Protein AF-A0A812HDX3-F1 (afdb_monomer_lite)

Sequence (603 aa):
MAKAMAGDAAFAAGILKDCFGRGGDFTVMVEQPQAGDSCGSAVKRVEFRVWSLLLTRWSAVFDTMINSERFVEGQASQVVITDFSSEAVEIFLRFLYSGIVEAPVDTLVEVCSMADKYQVTRLHELCTEAFEKGLNPENACQLFSCADRFQLADLRRMALEKIWINAKVALKECPSIHPELLEEILAPGLICISDPDLRVILQRWCGGRKRKAGEEATFSGPSLQPIIDRHLERMTDAAARMSAAFAVEEDAELTQVLSYYSVDVFQDMLNSDPLPVLGYCLNVFLDRKCADWFCERNPGPLEEYAGNQKPLSLNQGSISWMLPHDSVYLMGLSFALDMPGNVRYKVCCSEDGASWHLAAESRRSKIQANTALCLNRPPHLVKWFKLEVLEGDFHNSLRVRGSLSTLVQQPAPNFKLMACMPDDSFKEVELAGYRGKKYVVLYTYPADFTFVCASELVAFSKLQKEFDDRGVEVLGLSIDTEHVHKAWKNTPQDKGGIGPISHPLLADVKKEVSDAYGCLLDNGLALRAVYIIDKDGVVRSEMKNDLPLGRNVEEVLRILDALQFHEKSVKDGNPMVCPAMWKKGAKAMKPTTEGVAEYFKGK

Foldseek 3Di:
DVPPPPDDPPVLVVVLVVQWPDDAQAKEKEWEDDPDDPDDDDTDIDITGHYLVLLVVQFVQSVCQQVPPPHVRVVVSYDYHYLADPLLVSQLRSCSVRVDHDDDLLSLLRVLLVCVVRVRVSSVVVSVVCLVVVQALQCLQSQLQSCVSSVVVVSNVVSLLRCQLPVLNNLQDPDPHALVVVCVSVVALSRQDDLVSVLVSLVVNVPDDPDDPDDDDPDPGDDNVVVSVVSNVVSVVLVVLLVVLVVPPPDDFKDFQDKAWEDAPPPPDDPDDDDDDQTKIKTFIAGPVFNVVQCVQDPDDCRCLSNQVFWGKGFFFKIKMFGSHLAWWFFWKFWQAKDALQWWKWKWFDNSNRDTDTFDTGHSDIDGGPDTDGTDTDPHGGRMMMMGTDHDMHTTHMDTDTDPDDLAQHQQDWDWFWWLFLVRDIDIDTLVVQALQAKEKEWEAFDPLDDLVLVQQLVCQVCVVLCVVLRYAYEYEWQADNVSVSVLLPDDVVRSGNHRGNHIYGHNVVCSNLVSNVQADPVGTGFGKIFTADNNNGTNDMDTDGNVDHDDVVVVSQVSLQVVVQVVCVVVVQGWHADPPRGPPDDTFRPDPVRVVVVVVVD

Structure (mmCIF, N/CA/C/O backbone):
data_AF-A0A812HDX3-F1
#
_entry.id   AF-A0A812HDX3-F1
#
loop_
_atom_site.group_PDB
_atom_site.id
_atom_site.type_symbol
_atom_site.label_atom_id
_atom_site.label_alt_id
_atom_site.label_comp_id
_atom_site.label_asym_id
_atom_site.label_entity_id
_atom_site.label_seq_id
_atom_site.pdbx_PDB_ins_code
_atom_site.Cartn_x
_atom_site.Cartn_y
_atom_site.Cartn_z
_atom_site.occupancy
_atom_site.B_iso_or_equiv
_atom_site.auth_seq_id
_atom_site.auth_comp_id
_atom_site.auth_asym_id
_atom_site.auth_atom_id
_atom_site.pdbx_PDB_model_num
ATOM 1 N N . MET A 1 1 ? 37.275 -34.102 -6.701 1.00 27.83 1 MET A N 1
ATOM 2 C CA . MET A 1 1 ? 38.333 -33.092 -6.932 1.00 27.83 1 MET A CA 1
ATOM 3 C C . MET A 1 1 ? 38.132 -31.772 -6.169 1.00 27.83 1 MET A C 1
ATOM 5 O O . MET A 1 1 ? 38.979 -30.909 -6.292 1.00 27.83 1 MET A O 1
ATOM 9 N N . ALA A 1 2 ? 37.116 -31.624 -5.302 1.00 26.28 2 ALA A N 1
ATOM 10 C CA . ALA A 1 2 ? 36.850 -30.385 -4.546 1.00 26.28 2 ALA A CA 1
ATOM 11 C C . ALA A 1 2 ? 37.433 -30.347 -3.110 1.00 26.28 2 ALA A C 1
ATOM 13 O O . ALA A 1 2 ? 37.055 -29.503 -2.309 1.00 26.28 2 ALA A O 1
ATOM 14 N N . LYS A 1 3 ? 38.338 -31.270 -2.752 1.00 28.64 3 LYS A N 1
ATOM 15 C CA . LYS A 1 3 ? 38.953 -31.343 -1.406 1.00 28.64 3 LYS A CA 1
ATOM 16 C C . LYS A 1 3 ? 40.470 -31.101 -1.392 1.00 28.64 3 LYS A C 1
ATOM 18 O O . LYS A 1 3 ? 41.104 -31.348 -0.377 1.00 28.64 3 LYS A O 1
ATOM 23 N N . ALA A 1 4 ? 41.044 -30.632 -2.502 1.00 30.00 4 ALA A N 1
ATOM 24 C CA . ALA A 1 4 ? 42.495 -30.494 -2.669 1.00 30.00 4 ALA A CA 1
ATOM 25 C C . ALA A 1 4 ? 43.000 -29.045 -2.839 1.00 30.00 4 ALA A C 1
ATOM 27 O O . ALA A 1 4 ? 44.179 -28.868 -3.106 1.00 30.00 4 ALA A O 1
ATOM 28 N N . MET A 1 5 ? 42.160 -28.013 -2.685 1.00 37.25 5 MET A N 1
ATOM 29 C CA . MET A 1 5 ? 42.548 -26.619 -2.987 1.00 37.25 5 MET A CA 1
ATOM 30 C C . MET A 1 5 ? 42.322 -25.639 -1.828 1.00 37.25 5 MET A C 1
ATOM 32 O O . MET A 1 5 ? 41.895 -24.512 -2.031 1.00 37.25 5 MET A O 1
ATOM 36 N N . ALA A 1 6 ? 42.611 -26.070 -0.597 1.00 34.25 6 ALA A N 1
ATOM 37 C CA . ALA A 1 6 ? 42.708 -25.172 0.564 1.00 34.25 6 ALA A CA 1
ATOM 38 C C . ALA A 1 6 ? 44.160 -24.740 0.863 1.00 34.25 6 ALA A C 1
ATOM 40 O O . ALA A 1 6 ? 44.419 -24.086 1.868 1.00 34.25 6 ALA A O 1
ATOM 41 N N . GLY A 1 7 ? 45.111 -25.126 0.010 1.00 38.69 7 GLY A N 1
ATOM 42 C CA . GLY A 1 7 ? 46.500 -24.692 0.077 1.00 38.69 7 GLY A CA 1
ATOM 43 C C . GLY A 1 7 ? 46.825 -23.819 -1.126 1.00 38.69 7 GLY A C 1
ATOM 44 O O . GLY A 1 7 ? 46.575 -24.233 -2.253 1.00 38.69 7 GLY A O 1
ATOM 45 N N . ASP A 1 8 ? 47.407 -22.657 -0.840 1.00 44.47 8 ASP A N 1
ATOM 46 C CA . ASP A 1 8 ? 48.111 -21.753 -1.749 1.00 44.47 8 ASP A CA 1
ATOM 47 C C . ASP A 1 8 ? 47.317 -20.689 -2.538 1.00 44.47 8 ASP A C 1
ATOM 49 O O . ASP A 1 8 ? 47.172 -20.737 -3.762 1.00 44.47 8 ASP A O 1
ATOM 53 N N . ALA A 1 9 ? 47.044 -19.568 -1.861 1.00 44.38 9 ALA A N 1
ATOM 54 C CA . ALA A 1 9 ? 46.939 -18.256 -2.515 1.00 44.38 9 ALA A CA 1
ATOM 55 C C . ALA A 1 9 ? 48.208 -17.909 -3.343 1.00 44.38 9 ALA A C 1
ATOM 57 O O . ALA A 1 9 ? 48.137 -17.201 -4.347 1.00 44.38 9 ALA A O 1
ATOM 58 N N . ALA A 1 10 ? 49.370 -18.473 -2.981 1.00 40.59 10 ALA A N 1
ATOM 59 C CA . ALA A 1 10 ? 50.627 -18.342 -3.723 1.00 40.59 10 ALA A CA 1
ATOM 60 C C . ALA A 1 10 ? 50.665 -19.150 -5.044 1.00 40.59 10 ALA A C 1
ATOM 62 O O . ALA A 1 10 ? 51.341 -18.756 -5.993 1.00 40.59 10 ALA A O 1
ATOM 63 N N . PHE A 1 11 ? 49.914 -20.250 -5.135 1.00 44.59 11 PHE A N 1
ATOM 64 C CA . PHE A 1 11 ? 49.849 -21.158 -6.289 1.00 44.59 11 PHE A CA 1
ATOM 65 C C . PHE A 1 11 ? 48.889 -20.611 -7.345 1.00 44.59 11 PHE A C 1
ATOM 67 O O . PHE A 1 11 ? 49.202 -20.637 -8.534 1.00 44.59 11 PHE A O 1
ATOM 74 N N . ALA A 1 12 ? 47.779 -19.999 -6.914 1.00 44.66 12 ALA A N 1
ATOM 75 C CA . ALA A 1 12 ? 46.891 -19.247 -7.797 1.00 44.66 12 ALA A CA 1
ATOM 76 C C . ALA A 1 12 ? 47.617 -18.057 -8.460 1.00 44.66 12 ALA A C 1
ATOM 78 O O . ALA A 1 12 ? 47.539 -17.892 -9.677 1.00 44.66 12 ALA A O 1
ATOM 79 N N . ALA A 1 13 ? 48.401 -17.279 -7.700 1.00 44.59 13 ALA A N 1
ATOM 80 C CA . ALA A 1 13 ? 49.165 -16.138 -8.222 1.00 44.59 13 ALA A CA 1
ATOM 81 C C . ALA A 1 13 ? 50.247 -16.529 -9.254 1.00 44.59 13 ALA A C 1
ATOM 83 O O . ALA A 1 13 ? 50.505 -15.768 -10.189 1.00 44.59 13 ALA A O 1
ATOM 84 N N . GLY A 1 14 ? 50.853 -17.716 -9.112 1.00 47.88 14 GLY A N 1
ATOM 85 C CA . GLY A 1 14 ? 51.845 -18.254 -10.051 1.00 47.88 14 GLY A CA 1
ATOM 86 C C . GLY A 1 14 ? 51.244 -18.692 -11.391 1.00 47.88 14 GLY A C 1
ATOM 87 O O . GLY A 1 14 ? 51.752 -18.311 -12.442 1.00 47.88 14 GLY A O 1
ATOM 88 N N . ILE A 1 15 ? 50.109 -19.402 -11.367 1.00 49.44 15 ILE A N 1
ATOM 89 C CA . ILE A 1 15 ? 49.393 -19.830 -12.585 1.00 49.44 15 ILE A CA 1
ATOM 90 C C . ILE A 1 15 ? 48.853 -18.622 -13.374 1.00 49.44 15 ILE A C 1
ATOM 92 O O . ILE A 1 15 ? 48.867 -18.616 -14.604 1.00 49.44 15 ILE A O 1
ATOM 96 N N . LEU A 1 16 ? 48.446 -17.556 -12.681 1.00 49.09 16 LEU A N 1
ATOM 97 C CA . LEU A 1 16 ? 47.857 -16.354 -13.283 1.00 49.09 16 LEU A CA 1
ATOM 98 C C . LEU A 1 16 ? 48.816 -15.569 -14.193 1.00 49.09 16 LEU A C 1
ATOM 100 O O . LEU A 1 16 ? 48.374 -14.995 -15.186 1.00 49.09 16 LEU A O 1
ATOM 104 N N . LYS A 1 17 ? 50.122 -15.572 -13.902 1.00 50.94 17 LYS A N 1
ATOM 105 C CA . LYS A 1 17 ? 51.140 -14.907 -14.737 1.00 50.94 17 LYS A CA 1
ATOM 106 C C . LYS A 1 17 ? 51.631 -15.784 -15.898 1.00 50.94 17 LYS A C 1
ATOM 108 O O . LYS A 1 17 ? 52.175 -15.260 -16.869 1.00 50.94 17 LYS A O 1
ATOM 113 N N . ASP A 1 18 ? 51.429 -17.097 -15.796 1.00 51.62 18 ASP A N 1
ATOM 114 C CA . ASP A 1 18 ? 51.855 -18.079 -16.797 1.00 51.62 18 ASP A CA 1
ATOM 115 C C . ASP A 1 18 ? 50.746 -18.435 -17.805 1.00 51.62 18 ASP A C 1
ATOM 117 O O . ASP A 1 18 ? 51.056 -18.757 -18.954 1.00 51.62 18 ASP A O 1
ATOM 121 N N . CYS A 1 19 ? 49.463 -18.328 -17.430 1.00 52.75 19 CYS A N 1
ATOM 122 C CA . CYS A 1 19 ? 48.331 -18.599 -18.326 1.00 52.75 19 CYS A CA 1
ATOM 123 C C . CYS A 1 19 ? 47.936 -17.406 -19.212 1.00 52.75 19 CYS A C 1
ATOM 125 O O . CYS A 1 19 ? 47.619 -17.612 -20.382 1.00 52.75 19 CYS A O 1
ATOM 127 N N . PHE A 1 20 ? 47.984 -16.170 -18.705 1.00 56.16 20 PHE A N 1
ATOM 128 C CA . PHE A 1 20 ? 47.673 -14.981 -19.505 1.00 56.16 20 PHE A CA 1
ATOM 129 C C . PHE A 1 20 ? 48.922 -14.503 -20.262 1.00 56.16 20 PHE A C 1
ATOM 131 O O . PHE A 1 20 ? 49.885 -14.022 -19.669 1.00 56.16 20 PHE A O 1
ATOM 138 N N . GLY A 1 21 ? 48.910 -14.646 -21.593 1.00 54.66 21 GLY A N 1
ATOM 139 C CA . GLY A 1 21 ? 49.913 -14.052 -22.492 1.00 54.66 21 GLY A CA 1
ATOM 140 C C . GLY A 1 21 ? 50.946 -15.003 -23.113 1.00 54.66 21 GLY A C 1
ATOM 141 O O . GLY A 1 21 ? 51.772 -14.542 -23.898 1.00 54.66 21 GLY A O 1
ATOM 142 N N . ARG A 1 22 ? 50.911 -16.316 -22.830 1.00 55.78 22 ARG A N 1
ATOM 143 C CA . ARG A 1 22 ? 51.845 -17.300 -23.435 1.00 55.78 22 ARG A CA 1
ATOM 144 C C . ARG A 1 22 ? 51.203 -18.334 -24.373 1.00 55.78 22 ARG A C 1
ATOM 146 O O . ARG A 1 22 ? 51.924 -19.130 -24.966 1.00 55.78 22 ARG A O 1
ATOM 153 N N . GLY A 1 23 ? 49.881 -18.305 -24.553 1.00 68.12 23 GLY A N 1
ATOM 154 C CA . GLY A 1 23 ? 49.134 -19.213 -25.434 1.00 68.12 23 GLY A CA 1
ATOM 155 C C . GLY A 1 23 ? 47.617 -19.079 -25.253 1.00 68.12 23 GLY A C 1
ATOM 156 O O . GLY A 1 23 ? 47.172 -18.462 -24.292 1.00 68.12 23 GLY A O 1
ATOM 157 N N . GLY A 1 24 ? 46.843 -19.614 -26.199 1.00 70.00 24 GLY A N 1
ATOM 158 C CA . GLY A 1 24 ? 45.377 -19.547 -26.247 1.00 70.00 24 GLY A CA 1
ATOM 159 C C . GLY A 1 24 ? 44.886 -19.597 -27.695 1.00 70.00 24 GLY A C 1
ATOM 160 O O . GLY A 1 24 ? 45.528 -19.020 -28.575 1.00 70.00 24 GLY A O 1
ATOM 161 N N . ASP A 1 25 ? 43.799 -20.319 -27.947 1.00 82.50 25 ASP A N 1
ATOM 162 C CA . ASP A 1 25 ? 43.168 -20.480 -29.264 1.00 82.50 25 ASP A CA 1
ATOM 163 C C . ASP A 1 25 ? 42.007 -19.497 -29.496 1.00 82.50 25 ASP A C 1
ATOM 165 O O . ASP A 1 25 ? 41.441 -19.469 -30.586 1.00 82.50 25 ASP A O 1
ATOM 169 N N . PHE A 1 26 ? 41.675 -18.667 -28.500 1.00 86.31 26 PHE A N 1
ATOM 170 C CA . PHE A 1 26 ? 40.599 -17.682 -28.569 1.00 86.31 26 PHE A CA 1
ATOM 171 C C . PHE A 1 26 ? 41.006 -16.345 -27.929 1.00 86.31 26 PHE A C 1
ATOM 173 O O . PHE A 1 26 ? 41.750 -16.314 -26.943 1.00 86.31 26 PHE A O 1
ATOM 180 N N . THR A 1 27 ? 40.524 -15.226 -28.480 1.00 88.44 27 THR A N 1
ATOM 181 C CA . THR A 1 27 ? 40.880 -13.870 -28.016 1.00 88.44 27 THR A CA 1
ATOM 182 C C . THR A 1 27 ? 39.665 -13.124 -27.467 1.00 88.44 27 THR A C 1
ATOM 184 O O . THR A 1 27 ? 38.687 -12.919 -28.175 1.00 88.44 27 THR A O 1
ATOM 187 N N . VAL A 1 28 ? 39.731 -12.665 -26.216 1.00 88.62 28 VAL A N 1
ATOM 188 C CA . VAL A 1 28 ? 38.734 -11.761 -25.620 1.00 88.62 28 VAL A CA 1
ATOM 189 C C . VAL A 1 28 ? 39.283 -10.341 -25.678 1.00 88.62 28 VAL A C 1
ATOM 191 O O . VAL A 1 28 ? 40.275 -10.027 -25.021 1.00 88.62 28 VAL A O 1
ATOM 194 N N . MET A 1 29 ? 38.657 -9.489 -26.482 1.00 88.44 29 MET A N 1
ATOM 195 C CA . MET A 1 29 ? 39.024 -8.085 -26.642 1.00 88.44 29 MET A CA 1
ATOM 196 C C . MET A 1 29 ? 38.053 -7.211 -25.862 1.00 88.44 29 MET A C 1
ATOM 198 O O . MET A 1 29 ? 36.845 -7.352 -26.015 1.00 88.44 29 MET A O 1
ATOM 202 N N . VAL A 1 30 ? 38.568 -6.295 -25.049 1.00 89.00 30 VAL A N 1
ATOM 203 C CA . VAL A 1 30 ? 37.757 -5.316 -24.320 1.00 89.00 30 VAL A CA 1
ATOM 204 C C . VAL A 1 30 ? 37.977 -3.943 -24.928 1.00 89.00 30 VAL A C 1
ATOM 206 O O . VAL A 1 30 ? 39.115 -3.475 -25.002 1.00 89.00 30 VAL A O 1
ATOM 209 N N . GLU A 1 31 ? 36.894 -3.307 -25.360 1.00 89.06 31 GLU A N 1
ATOM 210 C CA . GLU A 1 31 ? 36.903 -1.960 -25.925 1.00 89.06 31 GLU A CA 1
ATOM 211 C C . GLU A 1 31 ? 36.308 -0.971 -24.925 1.00 89.06 31 GLU A C 1
ATOM 213 O O . GLU A 1 31 ? 35.121 -1.026 -24.615 1.00 89.06 31 GLU A O 1
ATOM 218 N N . GLN A 1 32 ? 37.136 -0.048 -24.427 1.00 80.38 32 GLN A N 1
ATOM 219 C CA . GLN A 1 32 ? 36.699 1.014 -23.523 1.00 80.38 32 GLN A CA 1
ATOM 220 C C . GLN A 1 32 ? 36.894 2.396 -24.165 1.00 80.38 32 GLN A C 1
ATOM 222 O O . GLN A 1 32 ? 37.949 2.653 -24.757 1.00 80.38 32 GLN A O 1
ATOM 227 N N . PRO A 1 33 ? 35.936 3.327 -24.022 1.00 66.94 33 PRO A N 1
ATOM 228 C CA . PRO A 1 33 ? 36.140 4.710 -24.434 1.00 66.94 33 PRO A CA 1
ATOM 229 C C . PRO A 1 33 ? 37.216 5.377 -23.561 1.00 66.94 33 PRO A C 1
ATOM 231 O O . PRO A 1 33 ? 37.143 5.334 -22.333 1.00 66.94 33 PRO A O 1
ATOM 234 N N . GLN A 1 34 ? 38.236 5.982 -24.180 1.00 58.38 34 GLN A N 1
ATOM 235 C CA . GLN A 1 34 ? 39.292 6.696 -23.459 1.00 58.38 34 GLN A CA 1
ATOM 236 C C . GLN A 1 34 ? 38.781 8.083 -23.033 1.00 58.38 34 GLN A C 1
ATOM 238 O O . GLN A 1 34 ? 38.383 8.891 -23.871 1.00 58.38 34 GLN A O 1
ATOM 243 N N . ALA A 1 35 ? 38.770 8.368 -21.729 1.00 45.25 35 ALA A N 1
ATOM 244 C CA . ALA A 1 35 ? 38.389 9.681 -21.212 1.00 45.25 35 ALA A CA 1
ATOM 245 C C . ALA A 1 35 ? 39.499 10.703 -21.523 1.00 45.25 35 ALA A C 1
ATOM 247 O O . ALA A 1 35 ? 40.604 10.564 -21.000 1.00 45.25 35 ALA A O 1
ATOM 248 N N . GLY A 1 36 ? 39.233 11.707 -22.373 1.00 48.78 36 GLY A N 1
ATOM 249 C CA . GLY A 1 36 ? 40.200 12.794 -22.583 1.00 48.78 36 GLY A CA 1
ATOM 250 C C . GLY A 1 36 ? 39.984 13.763 -23.747 1.00 48.78 36 GLY A C 1
ATOM 251 O O . GLY A 1 36 ? 40.246 14.940 -23.548 1.00 48.78 36 GLY A O 1
ATOM 252 N N . ASP A 1 37 ? 39.480 13.350 -24.915 1.00 40.06 37 ASP A N 1
ATOM 253 C CA . ASP A 1 37 ? 39.479 14.240 -26.092 1.00 40.06 37 ASP A CA 1
ATOM 254 C C . ASP A 1 37 ? 38.088 14.456 -26.696 1.00 40.06 37 ASP A C 1
ATOM 256 O O . ASP A 1 37 ? 37.406 13.535 -27.144 1.00 40.06 37 ASP A O 1
ATOM 260 N N . SER A 1 38 ? 37.685 15.727 -26.762 1.00 47.47 38 SER A N 1
ATOM 261 C CA . SER A 1 38 ? 36.432 16.224 -27.343 1.00 47.47 38 SER A CA 1
ATOM 262 C C . SER A 1 38 ? 36.391 16.177 -28.880 1.00 47.47 38 SER A C 1
ATOM 264 O O . SER A 1 38 ? 35.591 16.871 -29.506 1.00 47.47 38 SER A O 1
ATOM 266 N N . CYS A 1 39 ? 37.218 15.343 -29.513 1.00 44.06 39 CYS A N 1
ATOM 267 C CA . CYS A 1 39 ? 37.213 15.148 -30.958 1.00 44.06 39 CYS A CA 1
ATOM 268 C C . CYS A 1 39 ? 37.729 13.745 -31.334 1.00 44.06 39 CYS A C 1
ATOM 270 O O . CYS A 1 39 ? 38.919 13.551 -31.538 1.00 44.06 39 CYS A O 1
ATOM 272 N N . GLY A 1 40 ? 36.819 12.770 -31.448 1.00 48.00 40 GLY A N 1
ATOM 273 C CA . GLY A 1 40 ? 37.008 11.560 -32.266 1.00 48.00 40 GLY A CA 1
ATOM 274 C C . GLY A 1 40 ? 37.953 10.455 -31.756 1.00 48.00 40 GLY A C 1
ATOM 275 O O . GLY A 1 40 ? 39.132 10.427 -32.082 1.00 48.00 40 GLY A O 1
ATOM 276 N N . SER A 1 41 ? 37.359 9.445 -31.107 1.00 50.53 41 SER A N 1
ATOM 277 C CA . SER A 1 41 ? 37.705 8.007 -31.193 1.00 50.53 41 SER A CA 1
ATOM 278 C C . SER A 1 41 ? 39.141 7.543 -30.877 1.00 50.53 41 SER A C 1
ATOM 280 O O . SER A 1 41 ? 39.796 6.943 -31.731 1.00 50.53 41 SER A O 1
ATOM 282 N N . ALA A 1 42 ? 39.588 7.670 -29.626 1.00 57.19 42 ALA A N 1
ATOM 283 C CA . ALA A 1 42 ? 40.606 6.767 -29.082 1.00 57.19 42 ALA A CA 1
ATOM 284 C C . ALA A 1 42 ? 39.921 5.719 -28.182 1.00 57.19 42 ALA A C 1
ATOM 286 O O . ALA A 1 42 ? 39.338 6.048 -27.150 1.00 57.19 42 ALA A O 1
ATOM 287 N N . VAL A 1 43 ? 39.919 4.454 -28.613 1.00 69.62 43 VAL A N 1
ATOM 288 C CA . VAL A 1 43 ? 39.377 3.319 -27.847 1.00 69.62 43 VAL A CA 1
ATOM 289 C C . VAL A 1 43 ? 40.551 2.593 -27.206 1.00 69.62 43 VAL A C 1
ATOM 291 O O . VAL A 1 43 ? 41.448 2.119 -27.907 1.00 69.62 43 VAL A O 1
ATOM 294 N N . LYS A 1 44 ? 40.555 2.489 -25.875 1.00 80.12 44 LYS A N 1
ATOM 295 C CA . LYS A 1 44 ? 41.521 1.656 -25.162 1.00 80.12 44 LYS A CA 1
ATOM 296 C C . LYS A 1 44 ? 41.126 0.199 -25.387 1.00 80.12 44 LYS A C 1
ATOM 298 O O . LYS A 1 44 ? 40.071 -0.234 -24.928 1.00 80.12 44 LYS A O 1
ATOM 303 N N . ARG A 1 45 ? 41.974 -0.536 -26.109 1.00 84.25 45 ARG A N 1
ATOM 304 C CA . ARG A 1 45 ? 41.810 -1.969 -26.368 1.00 84.25 45 ARG A CA 1
ATOM 305 C C . ARG A 1 45 ? 42.701 -2.773 -25.438 1.00 84.25 45 ARG A C 1
ATOM 307 O O . ARG A 1 45 ? 43.908 -2.541 -25.392 1.00 84.25 45 ARG A O 1
ATOM 314 N N . VAL A 1 46 ? 42.102 -3.703 -24.703 1.00 87.25 46 VAL A N 1
ATOM 315 C CA . VAL A 1 46 ? 42.824 -4.670 -23.867 1.00 87.25 46 VAL A CA 1
ATOM 316 C C . VAL A 1 46 ? 42.525 -6.068 -24.391 1.00 87.25 46 VAL A C 1
ATOM 318 O O . VAL A 1 46 ? 41.363 -6.429 -24.560 1.00 87.25 46 VAL A O 1
ATOM 321 N N . GLU A 1 47 ? 43.571 -6.839 -24.673 1.00 88.69 47 GLU A N 1
ATOM 322 C CA . GLU A 1 47 ? 43.460 -8.172 -25.267 1.00 88.69 47 GLU A CA 1
ATOM 323 C C . GLU A 1 47 ? 43.838 -9.255 -24.255 1.00 88.69 47 GLU A C 1
ATOM 325 O O . GLU A 1 47 ? 44.912 -9.217 -23.651 1.00 88.69 47 GLU A O 1
ATOM 330 N N . PHE A 1 48 ? 42.978 -10.263 -24.124 1.00 87.00 48 PHE A N 1
ATOM 331 C CA . PHE A 1 48 ? 43.215 -11.445 -23.305 1.00 87.00 48 PHE A CA 1
ATOM 332 C C . PHE A 1 48 ? 43.200 -12.694 -24.190 1.00 87.00 48 PHE A C 1
ATOM 334 O O . PHE A 1 48 ? 42.184 -13.027 -24.802 1.00 87.00 48 PHE A O 1
ATOM 341 N N . ARG A 1 49 ? 44.325 -13.415 -24.247 1.00 85.69 49 ARG A N 1
ATOM 342 C CA . ARG A 1 49 ? 44.390 -14.735 -24.893 1.00 85.69 49 ARG A CA 1
ATOM 343 C C . ARG A 1 49 ? 43.979 -15.824 -23.914 1.00 85.69 49 ARG A C 1
ATOM 345 O O . ARG A 1 49 ? 44.551 -15.911 -22.829 1.00 85.69 49 ARG A O 1
ATOM 352 N N . VAL A 1 50 ? 43.005 -16.639 -24.313 1.00 86.38 50 VAL A N 1
ATOM 353 C CA . VAL A 1 50 ? 42.371 -17.660 -23.471 1.00 86.38 50 VAL A CA 1
ATOM 354 C C . VAL A 1 50 ? 42.138 -18.959 -24.245 1.00 86.38 50 VAL A C 1
ATOM 356 O O . VAL A 1 50 ? 42.280 -19.007 -25.466 1.00 86.38 50 VAL A O 1
ATOM 359 N N . TRP A 1 51 ? 41.811 -20.030 -23.521 1.00 86.31 51 TRP A N 1
ATOM 360 C CA . TRP A 1 51 ? 41.490 -21.335 -24.097 1.00 86.31 51 TRP A CA 1
ATOM 361 C C . TRP A 1 51 ? 39.979 -21.486 -24.252 1.00 86.31 51 TRP A C 1
ATOM 363 O O . TRP A 1 51 ? 39.249 -21.478 -23.257 1.00 86.31 51 TRP A O 1
ATOM 373 N N . SER A 1 52 ? 39.525 -21.676 -25.488 1.00 85.44 52 SER A N 1
ATOM 374 C CA . SER A 1 52 ? 38.119 -21.848 -25.858 1.00 85.44 52 SER A CA 1
ATOM 375 C C . SER A 1 52 ? 37.434 -22.926 -25.012 1.00 85.44 52 SER A C 1
ATOM 377 O O . SER A 1 52 ? 36.371 -22.683 -24.450 1.00 85.44 52 SER A O 1
ATOM 379 N N . LEU A 1 53 ? 38.101 -24.068 -24.807 1.00 84.44 53 LEU A N 1
ATOM 380 C CA . LEU A 1 53 ? 37.604 -25.201 -24.021 1.00 84.44 53 LEU A CA 1
ATOM 381 C C . LEU A 1 53 ? 37.232 -24.831 -22.575 1.00 84.44 53 LEU A C 1
ATOM 383 O O . LEU A 1 53 ? 36.309 -25.411 -22.006 1.00 84.44 53 LEU A O 1
ATOM 387 N N . LEU A 1 54 ? 37.952 -23.889 -21.958 1.00 82.69 54 LEU A N 1
ATOM 388 C CA . LEU A 1 54 ? 37.621 -23.422 -20.611 1.00 82.69 54 LEU A CA 1
ATOM 389 C C . LEU A 1 54 ? 36.386 -22.523 -20.649 1.00 82.69 54 LEU A C 1
ATOM 391 O O . LEU A 1 54 ? 35.481 -22.712 -19.842 1.00 82.69 54 LEU A O 1
ATOM 395 N N . LEU A 1 55 ? 36.298 -21.608 -21.617 1.00 86.12 55 LEU A N 1
ATOM 396 C CA . LEU A 1 55 ? 35.117 -20.758 -21.783 1.00 86.12 55 LEU A CA 1
ATOM 397 C C . LEU A 1 55 ? 33.846 -21.591 -22.001 1.00 86.12 55 LEU A C 1
ATOM 399 O O . LEU A 1 55 ? 32.854 -21.386 -21.301 1.00 86.12 55 LEU A O 1
ATOM 403 N N . THR A 1 56 ? 33.890 -22.572 -22.908 1.00 88.19 56 THR A N 1
ATOM 404 C CA . THR A 1 56 ? 32.729 -23.419 -23.227 1.00 88.19 56 THR A CA 1
ATOM 405 C C . THR A 1 56 ? 32.324 -24.329 -22.070 1.00 88.19 56 THR A C 1
ATOM 407 O O . THR A 1 56 ? 31.145 -24.624 -21.885 1.00 88.19 56 THR A O 1
ATOM 410 N N . ARG A 1 57 ? 33.281 -24.754 -21.232 1.00 88.12 57 ARG A N 1
ATOM 411 C CA . ARG A 1 57 ? 32.988 -25.616 -20.081 1.00 88.12 57 ARG A CA 1
ATOM 412 C C . ARG A 1 57 ? 32.186 -24.908 -18.993 1.00 88.12 57 ARG A C 1
ATOM 414 O O . ARG A 1 57 ? 31.371 -25.556 -18.334 1.00 88.12 57 ARG A O 1
ATOM 421 N N . TRP A 1 58 ? 32.458 -23.626 -18.774 1.00 85.50 58 TRP A N 1
ATOM 422 C CA . TRP A 1 58 ? 31.850 -22.833 -17.705 1.00 85.50 58 TRP A CA 1
ATOM 423 C C . TRP A 1 58 ? 30.625 -22.032 -18.156 1.00 85.50 58 TRP A C 1
ATOM 425 O O . TRP A 1 58 ? 29.853 -21.600 -17.304 1.00 85.50 58 TRP A O 1
ATOM 435 N N . SER A 1 59 ? 30.437 -21.842 -19.464 1.00 91.56 59 SER A N 1
ATOM 436 C CA . SER A 1 59 ? 29.365 -21.027 -20.031 1.00 91.56 59 SER A CA 1
ATOM 437 C C . SER A 1 59 ? 28.772 -21.674 -21.279 1.00 91.56 59 SER A C 1
ATOM 439 O O . SER A 1 59 ? 29.442 -21.824 -22.303 1.00 91.56 59 SER A O 1
ATOM 441 N N . ALA A 1 60 ? 27.471 -21.965 -21.227 1.00 88.62 60 ALA A N 1
ATOM 442 C CA . ALA A 1 60 ? 26.713 -22.413 -22.395 1.00 88.62 60 ALA A CA 1
ATOM 443 C C . ALA A 1 60 ? 26.645 -21.337 -23.498 1.00 88.62 60 ALA A C 1
ATOM 445 O O . ALA A 1 60 ? 26.537 -21.656 -24.685 1.00 88.62 60 ALA A O 1
ATOM 446 N N . VAL A 1 61 ? 26.742 -20.058 -23.115 1.00 90.44 61 VAL A N 1
ATOM 447 C CA . VAL A 1 61 ? 26.767 -18.925 -24.049 1.00 90.44 61 VAL A CA 1
ATOM 448 C C . VAL A 1 61 ? 28.058 -18.943 -24.863 1.00 90.44 61 VAL A C 1
ATOM 450 O O . VAL A 1 61 ? 27.994 -18.889 -26.090 1.00 90.44 61 VAL A O 1
ATOM 453 N N . PHE A 1 62 ? 29.217 -19.093 -24.212 1.00 90.31 62 PHE A N 1
ATOM 454 C CA . PHE A 1 62 ? 30.488 -19.231 -24.927 1.00 90.31 62 PHE A CA 1
ATOM 455 C C . PHE A 1 62 ? 30.560 -20.529 -25.738 1.00 90.31 62 PHE A C 1
ATOM 457 O O . PHE A 1 62 ? 31.073 -20.498 -26.852 1.00 90.31 62 PHE A O 1
ATOM 464 N N . ASP A 1 63 ? 30.005 -21.641 -25.244 1.00 89.31 63 ASP A N 1
ATOM 465 C CA . ASP A 1 63 ? 29.911 -22.889 -26.020 1.00 89.31 63 ASP A CA 1
ATOM 466 C C . ASP A 1 63 ? 29.156 -22.686 -27.336 1.00 89.31 63 ASP A C 1
ATOM 468 O O . ASP A 1 63 ? 29.660 -23.004 -28.413 1.00 89.31 63 ASP A O 1
ATOM 472 N N . THR A 1 64 ? 27.991 -22.044 -27.262 1.00 89.44 64 THR A N 1
ATOM 473 C CA . THR A 1 64 ? 27.180 -21.741 -28.443 1.00 89.44 64 THR A CA 1
ATOM 474 C C . THR A 1 64 ? 27.900 -20.770 -29.382 1.00 89.44 64 THR A C 1
ATOM 476 O O . THR A 1 64 ? 27.913 -20.994 -30.590 1.00 89.44 64 THR A O 1
ATOM 479 N N . MET A 1 65 ? 28.512 -19.715 -28.840 1.00 87.81 65 MET A N 1
ATOM 480 C CA . MET A 1 65 ? 29.204 -18.670 -29.603 1.00 87.81 65 MET A CA 1
ATOM 481 C C . MET A 1 65 ? 30.438 -19.194 -30.350 1.00 87.81 65 MET A C 1
ATOM 483 O O . MET A 1 65 ? 30.701 -18.772 -31.473 1.00 87.81 65 MET A O 1
ATOM 487 N N . ILE A 1 66 ? 31.189 -20.111 -29.737 1.00 88.75 66 ILE A N 1
ATOM 488 C CA . ILE A 1 66 ? 32.447 -20.624 -30.288 1.00 88.75 66 ILE A CA 1
ATOM 489 C C . ILE A 1 66 ? 32.197 -21.802 -31.236 1.00 88.75 66 ILE A C 1
ATOM 491 O O . ILE A 1 66 ? 32.797 -21.858 -32.307 1.00 88.75 66 ILE A O 1
ATOM 495 N N . ASN A 1 67 ? 31.311 -22.734 -30.867 1.00 85.75 67 ASN A N 1
ATOM 496 C CA . ASN A 1 67 ? 31.141 -23.996 -31.596 1.00 85.75 67 ASN A CA 1
ATOM 497 C C . ASN A 1 67 ? 30.036 -23.966 -32.664 1.00 85.75 67 ASN A C 1
ATOM 499 O O . ASN A 1 67 ? 29.902 -24.924 -33.425 1.00 85.75 67 ASN A O 1
ATOM 503 N N . SER A 1 68 ? 29.240 -22.895 -32.755 1.00 85.75 68 SER A N 1
ATOM 504 C CA . SER A 1 68 ? 28.206 -22.774 -33.792 1.00 85.75 68 SER A CA 1
ATOM 505 C C . SER A 1 68 ? 28.706 -21.999 -35.011 1.00 85.75 68 SER A C 1
ATOM 507 O O . SER A 1 68 ? 29.190 -20.879 -34.895 1.00 85.75 68 SER A O 1
ATOM 509 N N . GLU A 1 69 ? 28.442 -22.515 -36.214 1.00 76.12 69 GLU A N 1
ATOM 510 C CA . GLU A 1 69 ? 28.834 -21.879 -37.490 1.00 76.12 69 GLU A CA 1
ATOM 511 C C . GLU A 1 69 ? 28.151 -20.523 -37.770 1.00 76.12 69 GLU A C 1
ATOM 513 O O . GLU A 1 69 ? 28.515 -19.819 -38.711 1.00 76.12 69 GLU A O 1
ATOM 518 N N . ARG A 1 70 ? 27.139 -20.160 -36.971 1.00 81.25 70 ARG A N 1
ATOM 519 C CA . ARG A 1 70 ? 26.297 -18.968 -37.159 1.00 81.25 70 ARG A CA 1
ATOM 520 C C . ARG A 1 70 ? 26.880 -17.684 -36.569 1.00 81.25 70 ARG A C 1
ATOM 522 O O . ARG A 1 70 ? 26.355 -16.618 -36.877 1.00 81.25 70 ARG A O 1
ATOM 529 N N . PHE A 1 71 ? 27.907 -17.776 -35.726 1.00 85.81 71 PHE A N 1
ATOM 530 C CA . PHE A 1 71 ? 28.469 -16.630 -35.011 1.00 85.81 71 PHE A CA 1
ATOM 531 C C . PHE A 1 71 ? 29.829 -16.232 -35.587 1.00 85.81 71 PHE A C 1
ATOM 533 O O . PHE A 1 71 ? 30.659 -17.079 -35.923 1.00 85.81 71 PHE A O 1
ATOM 540 N N . VAL A 1 72 ? 30.042 -14.922 -35.717 1.00 83.69 72 VAL A N 1
ATOM 541 C CA . VAL A 1 72 ? 31.271 -14.343 -36.284 1.00 83.69 72 VAL A CA 1
ATOM 542 C C . VAL A 1 72 ? 32.448 -14.582 -35.339 1.00 83.69 72 VAL A C 1
ATOM 544 O O . VAL A 1 72 ? 33.582 -14.751 -35.776 1.00 83.69 72 VAL A O 1
ATOM 547 N N . GLU A 1 73 ? 32.163 -14.659 -34.045 1.00 85.31 73 GLU A N 1
ATOM 548 C CA . GLU A 1 73 ? 33.120 -14.839 -32.967 1.00 85.31 73 GLU A CA 1
ATOM 549 C C . GLU A 1 73 ? 33.841 -16.190 -33.050 1.00 85.31 73 GLU A C 1
ATOM 551 O O . GLU A 1 73 ? 35.064 -16.245 -32.911 1.00 85.31 73 GLU A O 1
ATOM 556 N N . GLY A 1 74 ? 33.111 -17.271 -33.354 1.00 80.44 74 GLY A N 1
ATOM 557 C CA . GLY A 1 74 ? 33.687 -18.598 -33.589 1.00 80.44 74 GLY A CA 1
ATOM 558 C C . GLY A 1 74 ? 34.550 -18.655 -34.855 1.00 80.44 74 GLY A C 1
ATOM 559 O O . GLY A 1 74 ? 35.633 -19.237 -34.838 1.00 80.44 74 GLY A O 1
ATOM 560 N N . GLN A 1 75 ? 34.125 -17.983 -35.933 1.00 82.00 75 GLN A N 1
ATOM 561 C CA . GLN A 1 75 ? 34.872 -17.928 -37.201 1.00 82.00 75 GLN A CA 1
ATOM 562 C C . GLN A 1 75 ? 36.153 -17.089 -37.103 1.00 82.00 75 GLN A C 1
ATOM 564 O O . GLN A 1 75 ? 37.165 -17.424 -37.716 1.00 82.00 75 GLN A O 1
ATOM 569 N N . ALA A 1 76 ? 36.110 -15.996 -36.342 1.00 84.75 76 ALA A N 1
ATOM 570 C CA . ALA A 1 76 ? 37.233 -15.086 -36.144 1.00 84.75 76 ALA A CA 1
ATOM 571 C C . ALA A 1 76 ? 38.116 -15.464 -34.939 1.00 84.75 76 ALA A C 1
ATOM 573 O O . ALA A 1 76 ? 39.120 -14.796 -34.692 1.00 84.75 76 ALA A O 1
ATOM 574 N N . SER A 1 77 ? 37.744 -16.505 -34.184 1.00 87.00 77 SER A N 1
ATOM 575 C CA . SER A 1 77 ? 38.387 -16.914 -32.926 1.00 87.00 77 SER A CA 1
ATOM 576 C C . SER A 1 77 ? 38.576 -15.750 -31.939 1.00 87.00 77 SER A C 1
ATOM 578 O O . SER A 1 77 ? 39.580 -15.672 -31.221 1.00 87.00 77 SER A O 1
ATOM 580 N N . GLN A 1 78 ? 37.616 -14.821 -31.917 1.00 89.19 78 GLN A N 1
ATOM 581 C CA . GLN A 1 78 ? 37.665 -13.631 -31.073 1.00 89.19 78 GLN A CA 1
ATOM 582 C C . GLN A 1 78 ? 36.271 -13.165 -30.643 1.00 89.19 78 GLN A C 1
ATOM 584 O O . GLN A 1 78 ? 35.318 -13.262 -31.409 1.00 89.19 78 GLN A O 1
ATOM 589 N N . VAL A 1 79 ? 36.165 -12.569 -29.458 1.00 90.94 79 VAL A N 1
ATOM 590 C CA . VAL A 1 79 ? 34.960 -11.877 -28.976 1.00 90.94 79 VAL A CA 1
ATOM 591 C C . VAL A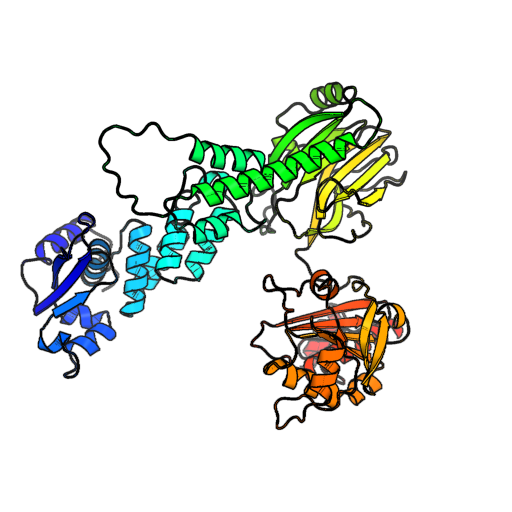 1 79 ? 35.317 -10.460 -28.540 1.00 90.94 79 VAL A C 1
ATOM 593 O O . VAL A 1 79 ? 36.366 -10.247 -27.931 1.00 90.94 79 VAL A O 1
ATOM 596 N N . VAL A 1 80 ? 34.449 -9.495 -28.847 1.00 89.88 80 VAL A N 1
ATOM 597 C CA . VAL A 1 80 ? 34.608 -8.092 -28.441 1.00 89.88 80 VAL A CA 1
ATOM 598 C C . VAL A 1 80 ? 33.600 -7.762 -27.349 1.00 89.88 80 VAL A C 1
ATOM 600 O O . VAL A 1 80 ? 32.398 -7.935 -27.531 1.00 89.88 80 VAL A O 1
ATOM 603 N N . ILE A 1 81 ? 34.093 -7.289 -26.209 1.00 90.12 81 ILE A N 1
ATOM 604 C CA . ILE A 1 81 ? 33.307 -6.899 -25.044 1.00 90.12 81 ILE A CA 1
ATOM 605 C C . ILE A 1 81 ? 33.398 -5.384 -24.875 1.00 90.12 81 ILE A C 1
ATOM 607 O O . ILE A 1 81 ? 34.473 -4.839 -24.636 1.00 90.12 81 ILE A O 1
ATOM 611 N N . THR A 1 82 ? 32.252 -4.717 -24.973 1.00 89.00 82 THR A N 1
ATOM 612 C CA . THR A 1 82 ? 32.118 -3.254 -24.853 1.00 89.00 82 THR A CA 1
ATOM 613 C C . THR A 1 82 ? 31.454 -2.811 -23.551 1.00 89.00 82 THR A C 1
ATOM 615 O O . THR A 1 82 ? 31.568 -1.653 -23.161 1.00 89.00 82 THR A O 1
ATOM 618 N N . ASP A 1 83 ? 30.751 -3.723 -22.875 1.00 86.12 83 ASP A N 1
ATOM 619 C CA . ASP A 1 83 ? 29.804 -3.369 -21.806 1.00 86.12 83 ASP A CA 1
ATOM 620 C C . ASP A 1 83 ? 30.425 -3.413 -20.398 1.00 86.12 83 ASP A C 1
ATOM 622 O O . ASP A 1 83 ? 29.798 -2.980 -19.432 1.00 86.12 83 ASP A O 1
ATOM 626 N N . PHE A 1 84 ? 31.653 -3.928 -20.273 1.00 89.25 84 PHE A N 1
ATOM 627 C CA . PHE A 1 84 ? 32.325 -4.183 -18.995 1.00 89.25 84 PHE A CA 1
ATOM 628 C C . PHE A 1 84 ? 33.732 -3.600 -18.970 1.00 89.25 84 PHE A C 1
ATOM 630 O O . PHE A 1 84 ? 34.380 -3.441 -20.010 1.00 89.25 84 PHE A O 1
ATOM 637 N N . SER A 1 85 ? 34.231 -3.301 -17.771 1.00 88.38 85 SER A N 1
ATOM 638 C CA . SER A 1 85 ? 35.607 -2.853 -17.622 1.00 88.38 85 SER A CA 1
ATOM 639 C C . SER A 1 85 ? 36.620 -3.956 -17.934 1.00 88.38 85 SER A C 1
ATOM 641 O O . SER A 1 85 ? 36.362 -5.144 -17.736 1.00 88.38 85 SER A O 1
ATOM 643 N N . SER A 1 86 ? 37.816 -3.571 -18.396 1.00 88.56 86 SER A N 1
ATOM 644 C CA . SER A 1 86 ? 38.900 -4.538 -18.615 1.00 88.56 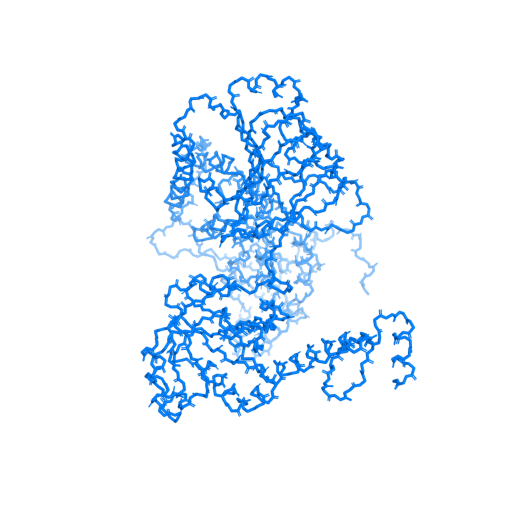86 SER A CA 1
ATOM 645 C C . SER A 1 86 ? 39.279 -5.282 -17.333 1.00 88.56 86 SER A C 1
ATOM 647 O O . SER A 1 86 ? 39.667 -6.441 -17.400 1.00 88.56 86 SER A O 1
ATOM 649 N N . GLU A 1 87 ? 39.139 -4.625 -16.179 1.00 88.31 87 GLU A N 1
ATOM 650 C CA . GLU A 1 87 ? 39.382 -5.209 -14.859 1.00 88.31 87 GLU A CA 1
ATOM 651 C C . GLU A 1 87 ? 38.328 -6.268 -14.506 1.00 88.31 87 GLU A C 1
ATOM 653 O O . GLU A 1 87 ? 38.682 -7.387 -14.136 1.00 88.31 87 GLU A O 1
ATOM 658 N N . ALA A 1 88 ? 37.039 -5.974 -14.713 1.00 89.69 88 ALA A N 1
ATOM 659 C CA . ALA A 1 88 ? 35.965 -6.942 -14.502 1.00 89.69 88 ALA A CA 1
ATOM 660 C C . ALA A 1 88 ? 36.096 -8.165 -15.422 1.00 89.69 88 ALA A C 1
ATOM 662 O O . ALA A 1 88 ? 35.960 -9.301 -14.965 1.00 89.69 88 ALA A O 1
ATOM 663 N N . VAL A 1 89 ? 36.421 -7.950 -16.703 1.00 90.88 89 VAL A N 1
ATOM 664 C CA . VAL A 1 89 ? 36.666 -9.042 -17.659 1.00 90.88 89 VAL A CA 1
ATOM 665 C C . VAL A 1 89 ? 37.871 -9.872 -17.234 1.00 90.88 89 VAL A C 1
ATOM 667 O O . VAL A 1 89 ? 37.811 -11.099 -17.278 1.00 90.88 89 VAL A O 1
ATOM 670 N N . GLU A 1 90 ? 38.949 -9.236 -16.776 1.00 88.75 90 GLU A N 1
ATOM 671 C CA . GLU A 1 90 ? 40.103 -9.954 -16.250 1.00 88.75 90 GLU A CA 1
ATOM 672 C C . GLU A 1 90 ? 39.701 -10.838 -15.065 1.00 88.75 90 GLU A C 1
ATOM 674 O O . GLU A 1 90 ? 39.965 -12.035 -15.096 1.00 88.75 90 GLU A O 1
ATOM 679 N N . ILE A 1 91 ? 39.015 -10.300 -14.053 1.00 88.75 91 ILE A N 1
ATOM 680 C CA . ILE A 1 91 ? 38.584 -11.061 -12.867 1.00 88.75 91 ILE A CA 1
ATOM 681 C C . ILE A 1 91 ? 37.634 -12.202 -13.239 1.00 88.75 91 ILE A C 1
ATOM 683 O O . ILE A 1 91 ? 37.800 -13.321 -12.746 1.00 88.75 91 ILE A O 1
ATOM 687 N N . PHE A 1 92 ? 36.683 -11.956 -14.142 1.00 91.38 92 PHE A N 1
ATOM 688 C CA . PHE A 1 92 ? 35.797 -12.987 -14.676 1.00 91.38 92 PHE A CA 1
ATOM 689 C C . PHE A 1 92 ? 36.606 -14.128 -15.302 1.00 91.38 92 PHE A C 1
ATOM 691 O O . PHE A 1 92 ? 36.414 -15.292 -14.952 1.00 91.38 92 PHE A O 1
ATOM 698 N N . LEU A 1 93 ? 37.566 -13.808 -16.175 1.00 88.69 93 LEU A N 1
ATOM 699 C CA . LEU A 1 93 ? 38.421 -14.810 -16.805 1.00 88.69 93 LEU A CA 1
ATOM 700 C C . LEU A 1 93 ? 39.311 -15.513 -15.774 1.00 88.69 93 LEU A C 1
ATOM 702 O O . LEU A 1 93 ? 39.463 -16.729 -15.836 1.00 88.69 93 LEU A O 1
ATOM 706 N N . ARG A 1 94 ? 39.855 -14.795 -14.786 1.00 85.75 94 ARG A N 1
ATOM 707 C CA . ARG A 1 94 ? 40.645 -15.383 -13.694 1.00 85.75 94 ARG A CA 1
ATOM 708 C C . ARG A 1 94 ? 39.838 -16.425 -12.930 1.00 85.75 94 ARG A C 1
ATOM 710 O O . ARG A 1 94 ? 40.362 -17.511 -12.683 1.00 85.75 94 ARG A O 1
ATOM 717 N N . PHE A 1 95 ? 38.571 -16.143 -12.631 1.00 89.31 95 PHE A N 1
ATOM 718 C CA . PHE A 1 95 ? 37.682 -17.097 -11.976 1.00 89.31 95 PHE A CA 1
ATOM 719 C C . PHE A 1 95 ? 37.498 -18.382 -12.797 1.00 89.31 95 PHE A C 1
ATOM 721 O O . PHE A 1 95 ? 37.534 -19.469 -12.229 1.00 89.31 95 PHE A O 1
ATOM 728 N N . LEU A 1 96 ? 37.379 -18.306 -14.127 1.00 86.25 96 LEU A N 1
ATOM 729 C CA . LEU A 1 96 ? 37.234 -19.509 -14.965 1.00 86.25 96 LEU A CA 1
ATOM 730 C C . LEU A 1 96 ? 38.446 -20.454 -14.889 1.00 86.25 96 LEU A C 1
ATOM 732 O O . LEU A 1 96 ? 38.316 -21.659 -15.120 1.00 86.25 96 LEU A O 1
ATOM 736 N N . TYR A 1 97 ? 39.621 -19.915 -14.560 1.00 81.62 97 TYR A N 1
ATOM 737 C CA . TYR A 1 97 ? 40.868 -20.670 -14.447 1.00 81.62 97 TYR A CA 1
ATOM 738 C C . TYR A 1 97 ? 41.174 -21.107 -13.010 1.00 81.62 97 TYR A C 1
ATOM 740 O O . TYR A 1 97 ? 41.732 -22.186 -12.814 1.00 81.62 97 TYR A O 1
ATOM 748 N N . SER A 1 98 ? 40.837 -20.290 -12.009 1.00 81.88 98 SER A N 1
ATOM 749 C CA . SER A 1 98 ? 41.196 -20.531 -10.604 1.00 81.88 98 SER A CA 1
ATOM 750 C C . SER A 1 98 ? 40.035 -21.030 -9.739 1.00 81.88 98 SER A C 1
ATOM 752 O O . SER A 1 98 ? 40.266 -21.660 -8.710 1.00 81.88 98 SER A O 1
ATOM 754 N N . GLY A 1 99 ? 38.792 -20.737 -10.126 1.00 81.62 99 GLY A N 1
ATOM 755 C CA . GLY A 1 99 ? 37.593 -20.914 -9.306 1.00 81.62 99 GLY A CA 1
ATOM 756 C C . GLY A 1 99 ? 37.480 -19.941 -8.125 1.00 81.62 99 GLY A C 1
ATOM 757 O O . GLY A 1 99 ? 36.603 -20.122 -7.282 1.00 81.62 99 GLY A O 1
ATOM 758 N N . ILE A 1 100 ? 38.357 -18.935 -8.039 1.00 81.25 100 ILE A N 1
ATOM 759 C CA . ILE A 1 100 ? 38.427 -17.965 -6.938 1.00 81.25 100 ILE A CA 1
ATOM 760 C C . ILE A 1 100 ? 38.081 -16.577 -7.477 1.00 81.25 100 ILE A C 1
ATOM 762 O O . ILE A 1 100 ? 38.577 -16.178 -8.531 1.00 81.25 100 ILE A O 1
ATOM 766 N N . VAL A 1 101 ? 37.246 -15.843 -6.739 1.00 84.75 101 VAL A N 1
ATOM 767 C CA . VAL A 1 101 ? 36.888 -14.455 -7.035 1.00 84.75 101 VAL A CA 1
ATOM 768 C C . VAL A 1 101 ? 37.238 -13.580 -5.833 1.00 84.75 101 VAL A C 1
ATOM 770 O O . VAL A 1 101 ? 36.716 -13.767 -4.738 1.00 84.75 101 VAL A O 1
ATOM 773 N N . GLU A 1 102 ? 38.155 -12.640 -6.040 1.00 81.31 102 GLU A N 1
ATOM 774 C CA . GLU A 1 102 ? 38.546 -11.629 -5.058 1.00 81.31 102 GLU A CA 1
ATOM 775 C C . GLU A 1 102 ? 38.669 -10.300 -5.794 1.00 81.31 102 GLU A C 1
ATOM 777 O O . GLU A 1 102 ? 39.522 -10.149 -6.670 1.00 81.31 102 GLU A O 1
ATOM 782 N N . ALA A 1 103 ? 37.788 -9.356 -5.477 1.00 82.31 103 ALA A N 1
ATOM 783 C CA . ALA A 1 103 ? 37.800 -8.035 -6.080 1.00 82.31 103 ALA A CA 1
ATOM 784 C C . ALA A 1 103 ? 37.101 -7.008 -5.177 1.00 82.31 103 ALA A C 1
ATOM 786 O O . ALA A 1 103 ? 36.292 -7.389 -4.323 1.00 82.31 103 ALA A O 1
ATOM 787 N N . PRO A 1 104 ? 37.397 -5.711 -5.363 1.00 82.75 104 PRO A N 1
ATOM 788 C CA . PRO A 1 104 ? 36.604 -4.625 -4.805 1.00 82.75 104 PRO A CA 1
ATOM 789 C C . PRO A 1 104 ? 35.117 -4.755 -5.167 1.00 82.75 104 PRO A C 1
ATOM 791 O O . PRO A 1 104 ? 34.755 -5.284 -6.219 1.00 82.75 104 PRO A O 1
ATOM 794 N N . VAL A 1 105 ? 34.244 -4.295 -4.270 1.00 78.56 105 VAL A N 1
ATOM 795 C CA . VAL A 1 105 ? 32.797 -4.546 -4.358 1.00 78.56 105 VAL A CA 1
ATOM 796 C C . VAL A 1 105 ? 32.172 -3.923 -5.613 1.00 78.56 105 VAL A C 1
ATOM 798 O O . VAL A 1 105 ? 31.313 -4.538 -6.232 1.00 78.56 105 VAL A O 1
ATOM 801 N N . ASP A 1 106 ? 32.633 -2.745 -6.025 1.00 76.75 106 ASP A N 1
ATOM 802 C CA . ASP A 1 106 ? 32.239 -2.067 -7.267 1.00 76.75 106 ASP A CA 1
ATOM 803 C C . ASP A 1 106 ? 32.553 -2.906 -8.514 1.00 76.75 106 ASP A C 1
ATOM 805 O O . ASP A 1 106 ? 31.693 -3.093 -9.375 1.00 76.75 106 ASP A O 1
ATOM 809 N N . THR A 1 107 ? 33.749 -3.491 -8.568 1.00 86.69 107 THR A N 1
ATOM 810 C CA . THR A 1 107 ? 34.168 -4.373 -9.662 1.00 86.69 107 THR A CA 1
ATOM 811 C C . THR A 1 107 ? 33.399 -5.691 -9.634 1.00 86.69 107 THR A C 1
ATOM 813 O O . THR A 1 107 ? 33.021 -6.217 -10.681 1.00 86.69 107 THR A O 1
ATOM 816 N N . LEU A 1 108 ? 33.093 -6.211 -8.439 1.00 88.75 108 LEU A N 1
ATOM 817 C CA . LEU A 1 108 ? 32.265 -7.406 -8.285 1.00 88.75 108 LEU A CA 1
ATOM 818 C C . LEU A 1 108 ? 30.863 -7.220 -8.873 1.00 88.75 108 LEU A C 1
ATOM 820 O O . LEU A 1 108 ? 30.329 -8.193 -9.397 1.00 88.75 108 LEU A O 1
ATOM 824 N N . VAL A 1 109 ? 30.273 -6.016 -8.833 1.00 87.38 109 VAL A N 1
ATOM 825 C CA . VAL A 1 109 ? 28.969 -5.747 -9.476 1.00 87.38 109 VAL A CA 1
ATOM 826 C C . VAL A 1 109 ? 29.048 -5.984 -10.983 1.00 87.38 109 VAL A C 1
ATOM 828 O O . VAL A 1 109 ? 28.194 -6.679 -11.538 1.00 87.38 109 VAL A O 1
ATOM 831 N N . GLU A 1 110 ? 30.101 -5.478 -11.632 1.00 90.25 110 GLU A N 1
ATOM 832 C CA . GLU A 1 110 ? 30.327 -5.708 -13.062 1.00 90.25 110 GLU A CA 1
ATOM 833 C C . GLU A 1 110 ? 30.542 -7.202 -13.352 1.00 90.25 110 GLU A C 1
ATOM 835 O O . GLU A 1 110 ? 29.944 -7.749 -14.277 1.00 90.25 110 GLU A O 1
ATOM 840 N N . VAL A 1 111 ? 31.352 -7.881 -12.528 1.00 91.88 111 VAL A N 1
ATOM 841 C CA . VAL A 1 111 ? 31.625 -9.325 -12.646 1.00 91.88 111 VAL A CA 1
ATOM 842 C C . VAL A 1 111 ? 30.350 -10.150 -12.459 1.00 91.88 111 VAL A C 1
ATOM 844 O O . VAL A 1 111 ? 30.150 -11.123 -13.182 1.00 91.88 111 VAL A O 1
ATOM 847 N N . CYS A 1 112 ? 29.468 -9.758 -11.539 1.00 89.75 112 CYS A N 1
ATOM 848 C CA . CYS A 1 112 ? 28.182 -10.411 -11.304 1.00 89.75 112 CYS A CA 1
ATOM 849 C C . CYS A 1 112 ? 27.260 -10.281 -12.520 1.00 89.75 112 CYS A C 1
ATOM 851 O O . CYS A 1 112 ? 26.723 -11.276 -13.003 1.00 89.75 112 CYS A O 1
ATOM 853 N N . SER A 1 113 ? 27.142 -9.070 -13.071 1.00 89.50 113 SER A N 1
ATOM 854 C CA . SER A 1 113 ? 26.373 -8.825 -14.296 1.00 89.50 113 SER A CA 1
ATOM 855 C C . SER A 1 113 ? 26.956 -9.586 -15.495 1.00 89.50 113 SER A C 1
ATOM 857 O O . SER A 1 113 ? 26.223 -10.156 -16.303 1.00 89.50 113 SER A O 1
ATOM 859 N N . MET A 1 114 ? 28.284 -9.688 -15.578 1.00 91.50 114 MET A N 1
ATOM 860 C CA . MET A 1 114 ? 28.966 -10.493 -16.588 1.00 91.50 114 MET A CA 1
ATOM 861 C C . MET A 1 114 ? 28.706 -11.998 -16.397 1.00 91.50 114 MET A C 1
ATOM 863 O O . MET A 1 114 ? 28.478 -12.715 -17.373 1.00 91.50 114 MET A O 1
ATOM 867 N N . ALA A 1 115 ? 28.696 -12.480 -15.152 1.00 91.88 115 ALA A N 1
ATOM 868 C CA . ALA A 1 115 ? 28.355 -13.856 -14.811 1.00 91.88 115 ALA A CA 1
ATOM 869 C C . ALA A 1 115 ? 26.918 -14.204 -15.205 1.00 91.88 115 ALA A C 1
ATOM 871 O O . ALA A 1 115 ? 26.700 -15.292 -15.730 1.00 91.88 115 ALA A O 1
ATOM 872 N N . ASP A 1 116 ? 25.971 -13.284 -15.030 1.00 89.62 116 ASP A N 1
ATOM 873 C CA . ASP A 1 116 ? 24.598 -13.455 -15.505 1.00 89.62 116 ASP A CA 1
ATOM 874 C C . ASP A 1 116 ? 24.529 -13.474 -17.044 1.00 89.62 116 ASP A C 1
ATOM 876 O O . ASP A 1 116 ? 24.068 -14.454 -17.636 1.00 89.62 116 ASP A O 1
ATOM 880 N N . LYS A 1 117 ? 25.122 -12.470 -17.714 1.00 90.56 117 LYS A N 1
ATOM 881 C CA . LYS A 1 117 ? 25.151 -12.357 -19.187 1.00 90.56 117 LYS A CA 1
ATOM 882 C C . LYS A 1 117 ? 25.702 -13.614 -19.865 1.00 90.56 117 LYS A C 1
ATOM 884 O O . LYS A 1 117 ? 25.165 -14.059 -20.880 1.00 90.56 117 LYS A O 1
ATOM 889 N N . TYR A 1 118 ? 26.777 -14.181 -19.319 1.00 92.44 118 TYR A N 1
ATOM 890 C CA . TYR A 1 118 ? 27.415 -15.389 -19.847 1.00 92.44 118 TYR A CA 1
ATOM 891 C C . TYR A 1 118 ? 26.998 -16.670 -19.107 1.00 92.44 118 TYR A C 1
ATOM 893 O O . TYR A 1 118 ? 27.587 -17.721 -19.345 1.00 92.44 118 TYR A O 1
ATOM 901 N N . GLN A 1 119 ? 25.974 -16.625 -18.253 1.00 91.38 119 GLN A N 1
ATOM 902 C CA . GLN A 1 119 ? 25.392 -17.784 -17.561 1.00 91.38 119 GLN A CA 1
ATOM 903 C C . GLN A 1 119 ? 26.396 -18.623 -16.743 1.00 91.38 119 GLN A C 1
ATOM 905 O O . GLN A 1 119 ? 26.316 -19.851 -16.693 1.00 91.38 119 GLN A O 1
ATOM 910 N N . VAL A 1 120 ? 27.345 -17.971 -16.071 1.00 92.69 120 VAL A N 1
ATOM 911 C CA . VAL A 1 120 ? 28.287 -18.606 -15.136 1.00 92.69 120 VAL A CA 1
ATOM 912 C C . VAL A 1 120 ? 27.683 -18.604 -13.727 1.00 92.69 120 VAL A C 1
ATOM 914 O O . VAL A 1 120 ? 28.034 -17.792 -12.871 1.00 92.69 120 VAL A O 1
ATOM 917 N N . THR A 1 121 ? 26.768 -19.542 -13.468 1.00 88.38 121 THR A N 1
ATOM 918 C CA . THR A 1 121 ? 25.934 -19.586 -12.246 1.00 88.38 121 THR A CA 1
ATOM 919 C C . THR A 1 121 ? 26.744 -19.551 -10.953 1.00 88.38 121 THR A C 1
ATOM 921 O O . THR A 1 121 ? 26.420 -18.812 -10.028 1.00 88.38 121 THR A O 1
ATOM 924 N N . ARG A 1 122 ? 27.845 -20.310 -10.893 1.00 89.38 122 ARG A N 1
ATOM 925 C CA . ARG A 1 122 ? 28.665 -20.389 -9.681 1.00 89.38 122 ARG A CA 1
ATOM 926 C C . ARG A 1 122 ? 29.338 -19.060 -9.332 1.00 89.38 122 ARG A C 1
ATOM 928 O O . ARG A 1 122 ? 29.503 -18.761 -8.154 1.00 89.38 122 ARG A O 1
ATOM 935 N N . LEU A 1 123 ? 29.744 -18.289 -10.341 1.00 91.00 123 LEU A N 1
ATOM 936 C CA . LEU A 1 123 ? 30.337 -16.970 -10.133 1.00 91.00 123 LEU A CA 1
ATOM 937 C C . LEU A 1 123 ? 29.279 -15.980 -9.650 1.00 91.00 123 LEU A C 1
ATOM 939 O O . LEU A 1 123 ? 29.532 -15.248 -8.701 1.00 91.00 123 LEU A O 1
ATOM 943 N N . HIS A 1 124 ? 28.086 -16.025 -10.249 1.00 89.00 124 HIS A N 1
ATOM 944 C CA . HIS A 1 124 ? 26.957 -15.202 -9.830 1.00 89.00 124 HIS A CA 1
ATOM 945 C C . HIS A 1 124 ? 26.617 -15.422 -8.345 1.00 89.00 124 HIS A C 1
ATOM 947 O O . HIS A 1 124 ? 26.582 -14.461 -7.587 1.00 89.00 124 HIS A O 1
ATOM 953 N N . GLU A 1 125 ? 26.467 -16.679 -7.900 1.00 86.81 125 GLU A N 1
ATOM 954 C CA . GLU A 1 125 ? 26.229 -17.018 -6.483 1.00 86.81 125 GLU A CA 1
ATOM 955 C C . GLU A 1 125 ? 27.295 -16.428 -5.546 1.00 86.81 125 GLU A C 1
ATOM 957 O O . GLU A 1 125 ? 26.968 -15.822 -4.526 1.00 86.81 125 GLU A O 1
ATOM 962 N N . LEU A 1 126 ? 28.577 -16.577 -5.900 1.00 88.19 126 LEU A N 1
ATOM 963 C CA . LEU A 1 126 ? 29.687 -16.067 -5.091 1.00 88.19 126 LEU A CA 1
ATOM 964 C C . LEU A 1 126 ? 29.699 -14.537 -5.022 1.00 88.19 126 LEU A C 1
ATOM 966 O O . LEU A 1 126 ? 29.981 -13.980 -3.962 1.00 88.19 126 LEU A O 1
ATOM 970 N N . CYS A 1 127 ? 29.377 -13.857 -6.125 1.00 88.88 127 CYS A N 1
ATOM 971 C CA . CYS A 1 127 ? 29.225 -12.407 -6.144 1.00 88.88 127 CYS A CA 1
ATOM 972 C C . CYS A 1 127 ? 28.064 -11.959 -5.246 1.00 88.88 127 CYS A C 1
ATOM 974 O O . CYS A 1 127 ? 28.250 -11.052 -4.438 1.00 88.88 127 CYS A O 1
ATOM 976 N N . THR A 1 128 ? 26.902 -12.620 -5.321 1.00 83.69 128 THR A N 1
ATOM 977 C CA . THR A 1 128 ? 25.745 -12.308 -4.466 1.00 83.69 128 THR A CA 1
ATOM 978 C C . THR A 1 128 ? 26.083 -12.460 -2.982 1.00 83.69 128 THR A C 1
ATOM 980 O O . THR A 1 128 ? 25.875 -11.523 -2.212 1.00 83.69 128 THR A O 1
ATOM 983 N N . GLU A 1 129 ? 26.695 -13.579 -2.581 1.00 84.75 129 GLU A N 1
ATOM 984 C CA . GLU A 1 129 ? 27.137 -13.786 -1.194 1.00 84.75 129 GLU A CA 1
ATOM 985 C C . GLU A 1 129 ? 28.163 -12.734 -0.736 1.00 84.75 129 GLU A C 1
ATOM 987 O O . GLU A 1 129 ? 28.176 -12.328 0.432 1.00 84.75 129 GLU A O 1
ATOM 992 N N . ALA A 1 130 ? 29.050 -12.301 -1.637 1.00 85.62 130 ALA A N 1
ATOM 993 C CA . ALA A 1 130 ? 30.033 -11.266 -1.345 1.00 85.62 130 ALA A CA 1
ATOM 994 C C . ALA A 1 130 ? 29.374 -9.893 -1.141 1.00 85.62 130 ALA A C 1
ATOM 996 O O . ALA A 1 130 ? 29.801 -9.151 -0.255 1.00 85.62 130 ALA A O 1
ATOM 997 N N . PHE A 1 131 ? 28.313 -9.564 -1.888 1.00 85.88 131 PHE A N 1
ATOM 998 C CA . PHE A 1 131 ? 27.562 -8.322 -1.686 1.00 85.88 131 PHE A CA 1
ATOM 999 C C . PHE A 1 131 ? 26.841 -8.296 -0.345 1.00 85.88 131 PHE A C 1
ATOM 1001 O O . PHE A 1 131 ? 26.934 -7.300 0.367 1.00 85.88 131 PHE A O 1
ATOM 1008 N N . GLU A 1 132 ? 26.178 -9.389 0.038 1.00 78.19 132 GLU A N 1
ATOM 1009 C CA . GLU A 1 132 ? 25.467 -9.469 1.320 1.00 78.19 132 GLU A CA 1
ATOM 1010 C C . GLU A 1 132 ? 26.411 -9.264 2.513 1.00 78.19 132 GLU A C 1
ATOM 1012 O O . GLU A 1 132 ? 26.070 -8.571 3.472 1.00 78.19 132 GLU A O 1
ATOM 1017 N N . LYS A 1 133 ? 27.626 -9.821 2.439 1.00 82.00 133 LYS A N 1
ATOM 1018 C CA . LYS A 1 133 ? 28.653 -9.682 3.485 1.00 82.00 133 LYS A CA 1
ATOM 1019 C C . LYS A 1 133 ? 29.394 -8.343 3.421 1.00 82.00 133 LYS A C 1
ATOM 1021 O O . LYS A 1 133 ? 29.865 -7.859 4.447 1.00 82.00 133 LYS A O 1
ATOM 1026 N N . GLY A 1 134 ? 29.539 -7.774 2.225 1.00 82.38 134 GLY A N 1
ATOM 1027 C CA . GLY A 1 134 ? 30.329 -6.571 1.962 1.00 82.38 134 GLY A CA 1
ATOM 1028 C C . GLY A 1 134 ? 29.549 -5.257 2.039 1.00 82.38 134 GLY A C 1
ATOM 1029 O O . GLY A 1 134 ? 30.174 -4.200 2.154 1.00 82.38 134 GLY A O 1
ATOM 1030 N N . LEU A 1 135 ? 28.212 -5.293 1.985 1.00 85.50 135 LEU A N 1
ATOM 1031 C CA . LEU A 1 135 ? 27.359 -4.104 2.002 1.00 85.50 135 LEU A CA 1
ATOM 1032 C C . LEU A 1 135 ? 27.401 -3.407 3.368 1.00 85.50 135 LEU A C 1
ATOM 1034 O O . LEU A 1 135 ? 26.889 -3.891 4.382 1.00 85.50 135 LEU A O 1
ATOM 1038 N N . ASN A 1 136 ? 27.962 -2.204 3.382 1.00 87.38 136 ASN A N 1
ATOM 1039 C CA . ASN A 1 136 ? 28.059 -1.353 4.557 1.00 87.38 136 ASN A CA 1
ATOM 1040 C C . ASN A 1 136 ? 27.643 0.087 4.207 1.00 87.38 136 ASN A C 1
ATOM 1042 O O . ASN A 1 136 ? 27.519 0.430 3.036 1.00 87.38 136 ASN A O 1
ATOM 1046 N N . PRO A 1 137 ? 27.380 0.952 5.199 1.00 83.12 137 PRO A N 1
ATOM 1047 C CA . PRO A 1 137 ? 26.922 2.310 4.914 1.00 83.12 137 PRO A CA 1
ATOM 1048 C C . PRO A 1 137 ? 2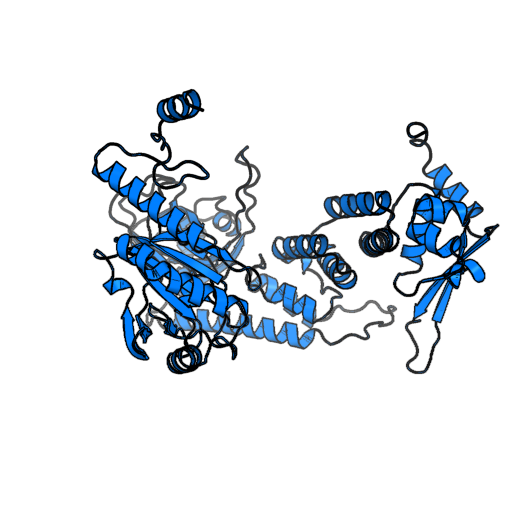7.898 3.134 4.061 1.00 83.12 137 PRO A C 1
ATOM 1050 O O . PRO A 1 137 ? 27.450 3.962 3.280 1.00 83.12 137 PRO A O 1
ATOM 1053 N N . GLU A 1 138 ? 29.210 2.909 4.177 1.00 87.19 138 GLU A N 1
ATOM 1054 C CA . GLU A 1 138 ? 30.233 3.706 3.485 1.00 87.19 138 GLU A CA 1
ATOM 1055 C C . GLU A 1 138 ? 30.302 3.403 1.981 1.00 87.19 138 GLU A C 1
ATOM 1057 O O . GLU A 1 138 ? 30.557 4.307 1.187 1.00 87.19 138 GLU A O 1
ATOM 1062 N N . ASN A 1 139 ? 30.034 2.156 1.576 1.00 86.81 139 ASN A N 1
ATOM 1063 C CA . ASN A 1 139 ? 30.027 1.744 0.167 1.00 86.81 139 ASN A CA 1
ATOM 1064 C C . ASN A 1 139 ? 28.627 1.698 -0.468 1.00 86.81 139 ASN A C 1
ATOM 1066 O O . ASN A 1 139 ? 28.516 1.522 -1.683 1.00 86.81 139 ASN A O 1
ATOM 1070 N N . ALA A 1 140 ? 27.560 1.896 0.313 1.00 89.19 140 ALA A N 1
ATOM 1071 C CA . ALA A 1 140 ? 26.187 1.725 -0.156 1.00 89.19 140 ALA A CA 1
ATOM 1072 C C . ALA A 1 140 ? 25.817 2.663 -1.323 1.00 89.19 140 ALA A C 1
ATOM 1074 O O . ALA A 1 140 ? 25.192 2.217 -2.280 1.00 89.19 140 ALA A O 1
ATOM 1075 N N . CYS A 1 141 ? 26.252 3.929 -1.309 1.00 88.62 141 CYS A N 1
ATOM 1076 C CA . CYS A 1 141 ? 25.975 4.889 -2.394 1.00 88.62 141 CYS A CA 1
ATOM 1077 C C . CYS A 1 141 ? 26.627 4.493 -3.730 1.00 88.62 141 CYS A C 1
ATOM 1079 O O . CYS A 1 141 ? 26.034 4.650 -4.801 1.00 88.62 141 CYS A O 1
ATOM 1081 N N . GLN A 1 142 ? 27.853 3.967 -3.672 1.00 85.81 142 GLN A N 1
ATOM 1082 C CA . GLN A 1 142 ? 28.558 3.467 -4.854 1.00 85.81 142 GLN A CA 1
ATOM 1083 C C . GLN A 1 142 ? 27.885 2.197 -5.373 1.00 85.81 142 GLN A C 1
ATOM 1085 O O . GLN A 1 142 ? 27.572 2.111 -6.557 1.00 85.81 142 GLN A O 1
ATOM 1090 N N . LEU A 1 143 ? 27.572 1.259 -4.474 1.00 87.56 143 LEU A N 1
ATOM 1091 C CA . LEU A 1 143 ? 26.849 0.032 -4.798 1.00 87.56 143 LEU A CA 1
ATOM 1092 C C . LEU A 1 143 ? 25.485 0.293 -5.422 1.00 87.56 143 LEU A C 1
ATOM 1094 O O . LEU A 1 143 ? 25.132 -0.375 -6.384 1.00 87.56 143 LEU A O 1
ATOM 1098 N N . PHE A 1 144 ? 24.741 1.269 -4.910 1.00 90.19 144 PHE A N 1
ATOM 1099 C CA . PHE A 1 144 ? 23.456 1.673 -5.468 1.00 90.19 144 PHE A CA 1
ATOM 1100 C C . PHE A 1 144 ? 23.609 2.170 -6.912 1.00 90.19 144 PHE A C 1
ATOM 1102 O O . PHE A 1 144 ? 22.897 1.704 -7.797 1.00 90.19 144 PHE A O 1
ATOM 1109 N N . SER A 1 145 ? 24.606 3.023 -7.171 1.00 87.38 145 SER A N 1
ATOM 1110 C CA . SER A 1 145 ? 24.916 3.524 -8.520 1.00 87.38 145 SER A CA 1
ATOM 1111 C C . SER A 1 145 ? 25.322 2.400 -9.481 1.00 87.38 145 SER A C 1
ATOM 1113 O O . SER A 1 145 ? 24.878 2.359 -10.627 1.00 87.38 145 SER A O 1
ATOM 1115 N N . CYS A 1 146 ? 26.163 1.471 -9.019 1.00 84.19 146 CYS A N 1
ATOM 1116 C CA . CYS A 1 146 ? 26.586 0.317 -9.807 1.00 84.19 146 CYS A CA 1
ATOM 1117 C C . CYS A 1 146 ? 25.412 -0.638 -10.069 1.00 84.19 146 CYS A C 1
ATOM 1119 O O . CYS A 1 146 ? 25.210 -1.062 -11.202 1.00 84.19 146 CYS A O 1
ATOM 1121 N N . ALA A 1 147 ? 24.616 -0.957 -9.049 1.00 87.50 147 ALA A N 1
ATOM 1122 C CA . ALA A 1 147 ? 23.470 -1.851 -9.174 1.00 87.50 147 ALA A CA 1
ATOM 1123 C C . ALA A 1 147 ? 22.413 -1.292 -10.133 1.00 87.50 147 ALA A C 1
ATOM 1125 O O . ALA A 1 147 ? 21.847 -2.055 -10.910 1.00 87.50 147 ALA A O 1
ATOM 1126 N N . ASP A 1 148 ? 22.190 0.023 -10.126 1.00 88.38 148 ASP A N 1
ATOM 1127 C CA . ASP A 1 148 ? 21.313 0.693 -11.084 1.00 88.38 148 ASP A CA 1
ATOM 1128 C C . ASP A 1 148 ? 21.861 0.598 -12.519 1.00 88.38 148 ASP A C 1
ATOM 1130 O O . ASP A 1 148 ? 21.172 0.108 -13.416 1.00 88.38 148 ASP A O 1
ATOM 1134 N N . ARG A 1 149 ? 23.149 0.924 -12.717 1.00 84.94 149 ARG A N 1
ATOM 1135 C CA . ARG A 1 149 ? 23.832 0.820 -14.020 1.00 84.94 149 ARG A CA 1
ATOM 1136 C C . ARG A 1 149 ? 23.744 -0.582 -14.633 1.00 84.94 149 ARG A C 1
ATOM 1138 O O . ARG A 1 149 ? 23.597 -0.699 -15.847 1.00 84.94 149 ARG A O 1
ATOM 1145 N N . PHE A 1 150 ? 23.848 -1.627 -13.813 1.00 83.50 150 PHE A N 1
ATOM 1146 C CA . PHE A 1 150 ? 23.795 -3.029 -14.244 1.00 83.50 150 PHE A CA 1
ATOM 1147 C C . PHE A 1 150 ? 22.417 -3.688 -14.063 1.00 83.50 150 PHE A C 1
ATOM 1149 O O . PHE A 1 150 ? 22.296 -4.894 -14.260 1.00 83.50 150 PHE A O 1
ATOM 1156 N N . GLN A 1 151 ? 21.379 -2.915 -13.717 1.00 84.25 151 GLN A N 1
ATOM 1157 C CA . GLN A 1 151 ? 19.987 -3.371 -13.579 1.00 84.25 151 GLN A CA 1
ATOM 1158 C C . GLN A 1 151 ? 19.778 -4.518 -12.566 1.00 84.25 151 GLN A C 1
ATOM 1160 O O . GLN A 1 151 ? 18.905 -5.370 -12.731 1.00 84.25 151 GLN A O 1
ATOM 1165 N N . LEU A 1 152 ? 20.546 -4.530 -11.473 1.00 82.25 152 LEU A N 1
ATOM 1166 C CA . LEU A 1 152 ? 20.439 -5.520 -10.396 1.00 82.25 152 LEU A CA 1
ATOM 1167 C C . LEU A 1 152 ? 19.436 -5.061 -9.324 1.00 82.25 152 LEU A C 1
ATOM 1169 O O . LEU A 1 152 ? 19.815 -4.441 -8.329 1.00 82.25 152 LEU A O 1
ATOM 1173 N N . ALA A 1 153 ? 18.152 -5.377 -9.520 1.00 82.12 153 ALA A N 1
ATOM 1174 C CA . ALA A 1 153 ? 17.048 -4.877 -8.690 1.00 82.12 153 ALA A CA 1
ATOM 1175 C C . ALA A 1 153 ? 17.188 -5.193 -7.186 1.00 82.12 153 ALA A C 1
ATOM 1177 O O . ALA A 1 153 ? 16.979 -4.309 -6.353 1.00 82.12 153 ALA A O 1
ATOM 1178 N N . ASP A 1 154 ? 17.581 -6.420 -6.830 1.00 81.31 154 ASP A N 1
ATOM 1179 C CA . ASP A 1 154 ? 17.719 -6.824 -5.425 1.00 81.31 154 ASP A CA 1
ATOM 1180 C C . ASP A 1 154 ? 18.857 -6.082 -4.721 1.00 81.31 154 ASP A C 1
ATOM 1182 O O . ASP A 1 154 ? 18.655 -5.507 -3.650 1.00 81.31 154 ASP A O 1
ATOM 1186 N N . LEU A 1 155 ? 20.035 -6.013 -5.352 1.00 84.75 155 LEU A N 1
ATOM 1187 C CA . LEU A 1 155 ? 21.186 -5.297 -4.802 1.00 84.75 155 LEU A CA 1
ATOM 1188 C C . LEU A 1 155 ? 20.917 -3.790 -4.710 1.00 84.75 155 LEU A C 1
ATOM 1190 O O . LEU A 1 155 ? 21.275 -3.162 -3.715 1.00 84.75 155 LEU A O 1
ATOM 1194 N N . ARG A 1 156 ? 20.245 -3.220 -5.717 1.00 89.62 156 ARG A N 1
ATOM 1195 C CA . ARG A 1 156 ? 19.818 -1.817 -5.736 1.00 89.62 156 ARG A CA 1
ATOM 1196 C C . ARG A 1 156 ? 18.918 -1.507 -4.543 1.00 89.62 156 ARG A C 1
ATOM 1198 O O . ARG A 1 156 ? 19.171 -0.539 -3.830 1.00 89.62 156 ARG A O 1
ATOM 1205 N N . ARG A 1 157 ? 17.913 -2.353 -4.288 1.00 83.38 157 ARG A N 1
ATOM 1206 C CA . ARG A 1 157 ? 17.010 -2.223 -3.137 1.00 83.38 157 ARG A CA 1
ATOM 1207 C C . ARG A 1 157 ? 17.765 -2.327 -1.812 1.00 83.38 157 ARG A C 1
ATOM 1209 O O . ARG A 1 157 ? 17.618 -1.449 -0.970 1.00 83.38 157 ARG A O 1
ATOM 1216 N N . MET A 1 158 ? 18.606 -3.347 -1.643 1.00 80.50 158 MET A N 1
ATOM 1217 C CA . MET A 1 158 ? 19.389 -3.540 -0.415 1.00 80.50 158 MET A CA 1
ATOM 1218 C C . MET A 1 158 ? 20.340 -2.369 -0.138 1.00 80.50 158 MET A C 1
ATOM 1220 O O . MET A 1 158 ? 20.460 -1.921 1.003 1.00 80.50 158 MET A O 1
ATOM 1224 N N . ALA A 1 159 ? 21.006 -1.853 -1.175 1.00 87.56 159 ALA A N 1
ATOM 1225 C CA . ALA A 1 159 ? 21.879 -0.692 -1.059 1.00 87.56 159 ALA A CA 1
ATOM 1226 C C . ALA A 1 159 ? 21.087 0.559 -0.652 1.00 87.56 159 ALA A C 1
ATOM 1228 O O . ALA A 1 159 ? 21.495 1.254 0.276 1.00 87.56 159 ALA A O 1
ATOM 1229 N N . LEU A 1 160 ? 19.929 0.801 -1.274 1.00 86.94 160 LEU A N 1
ATOM 1230 C CA . LEU A 1 160 ? 19.060 1.935 -0.956 1.00 86.94 160 LEU A CA 1
ATOM 1231 C C . LEU A 1 160 ? 18.516 1.871 0.481 1.00 86.94 160 LEU A C 1
ATOM 1233 O O . LEU A 1 160 ? 18.623 2.848 1.220 1.00 86.94 160 LEU A O 1
ATOM 1237 N N . GLU A 1 161 ? 18.042 0.702 0.924 1.00 76.50 161 GLU A N 1
ATOM 1238 C CA . GLU A 1 161 ? 17.635 0.463 2.317 1.00 76.50 161 GLU A CA 1
ATOM 1239 C C . GLU A 1 161 ? 18.792 0.759 3.289 1.00 76.50 161 GLU A C 1
ATOM 1241 O O . GLU A 1 161 ? 18.611 1.439 4.302 1.00 76.50 161 GLU A O 1
ATOM 1246 N N . LYS A 1 162 ? 20.015 0.312 2.968 1.00 81.06 162 LYS A N 1
ATOM 1247 C CA . LYS A 1 162 ? 21.200 0.565 3.800 1.00 81.06 162 LYS A CA 1
ATOM 1248 C C . LYS A 1 162 ? 21.550 2.053 3.883 1.00 81.06 162 LYS A C 1
ATOM 1250 O O . LYS A 1 162 ? 21.912 2.507 4.975 1.00 81.06 162 LYS A O 1
ATOM 1255 N N . ILE A 1 163 ? 21.434 2.784 2.766 1.00 83.44 163 ILE A N 1
ATOM 1256 C CA . ILE A 1 163 ? 21.619 4.242 2.699 1.00 83.44 163 ILE A CA 1
ATOM 1257 C C . ILE A 1 163 ? 20.596 4.924 3.597 1.00 83.44 163 ILE A C 1
ATOM 1259 O O . ILE A 1 163 ? 20.993 5.716 4.444 1.00 83.44 163 ILE A O 1
ATOM 1263 N N . TRP A 1 164 ? 19.309 4.596 3.475 1.00 78.44 164 TRP A N 1
ATOM 1264 C CA . TRP A 1 164 ? 18.268 5.240 4.275 1.00 78.44 164 TRP A CA 1
ATOM 1265 C C . TRP A 1 164 ? 18.422 4.967 5.765 1.00 78.44 164 TRP A C 1
ATOM 1267 O O . TRP A 1 164 ? 18.386 5.915 6.543 1.00 78.44 164 TRP A O 1
ATOM 1277 N N . ILE A 1 165 ? 18.689 3.721 6.168 1.00 67.31 165 ILE A N 1
ATOM 1278 C CA . ILE A 1 165 ? 18.864 3.360 7.584 1.00 67.31 165 ILE A CA 1
ATOM 1279 C C . ILE A 1 165 ? 20.079 4.074 8.202 1.00 67.31 165 ILE A C 1
ATOM 1281 O O . ILE A 1 165 ? 20.037 4.465 9.366 1.00 67.31 165 ILE A O 1
ATOM 1285 N N . ASN A 1 166 ? 21.167 4.256 7.442 1.00 73.81 166 ASN A N 1
ATOM 1286 C CA . ASN A 1 166 ? 22.440 4.793 7.941 1.00 73.81 166 ASN A CA 1
ATOM 1287 C C . ASN A 1 166 ? 22.868 6.073 7.210 1.00 73.81 166 ASN A C 1
ATOM 1289 O O . ASN A 1 166 ? 24.059 6.285 6.959 1.00 73.81 166 ASN A O 1
ATOM 1293 N N . ALA A 1 167 ? 21.912 6.941 6.883 1.00 80.62 167 ALA A N 1
ATOM 1294 C CA . ALA A 1 167 ? 22.121 8.079 5.989 1.00 80.62 167 ALA A CA 1
ATOM 1295 C C . ALA A 1 167 ? 23.225 9.036 6.456 1.00 80.62 167 ALA A C 1
ATOM 1297 O O . ALA A 1 167 ? 24.001 9.530 5.643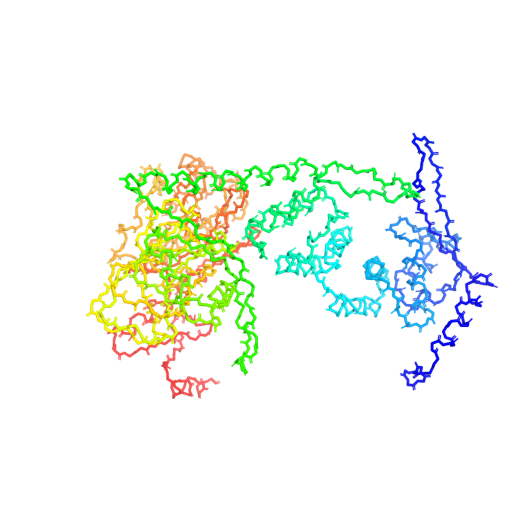 1.00 80.62 167 ALA A O 1
ATOM 1298 N N . LYS A 1 168 ? 23.382 9.233 7.771 1.00 77.56 168 LYS A N 1
ATOM 1299 C CA . LYS A 1 168 ? 24.460 10.063 8.340 1.00 77.56 168 LYS A CA 1
ATOM 1300 C C . LYS A 1 168 ? 25.863 9.555 7.990 1.00 77.56 168 LYS A C 1
ATOM 1302 O O . LYS A 1 168 ? 26.780 10.356 7.815 1.00 77.56 168 LYS A O 1
ATOM 1307 N N . VAL A 1 169 ? 26.035 8.236 7.903 1.00 80.19 169 VAL A N 1
ATOM 1308 C CA . VAL A 1 169 ? 27.306 7.606 7.521 1.00 80.19 169 VAL A CA 1
ATOM 1309 C C . VAL A 1 169 ? 27.413 7.536 5.999 1.00 80.19 169 VAL A C 1
ATOM 1311 O O . VAL A 1 169 ? 28.428 7.954 5.449 1.00 80.19 169 VAL A O 1
ATOM 1314 N N . ALA A 1 170 ? 26.351 7.091 5.325 1.00 84.56 170 ALA A N 1
ATOM 1315 C CA . ALA A 1 170 ? 26.332 6.891 3.876 1.00 84.56 170 ALA A CA 1
ATOM 1316 C C . ALA A 1 170 ? 26.473 8.190 3.065 1.00 84.56 170 ALA A C 1
ATOM 1318 O O . ALA A 1 170 ? 27.109 8.200 2.013 1.00 84.56 170 ALA A O 1
ATOM 1319 N N . LEU A 1 171 ? 25.930 9.301 3.570 1.00 86.81 171 LEU A N 1
ATOM 1320 C CA . LEU A 1 171 ? 25.968 10.623 2.932 1.00 86.81 171 LEU A CA 1
ATOM 1321 C C . LEU A 1 171 ? 27.045 11.537 3.534 1.00 86.81 171 LEU A C 1
ATOM 1323 O O . LEU A 1 171 ? 27.098 12.728 3.244 1.00 86.81 171 LEU A O 1
ATOM 1327 N N . LYS A 1 172 ? 27.937 11.012 4.383 1.00 82.94 172 LYS A N 1
ATOM 1328 C CA . LYS A 1 172 ? 28.987 11.810 5.041 1.00 82.94 172 LYS A CA 1
ATOM 1329 C C . LYS A 1 172 ? 29.864 12.571 4.041 1.00 82.94 172 LYS A C 1
ATOM 1331 O O . LYS A 1 172 ? 30.293 13.697 4.312 1.00 82.94 172 LYS A O 1
ATOM 1336 N N . GLU A 1 173 ? 30.146 11.951 2.901 1.00 79.25 173 GLU A N 1
ATOM 1337 C CA . GLU A 1 173 ? 30.847 12.549 1.770 1.00 79.25 173 GLU A CA 1
ATOM 1338 C C . GLU A 1 173 ? 29.910 12.659 0.569 1.00 79.25 173 GLU A C 1
ATOM 1340 O O . GLU A 1 173 ? 29.038 11.815 0.405 1.00 79.25 173 GLU A O 1
ATOM 1345 N N . CYS A 1 174 ? 30.096 13.688 -0.266 1.00 79.38 174 CYS A N 1
ATOM 1346 C CA . CYS A 1 174 ? 29.313 13.849 -1.492 1.00 79.38 174 CYS A CA 1
ATOM 1347 C C . CYS A 1 174 ? 29.565 12.644 -2.411 1.00 79.38 174 CYS A C 1
ATOM 1349 O O . CYS A 1 174 ? 30.706 12.485 -2.868 1.00 79.38 174 CYS A O 1
ATOM 1351 N N . PRO A 1 175 ? 28.558 11.782 -2.643 1.00 78.25 175 PRO A N 1
ATOM 1352 C CA . PRO A 1 175 ? 28.745 10.588 -3.442 1.00 78.25 175 PRO A CA 1
ATOM 1353 C C . PRO A 1 175 ? 28.885 10.961 -4.919 1.00 78.25 175 PRO A C 1
ATOM 1355 O O . PRO A 1 175 ? 28.217 11.863 -5.423 1.00 78.25 175 PRO A O 1
ATOM 1358 N N . SER A 1 176 ? 29.749 10.239 -5.631 1.00 76.31 176 SER A N 1
ATOM 1359 C CA . SER A 1 176 ? 29.865 10.346 -7.087 1.00 76.31 176 SER A CA 1
ATOM 1360 C C . SER A 1 176 ? 28.717 9.581 -7.748 1.00 76.31 176 SER A C 1
ATOM 1362 O O . SER A 1 176 ? 28.912 8.463 -8.218 1.00 76.31 176 SER A O 1
ATOM 1364 N N . ILE A 1 177 ? 27.519 10.165 -7.733 1.00 81.38 177 ILE A N 1
ATOM 1365 C CA . ILE A 1 177 ? 26.279 9.548 -8.215 1.00 81.38 177 ILE A CA 1
ATOM 1366 C C . ILE A 1 177 ? 25.575 10.429 -9.255 1.00 81.38 177 ILE A C 1
ATOM 1368 O O . ILE A 1 177 ? 25.753 11.648 -9.279 1.00 81.38 177 ILE A O 1
ATOM 1372 N N . HIS A 1 178 ? 24.772 9.811 -10.124 1.00 81.25 178 HIS A N 1
ATOM 1373 C CA . HIS A 1 178 ? 23.943 10.532 -11.087 1.00 81.25 178 HIS A CA 1
ATOM 1374 C C . HIS A 1 178 ? 22.898 11.417 -10.367 1.00 81.25 178 HIS A C 1
ATOM 1376 O O . HIS A 1 178 ? 22.343 10.977 -9.357 1.00 81.25 178 HIS A O 1
ATOM 1382 N N . PRO A 1 179 ? 22.582 12.631 -10.866 1.00 80.62 179 PRO A N 1
ATOM 1383 C CA . PRO A 1 179 ? 21.632 13.537 -10.214 1.00 80.62 179 PRO A CA 1
ATOM 1384 C C . PRO A 1 179 ? 20.262 12.908 -9.923 1.00 80.62 179 PRO A C 1
ATOM 1386 O O . PRO A 1 179 ? 19.723 13.103 -8.844 1.00 80.62 179 PRO A O 1
ATOM 1389 N N . GLU A 1 180 ? 19.718 12.114 -10.845 1.00 82.19 180 GLU A N 1
ATOM 1390 C CA . GLU A 1 180 ? 18.412 11.454 -10.669 1.00 82.19 180 GLU A CA 1
ATOM 1391 C C . GLU A 1 180 ? 18.413 10.449 -9.513 1.00 82.19 180 GLU A C 1
ATOM 1393 O O . GLU A 1 180 ? 17.479 10.403 -8.721 1.00 82.19 180 GLU A O 1
ATOM 1398 N N . LEU A 1 181 ? 19.504 9.697 -9.374 1.00 85.81 181 LEU A N 1
ATOM 1399 C CA . LEU A 1 181 ? 19.688 8.743 -8.289 1.00 85.81 181 LEU A CA 1
ATOM 1400 C C . LEU A 1 181 ? 19.944 9.451 -6.952 1.00 85.81 181 LEU A C 1
ATOM 1402 O O . LEU A 1 181 ? 19.515 8.965 -5.910 1.00 85.81 181 LEU A O 1
ATOM 1406 N N . LEU A 1 182 ? 20.613 10.612 -6.962 1.00 86.25 182 LEU A N 1
ATOM 1407 C CA . LEU A 1 182 ? 20.712 11.450 -5.766 1.00 86.25 182 LEU A CA 1
ATOM 1408 C C . LEU A 1 182 ? 19.341 11.985 -5.358 1.00 86.25 182 LEU A C 1
ATOM 1410 O O . LEU A 1 182 ? 19.021 11.970 -4.174 1.00 86.25 182 LEU A O 1
ATOM 1414 N N . GLU A 1 183 ? 18.540 12.448 -6.319 1.00 83.56 183 GLU A N 1
ATOM 1415 C CA . GLU A 1 183 ? 17.165 12.860 -6.053 1.00 83.56 183 GLU A CA 1
ATOM 1416 C C . GLU A 1 183 ? 16.375 11.680 -5.478 1.00 83.56 183 GLU A C 1
ATOM 1418 O O . GLU A 1 183 ? 15.707 11.878 -4.485 1.00 83.56 183 GLU A O 1
ATOM 1423 N N . GLU A 1 184 ? 16.509 10.450 -5.984 1.00 84.19 184 GLU A N 1
ATOM 1424 C CA . GLU A 1 184 ? 15.850 9.266 -5.403 1.00 84.19 184 GLU A CA 1
ATOM 1425 C C . GLU A 1 184 ? 16.321 8.941 -3.981 1.00 84.19 184 GLU A C 1
ATOM 1427 O O . GLU A 1 184 ? 15.506 8.600 -3.127 1.00 84.19 184 GLU A O 1
ATOM 1432 N N . ILE A 1 185 ? 17.619 9.067 -3.693 1.00 85.81 185 ILE A N 1
ATOM 1433 C CA . ILE A 1 185 ? 18.130 8.901 -2.328 1.00 85.81 185 ILE A CA 1
ATOM 1434 C C . ILE A 1 185 ? 17.507 9.947 -1.398 1.00 85.81 185 ILE A C 1
ATOM 1436 O O . ILE A 1 185 ? 17.171 9.609 -0.263 1.00 85.81 185 ILE A O 1
ATOM 1440 N N . LEU A 1 186 ? 17.380 11.192 -1.873 1.00 81.31 186 LEU A N 1
ATOM 1441 C CA . LEU A 1 186 ? 16.938 12.347 -1.092 1.00 81.31 186 LEU A CA 1
ATOM 1442 C C . LEU A 1 186 ? 15.407 12.577 -1.092 1.00 81.31 186 LEU A C 1
ATOM 1444 O O . LEU A 1 186 ? 14.903 13.297 -0.233 1.00 81.31 186 LEU A O 1
ATOM 1448 N N . ALA A 1 187 ? 14.670 11.979 -2.031 1.00 67.75 187 ALA A N 1
ATOM 1449 C CA . ALA A 1 187 ? 13.250 12.222 -2.285 1.00 67.75 187 ALA A CA 1
ATOM 1450 C C . ALA A 1 187 ? 12.291 11.642 -1.238 1.00 67.75 187 ALA A C 1
ATOM 1452 O O . ALA A 1 187 ? 11.319 12.329 -0.916 1.00 67.75 187 ALA A O 1
ATOM 1453 N N . PRO A 1 188 ? 12.477 10.415 -0.715 1.00 58.47 188 PRO A N 1
ATOM 1454 C CA . PRO A 1 188 ? 11.533 9.881 0.244 1.00 58.47 188 PRO A CA 1
ATOM 1455 C C . PRO A 1 188 ? 11.758 10.501 1.619 1.00 58.47 188 PRO A C 1
ATOM 1457 O O . PRO A 1 188 ? 12.883 10.567 2.112 1.00 58.47 188 PRO A O 1
ATOM 1460 N N . GLY A 1 189 ? 10.666 10.805 2.321 1.00 56.34 189 GLY A N 1
ATOM 1461 C CA . GLY A 1 189 ? 10.658 10.949 3.778 1.00 56.34 189 GLY A CA 1
ATOM 1462 C C . GLY A 1 189 ? 10.906 9.609 4.474 1.00 56.34 189 GLY A C 1
ATOM 1463 O O . GLY A 1 189 ? 10.180 9.236 5.376 1.00 56.34 189 GLY A O 1
ATOM 1464 N N . LEU A 1 190 ? 11.838 8.791 3.989 1.00 51.84 190 LEU A N 1
ATOM 1465 C CA . LEU A 1 190 ? 12.244 7.517 4.588 1.00 51.84 190 LEU A CA 1
ATOM 1466 C C . LEU A 1 190 ? 13.710 7.536 5.019 1.00 51.84 190 LEU A C 1
ATOM 1468 O O . LEU A 1 190 ? 14.173 6.583 5.642 1.00 51.84 190 LEU A O 1
ATOM 1472 N N . ILE A 1 191 ? 14.435 8.612 4.705 1.00 68.44 191 ILE A N 1
ATOM 1473 C CA . ILE A 1 191 ? 15.828 8.773 5.098 1.00 68.44 191 ILE A CA 1
ATOM 1474 C C . ILE A 1 191 ? 15.875 8.932 6.614 1.00 68.44 191 ILE A C 1
ATOM 1476 O O . ILE A 1 191 ? 15.395 9.917 7.173 1.00 68.44 191 ILE A O 1
ATOM 1480 N N . CYS A 1 192 ? 16.503 7.976 7.288 1.00 61.19 192 CYS A N 1
ATOM 1481 C CA . CYS A 1 192 ? 16.702 8.006 8.726 1.00 61.19 192 CYS A CA 1
ATOM 1482 C C . CYS A 1 192 ? 17.866 8.963 9.060 1.00 61.19 192 CYS A C 1
ATOM 1484 O O . CYS A 1 192 ? 18.961 8.541 9.453 1.00 61.19 192 CYS A O 1
ATOM 1486 N N . ILE A 1 193 ? 17.631 10.268 8.905 1.00 62.25 193 ILE A N 1
ATOM 1487 C CA . ILE A 1 193 ? 18.504 11.367 9.338 1.00 62.25 193 ILE A CA 1
ATOM 1488 C C . ILE A 1 193 ? 17.653 12.577 9.739 1.00 62.25 193 ILE A C 1
ATOM 1490 O O . ILE A 1 193 ? 16.579 12.790 9.187 1.00 62.25 193 ILE A O 1
ATOM 1494 N N . SER A 1 194 ? 18.125 13.394 10.683 1.00 56.91 194 SER A N 1
ATOM 1495 C CA . SER A 1 194 ? 17.436 14.649 10.998 1.00 56.91 194 SER A CA 1
ATOM 1496 C C . SER A 1 194 ? 17.716 15.749 9.983 1.00 56.91 194 SER A C 1
ATOM 1498 O O . SER A 1 194 ? 18.814 15.836 9.428 1.00 56.91 194 SER A O 1
ATOM 1500 N N . ASP A 1 195 ? 16.751 16.654 9.826 1.00 60.75 195 ASP A N 1
ATOM 1501 C CA . ASP A 1 195 ? 16.897 17.823 8.965 1.00 60.75 195 ASP A CA 1
ATOM 1502 C C . ASP A 1 195 ? 18.138 18.680 9.305 1.00 60.75 195 ASP A C 1
ATOM 1504 O O . ASP A 1 195 ? 18.859 19.070 8.389 1.00 60.75 195 ASP A O 1
ATOM 1508 N N . PRO A 1 196 ? 18.494 18.967 10.574 1.00 57.81 196 PRO A N 1
ATOM 1509 C CA . PRO A 1 196 ? 19.730 19.692 10.871 1.00 57.81 196 PRO A CA 1
ATOM 1510 C C . PRO A 1 196 ? 20.996 18.951 10.420 1.00 57.81 196 PRO A C 1
ATOM 1512 O O . PRO A 1 196 ? 21.874 19.564 9.813 1.00 57.81 196 PRO A O 1
ATOM 1515 N N . ASP A 1 197 ? 21.089 17.640 10.665 1.00 63.38 197 ASP A N 1
ATOM 1516 C CA . ASP A 1 197 ? 22.253 16.839 10.269 1.00 63.38 197 ASP A CA 1
ATOM 1517 C C . ASP A 1 197 ? 22.371 16.736 8.742 1.00 63.38 197 ASP A C 1
ATOM 1519 O O . ASP A 1 197 ? 23.458 16.915 8.185 1.00 63.38 197 ASP A O 1
ATOM 1523 N N . LEU A 1 198 ? 21.252 16.497 8.053 1.00 75.25 198 LEU A N 1
ATOM 1524 C CA . LEU A 1 198 ? 21.209 16.459 6.595 1.00 75.25 198 LEU A CA 1
ATOM 1525 C C . LEU A 1 198 ? 21.562 17.825 6.004 1.00 75.25 198 LEU A C 1
ATOM 1527 O O . LEU A 1 198 ? 22.363 17.899 5.078 1.00 75.25 198 LEU A O 1
ATOM 1531 N N . ARG A 1 199 ? 21.063 18.922 6.585 1.00 68.38 199 ARG A N 1
ATOM 1532 C CA . ARG A 1 199 ? 21.415 20.287 6.174 1.00 68.38 199 ARG A CA 1
ATOM 1533 C C . ARG A 1 199 ? 22.915 20.534 6.316 1.00 68.38 199 ARG A C 1
ATOM 1535 O O . ARG A 1 199 ? 23.511 21.076 5.393 1.00 68.38 199 ARG A O 1
ATOM 1542 N N . VAL A 1 200 ? 23.535 20.125 7.426 1.00 72.38 200 VAL A N 1
ATOM 1543 C CA . VAL A 1 200 ? 24.991 20.248 7.630 1.00 72.38 200 VAL A CA 1
ATOM 1544 C C . VAL A 1 200 ? 25.762 19.451 6.578 1.00 72.38 200 VAL A C 1
ATOM 1546 O O . VAL A 1 200 ? 26.748 19.950 6.033 1.00 72.38 200 VAL A O 1
ATOM 1549 N N . ILE A 1 201 ? 25.314 18.234 6.260 1.00 79.56 201 ILE A N 1
ATOM 1550 C CA . ILE A 1 201 ? 25.907 17.400 5.208 1.00 79.56 201 ILE A CA 1
ATOM 1551 C C . ILE A 1 201 ? 25.803 18.090 3.841 1.00 79.56 201 ILE A C 1
ATOM 1553 O O . ILE A 1 201 ? 26.820 18.285 3.174 1.00 79.56 201 ILE A O 1
ATOM 1557 N N . LEU A 1 202 ? 24.604 18.528 3.459 1.00 80.69 202 LEU A N 1
ATOM 1558 C CA . LEU A 1 202 ? 24.333 19.203 2.190 1.00 80.69 202 LEU A CA 1
ATOM 1559 C C . LEU A 1 202 ? 25.118 20.522 2.065 1.00 80.69 202 LEU A C 1
ATOM 1561 O O . LEU A 1 202 ? 25.771 20.770 1.055 1.00 80.69 202 LEU A O 1
ATOM 1565 N N . GLN A 1 203 ? 25.158 21.342 3.119 1.00 73.44 203 GLN A N 1
ATOM 1566 C CA . GLN A 1 203 ? 25.947 22.581 3.155 1.00 73.44 203 GLN A CA 1
ATOM 1567 C C . GLN A 1 203 ? 27.453 22.318 3.076 1.00 73.44 203 GLN A C 1
ATOM 1569 O O . GLN A 1 203 ? 28.187 23.080 2.443 1.00 73.44 203 GLN A O 1
ATOM 1574 N N . ARG A 1 204 ? 27.936 21.228 3.684 1.00 79.00 204 ARG A N 1
ATOM 1575 C CA . ARG A 1 204 ? 29.336 20.807 3.567 1.00 79.00 204 ARG A CA 1
ATOM 1576 C C . ARG A 1 204 ? 29.691 20.436 2.129 1.00 79.00 204 ARG A C 1
ATOM 1578 O O . ARG A 1 204 ? 30.828 20.671 1.720 1.00 79.00 204 ARG A O 1
ATOM 1585 N N . TRP A 1 205 ? 28.751 19.883 1.365 1.00 81.44 205 TRP A N 1
ATOM 1586 C CA . TRP A 1 205 ? 28.952 19.622 -0.060 1.00 81.44 205 TRP A CA 1
ATOM 1587 C C . TRP A 1 205 ? 29.070 20.930 -0.857 1.00 81.44 205 TRP A C 1
ATOM 1589 O O . TRP A 1 205 ? 29.964 21.033 -1.697 1.00 81.44 205 TRP A O 1
ATOM 1599 N N . CYS A 1 206 ? 28.279 21.955 -0.518 1.00 69.31 206 CYS A N 1
ATOM 1600 C CA . CYS A 1 206 ? 28.372 23.296 -1.116 1.00 69.31 206 CYS A CA 1
ATOM 1601 C C . CYS A 1 206 ? 29.670 24.044 -0.745 1.00 69.31 206 CYS A C 1
ATOM 1603 O O . CYS A 1 206 ? 30.196 24.819 -1.540 1.00 69.31 206 CYS A O 1
ATOM 1605 N N . GLY A 1 207 ? 30.203 23.825 0.464 1.00 57.44 207 GLY A N 1
ATOM 1606 C CA . GLY A 1 207 ? 31.318 24.591 1.044 1.00 57.44 207 GLY A CA 1
ATOM 1607 C C . GLY A 1 207 ? 32.728 24.287 0.515 1.00 57.44 207 GLY A C 1
ATOM 1608 O O . GLY A 1 207 ? 33.678 24.940 0.941 1.00 57.44 207 GLY A O 1
ATOM 1609 N N . GLY A 1 208 ? 32.886 23.330 -0.406 1.00 47.84 208 GLY A N 1
ATOM 1610 C CA . GLY A 1 208 ? 34.148 23.035 -1.094 1.00 47.84 208 GLY A CA 1
ATOM 1611 C C . GLY A 1 208 ? 35.227 22.366 -0.225 1.00 47.84 208 GLY A C 1
ATOM 1612 O O . GLY A 1 208 ? 35.783 22.946 0.707 1.00 47.84 208 GLY A O 1
ATOM 1613 N N . ARG A 1 209 ? 35.648 21.145 -0.591 1.00 40.97 209 ARG A N 1
ATOM 1614 C CA . ARG A 1 209 ? 36.958 20.637 -0.146 1.00 40.97 209 ARG A CA 1
ATOM 1615 C C . ARG A 1 209 ? 38.039 21.562 -0.718 1.00 40.97 209 ARG A C 1
ATOM 1617 O O . ARG A 1 209 ? 38.103 21.747 -1.933 1.00 40.97 209 ARG A O 1
ATOM 1624 N N . LYS A 1 210 ? 38.954 22.062 0.121 1.00 38.25 210 LYS A N 1
ATOM 1625 C CA . LYS A 1 210 ? 40.292 22.461 -0.348 1.00 38.25 210 LYS A CA 1
ATOM 1626 C C . LYS A 1 210 ? 40.924 21.230 -1.007 1.00 38.25 210 LYS A C 1
ATOM 1628 O O . LYS A 1 210 ? 41.318 20.294 -0.315 1.00 38.25 210 LYS A O 1
ATOM 1633 N N . ARG A 1 211 ? 40.939 21.202 -2.341 1.00 38.62 211 ARG A N 1
ATOM 1634 C CA . ARG A 1 211 ? 41.541 20.135 -3.151 1.00 38.62 211 ARG A CA 1
ATOM 1635 C C . ARG A 1 211 ? 43.051 20.086 -2.887 1.00 38.62 211 ARG A C 1
ATOM 1637 O O . ARG A 1 211 ? 43.698 21.133 -2.842 1.00 38.62 211 ARG A O 1
ATOM 1644 N N . LYS A 1 212 ? 43.619 18.889 -2.706 1.00 34.62 212 LYS A N 1
ATOM 1645 C CA . LYS A 1 212 ? 45.075 18.696 -2.778 1.00 34.62 212 LYS A CA 1
ATOM 1646 C C . LYS A 1 212 ? 45.504 18.945 -4.229 1.00 34.62 212 LYS A C 1
ATOM 1648 O O . LYS A 1 212 ? 44.831 18.503 -5.153 1.00 34.62 212 LYS A O 1
ATOM 1653 N N . ALA A 1 213 ? 46.586 19.691 -4.428 1.00 30.11 213 ALA A N 1
ATOM 1654 C CA . ALA A 1 213 ? 47.122 19.967 -5.756 1.00 30.11 213 ALA A CA 1
ATOM 1655 C C . ALA A 1 213 ? 47.625 18.660 -6.398 1.00 30.11 213 ALA A C 1
ATOM 1657 O O . ALA A 1 213 ? 48.524 18.033 -5.841 1.00 30.11 213 ALA A O 1
ATOM 1658 N N . GLY A 1 214 ? 47.045 18.257 -7.536 1.00 37.91 214 GLY A N 1
ATOM 1659 C CA . GLY A 1 214 ? 47.544 17.139 -8.350 1.00 37.91 214 GLY A CA 1
ATOM 1660 C C . GLY A 1 214 ? 46.504 16.168 -8.923 1.00 37.91 214 GLY A C 1
ATOM 1661 O O . GLY A 1 214 ? 46.877 15.359 -9.761 1.00 37.91 214 GLY A O 1
ATOM 1662 N N . GLU A 1 215 ? 45.230 16.229 -8.528 1.00 33.88 215 GLU A N 1
ATOM 1663 C CA . GLU A 1 215 ? 44.179 15.389 -9.132 1.00 33.88 215 GLU A CA 1
ATOM 1664 C C . GLU A 1 215 ? 43.518 16.125 -10.308 1.00 33.88 215 GLU A C 1
ATOM 1666 O O . GLU A 1 215 ? 42.831 17.135 -10.120 1.00 33.88 215 GLU A O 1
ATOM 1671 N N . GLU A 1 216 ? 43.762 15.644 -11.530 1.00 30.14 216 GLU A N 1
ATOM 1672 C CA . GLU A 1 216 ? 43.079 16.107 -12.739 1.00 30.14 216 GLU A CA 1
ATOM 1673 C C . GLU A 1 216 ? 41.578 15.810 -12.649 1.00 30.14 216 GLU A C 1
ATOM 1675 O O . GLU A 1 216 ? 41.140 14.721 -12.279 1.00 30.14 216 GLU A O 1
ATOM 1680 N N . ALA A 1 217 ? 40.771 16.823 -12.957 1.00 33.47 217 ALA A N 1
ATOM 1681 C CA . ALA A 1 217 ? 39.326 16.755 -12.867 1.00 33.47 217 ALA A CA 1
ATOM 1682 C C . ALA A 1 217 ? 38.740 15.950 -14.034 1.00 33.47 217 ALA A C 1
ATOM 1684 O O . ALA A 1 217 ? 38.492 16.500 -15.102 1.00 33.47 217 ALA A O 1
ATOM 1685 N N . THR A 1 218 ? 38.411 14.683 -13.807 1.00 31.45 218 THR A N 1
ATOM 1686 C CA . THR A 1 218 ? 37.439 13.964 -14.641 1.00 31.45 218 THR A CA 1
ATOM 1687 C C . THR A 1 218 ? 36.076 13.993 -13.956 1.00 31.45 218 THR A C 1
ATOM 1689 O O . THR A 1 218 ? 35.610 12.995 -13.421 1.00 31.45 218 THR A O 1
ATOM 1692 N N . PHE A 1 219 ? 35.431 15.161 -13.939 1.00 36.31 219 PHE A N 1
ATOM 1693 C CA . PHE A 1 219 ? 33.982 15.245 -13.733 1.00 36.31 219 PHE A CA 1
ATOM 1694 C C . PHE A 1 219 ? 33.372 15.909 -14.966 1.00 36.31 219 PHE A C 1
ATOM 1696 O O . PHE A 1 219 ? 33.220 17.125 -15.038 1.00 36.31 219 PHE A O 1
ATOM 1703 N N . SER A 1 220 ? 33.038 15.086 -15.956 1.00 34.41 220 SER A N 1
ATOM 1704 C CA . SER A 1 220 ? 32.125 15.412 -17.052 1.00 34.41 220 SER A CA 1
ATOM 1705 C C . SER A 1 220 ? 30.702 15.022 -16.630 1.00 34.41 220 SER A C 1
ATOM 1707 O O . SER A 1 220 ? 30.124 14.090 -17.183 1.00 34.41 220 SER A O 1
ATOM 1709 N N . GLY A 1 221 ? 30.176 15.656 -15.577 1.00 47.03 221 GLY A N 1
ATOM 1710 C CA . GLY A 1 221 ? 28.872 15.323 -14.991 1.00 47.03 221 GLY A CA 1
ATOM 1711 C C . GLY A 1 221 ? 27.996 16.557 -14.728 1.00 47.03 221 GLY A C 1
ATOM 1712 O O . GLY A 1 221 ? 28.543 17.650 -14.554 1.00 47.03 221 GLY A O 1
ATOM 1713 N N . PRO A 1 222 ? 26.653 16.419 -14.694 1.00 52.38 222 PRO A N 1
ATOM 1714 C CA . PRO A 1 222 ? 25.747 17.517 -14.357 1.00 52.38 222 PRO A CA 1
ATOM 1715 C C . PRO A 1 222 ? 26.002 18.006 -12.926 1.00 52.38 222 PRO A C 1
ATOM 1717 O O . PRO A 1 222 ? 26.298 17.214 -12.032 1.00 52.38 222 PRO A O 1
ATOM 1720 N N . SER A 1 223 ? 25.878 19.313 -12.694 1.00 65.56 223 SER A N 1
ATOM 1721 C CA . SER A 1 223 ? 26.030 19.882 -11.353 1.00 65.56 223 SER A CA 1
ATOM 1722 C C . SER A 1 223 ? 24.948 19.336 -10.416 1.00 65.56 223 SER A C 1
ATOM 1724 O O . SER A 1 223 ? 23.763 19.465 -10.714 1.00 65.56 223 SER A O 1
ATOM 1726 N N . LEU A 1 224 ? 25.346 18.772 -9.271 1.00 71.56 224 LEU A N 1
ATOM 1727 C CA . LEU A 1 224 ? 24.430 18.351 -8.198 1.00 71.56 224 LEU A CA 1
ATOM 1728 C C . LEU A 1 224 ? 23.846 19.549 -7.424 1.00 71.56 224 LEU A C 1
ATOM 1730 O O . LEU A 1 224 ? 22.898 19.391 -6.658 1.00 71.56 224 LEU A O 1
ATOM 1734 N N . GLN A 1 225 ? 24.388 20.754 -7.640 1.00 71.62 225 GLN A N 1
ATOM 1735 C CA . GLN A 1 225 ? 24.028 21.974 -6.916 1.00 71.62 225 GLN A CA 1
ATOM 1736 C C . GLN A 1 225 ? 22.519 22.292 -6.924 1.00 71.62 225 GLN A C 1
ATOM 1738 O O . GLN A 1 225 ? 21.987 22.546 -5.850 1.00 71.62 225 GLN A O 1
ATOM 1743 N N . PRO A 1 226 ? 21.784 22.196 -8.052 1.00 76.31 226 PRO A N 1
ATOM 1744 C CA . PRO A 1 226 ? 20.352 22.508 -8.073 1.00 76.31 226 PRO A CA 1
ATOM 1745 C C . PRO A 1 226 ? 19.498 21.563 -7.214 1.00 76.31 226 PRO A C 1
ATOM 1747 O O . PRO A 1 226 ? 18.463 21.970 -6.692 1.00 76.31 226 PRO A O 1
ATOM 1750 N N . ILE A 1 227 ? 19.915 20.300 -7.072 1.00 76.06 227 ILE A N 1
ATOM 1751 C CA . ILE A 1 227 ? 19.227 19.304 -6.234 1.00 76.06 227 ILE A CA 1
ATOM 1752 C C . ILE A 1 227 ? 19.451 19.632 -4.761 1.00 76.06 227 ILE A C 1
ATOM 1754 O O . ILE A 1 227 ? 18.506 19.634 -3.968 1.00 76.06 227 ILE A O 1
ATOM 1758 N N . ILE A 1 228 ? 20.705 19.947 -4.421 1.00 74.44 228 ILE A N 1
ATOM 1759 C CA . ILE A 1 228 ? 21.115 20.336 -3.073 1.00 74.44 228 ILE A CA 1
ATOM 1760 C C . ILE A 1 228 ? 20.382 21.613 -2.649 1.00 74.44 228 ILE A C 1
ATOM 1762 O O . ILE A 1 228 ? 19.786 21.637 -1.575 1.00 74.44 228 ILE A O 1
ATOM 1766 N N . ASP A 1 229 ? 20.361 22.637 -3.505 1.00 71.19 229 ASP A N 1
ATOM 1767 C CA . ASP A 1 229 ? 19.688 23.912 -3.238 1.00 71.19 229 ASP A CA 1
ATOM 1768 C C . ASP A 1 229 ? 18.183 23.709 -3.021 1.00 71.19 229 ASP A C 1
ATOM 1770 O O . ASP A 1 229 ? 17.646 24.165 -2.014 1.00 71.19 229 ASP A O 1
ATOM 1774 N N . ARG A 1 230 ? 17.515 22.921 -3.878 1.00 74.06 230 ARG A N 1
ATOM 1775 C CA . ARG A 1 230 ? 16.089 22.580 -3.722 1.00 74.06 230 ARG A CA 1
ATOM 1776 C C . ARG A 1 230 ? 15.795 21.904 -2.382 1.00 74.06 230 ARG A C 1
ATOM 1778 O O . ARG A 1 230 ? 14.780 22.194 -1.750 1.00 74.06 230 ARG A O 1
ATOM 1785 N N . HIS A 1 231 ? 16.654 20.984 -1.946 1.00 70.62 231 HIS A N 1
ATOM 1786 C CA . HIS A 1 231 ? 16.476 20.303 -0.662 1.00 70.62 231 HIS A CA 1
ATOM 1787 C C . HIS A 1 231 ? 16.726 21.256 0.510 1.00 70.62 231 HIS A C 1
ATOM 1789 O O . HIS A 1 231 ? 15.925 21.300 1.441 1.00 70.62 231 HIS A O 1
ATOM 1795 N N . LEU A 1 232 ? 17.764 22.092 0.439 1.00 67.00 232 LEU A N 1
ATOM 1796 C CA . LEU A 1 232 ? 18.037 23.122 1.443 1.00 67.00 232 LEU A CA 1
ATOM 1797 C C . LEU A 1 232 ? 16.903 24.158 1.551 1.00 67.00 232 LEU A C 1
ATOM 1799 O O . LEU A 1 232 ? 16.570 24.577 2.664 1.00 67.00 232 LEU A O 1
ATOM 1803 N N . GLU A 1 233 ? 16.289 24.548 0.432 1.00 65.88 233 GLU A N 1
ATOM 1804 C CA . GLU A 1 233 ? 15.105 25.415 0.384 1.00 65.88 233 GLU A CA 1
ATOM 1805 C C . GLU A 1 233 ? 13.905 24.749 1.066 1.00 65.88 233 GLU A C 1
ATOM 1807 O O . GLU A 1 233 ? 13.365 25.313 2.018 1.00 65.88 233 GLU A O 1
ATOM 1812 N N . ARG A 1 234 ? 13.563 23.504 0.696 1.00 64.81 234 ARG A N 1
ATOM 1813 C CA . ARG A 1 234 ? 12.481 22.727 1.340 1.00 64.81 234 ARG A CA 1
ATOM 1814 C C . ARG A 1 234 ? 12.652 22.636 2.857 1.00 64.81 234 ARG A C 1
ATOM 1816 O O . ARG A 1 234 ? 11.700 22.850 3.608 1.00 64.81 234 ARG A O 1
ATOM 1823 N N . MET A 1 235 ? 13.872 22.361 3.314 1.00 60.88 235 MET A N 1
ATOM 1824 C CA . MET A 1 235 ? 14.198 22.277 4.740 1.00 60.88 235 MET A CA 1
ATOM 1825 C C . MET A 1 235 ? 14.120 23.641 5.437 1.00 60.88 235 MET A C 1
ATOM 1827 O O . MET A 1 235 ? 13.911 23.711 6.647 1.00 60.88 235 MET A O 1
ATOM 1831 N N . THR A 1 236 ? 14.349 24.741 4.714 1.00 54.91 236 THR A N 1
ATOM 1832 C CA . THR A 1 236 ? 14.260 26.109 5.252 1.00 54.91 236 THR A CA 1
ATOM 1833 C C . THR A 1 236 ? 12.812 26.551 5.365 1.00 54.91 236 THR A C 1
ATOM 1835 O O . THR A 1 236 ? 12.440 27.095 6.399 1.00 54.91 236 THR A O 1
ATOM 1838 N N . ASP A 1 237 ? 11.974 26.208 4.391 1.00 53.56 237 ASP A N 1
ATOM 1839 C CA . ASP A 1 237 ? 10.532 26.434 4.456 1.00 53.56 237 ASP A CA 1
ATOM 1840 C C . ASP A 1 237 ? 9.865 25.633 5.579 1.00 53.56 237 ASP A C 1
ATOM 1842 O O . ASP A 1 237 ? 8.912 26.113 6.190 1.00 53.56 237 ASP A O 1
ATOM 1846 N N . ALA A 1 238 ? 10.338 24.418 5.872 1.00 50.72 238 ALA A N 1
ATOM 1847 C CA . ALA A 1 238 ? 9.866 23.637 7.016 1.00 50.72 238 ALA A CA 1
ATOM 1848 C C . ALA A 1 238 ? 10.231 24.317 8.350 1.00 50.72 238 ALA A C 1
ATOM 1850 O O . ALA A 1 238 ? 9.360 24.556 9.184 1.00 50.72 238 ALA A O 1
ATOM 1851 N N . ALA A 1 239 ? 11.495 24.724 8.518 1.00 47.66 239 ALA A N 1
ATOM 1852 C CA . ALA A 1 239 ? 11.954 25.437 9.712 1.00 47.66 239 ALA A CA 1
ATOM 1853 C C . ALA A 1 239 ? 11.271 26.808 9.892 1.00 47.66 239 ALA A C 1
ATOM 1855 O O . ALA A 1 239 ? 10.921 27.185 11.010 1.00 47.66 239 ALA A O 1
ATOM 1856 N N . ALA A 1 240 ? 11.040 27.544 8.802 1.00 48.19 240 ALA A N 1
ATOM 1857 C CA . ALA A 1 240 ? 10.329 28.819 8.817 1.00 48.19 240 ALA A CA 1
ATOM 1858 C C . ALA A 1 240 ? 8.849 28.639 9.179 1.00 48.19 240 ALA A C 1
ATOM 1860 O O . ALA A 1 240 ? 8.327 29.411 9.979 1.00 48.19 240 ALA A O 1
ATOM 1861 N N . ARG A 1 241 ? 8.185 27.596 8.660 1.00 50.12 241 ARG A N 1
ATOM 1862 C CA . ARG A 1 241 ? 6.810 27.236 9.044 1.00 50.12 241 ARG A CA 1
ATOM 1863 C C . ARG A 1 241 ? 6.704 26.849 10.514 1.00 50.12 241 ARG A C 1
ATOM 1865 O O . ARG A 1 241 ? 5.779 27.308 11.173 1.00 50.12 241 ARG A O 1
ATOM 1872 N N . MET A 1 242 ? 7.668 26.097 11.043 1.00 46.62 242 MET A N 1
ATOM 1873 C CA . MET A 1 242 ? 7.746 25.812 12.478 1.00 46.62 242 MET A CA 1
ATOM 1874 C C . MET A 1 242 ? 7.902 27.105 13.277 1.00 46.62 242 MET A C 1
ATOM 1876 O O . MET A 1 242 ? 7.080 27.400 14.138 1.00 46.62 242 MET A O 1
ATOM 1880 N N . SER A 1 243 ? 8.913 27.917 12.958 1.00 45.47 243 SER A N 1
ATOM 1881 C CA . SER A 1 243 ? 9.156 29.183 13.655 1.00 45.47 243 SER A CA 1
ATOM 1882 C C . SER A 1 243 ? 7.955 30.130 13.591 1.00 45.47 243 SER A C 1
ATOM 1884 O O . SER A 1 243 ? 7.701 30.834 14.563 1.00 45.47 243 SER A O 1
ATOM 1886 N N . ALA A 1 244 ? 7.220 30.152 12.477 1.00 47.09 244 ALA A N 1
ATOM 1887 C CA . ALA A 1 244 ? 5.994 30.925 12.328 1.00 47.09 244 ALA A CA 1
ATOM 1888 C C . ALA A 1 244 ? 4.849 30.347 13.169 1.00 47.09 244 ALA A C 1
ATOM 1890 O O . ALA A 1 244 ? 4.182 31.097 13.867 1.00 47.09 244 ALA A O 1
ATOM 1891 N N . ALA A 1 245 ? 4.645 29.029 13.172 1.00 43.28 245 ALA A N 1
ATOM 1892 C CA . ALA A 1 245 ? 3.598 28.387 13.963 1.00 43.28 245 ALA A CA 1
ATOM 1893 C C . ALA A 1 245 ? 3.765 28.604 15.472 1.00 43.28 245 ALA A C 1
ATOM 1895 O O . ALA A 1 245 ? 2.782 28.817 16.174 1.00 43.28 245 ALA A O 1
ATOM 1896 N N . PHE A 1 246 ? 5.008 28.622 15.958 1.00 43.53 246 PHE A N 1
ATOM 1897 C CA . PHE A 1 246 ? 5.323 28.928 17.357 1.00 43.53 246 PHE A CA 1
ATOM 1898 C C . PHE A 1 246 ? 5.302 30.430 17.683 1.00 43.53 246 PHE A C 1
ATOM 1900 O O . PHE A 1 246 ? 5.343 30.790 18.853 1.00 43.53 246 PHE A O 1
ATOM 1907 N N . ALA A 1 247 ? 5.232 31.307 16.676 1.00 40.28 247 ALA A N 1
ATOM 1908 C CA . ALA A 1 247 ? 5.113 32.754 16.860 1.00 40.28 247 ALA A CA 1
ATOM 1909 C C . ALA A 1 247 ? 3.654 33.256 16.863 1.00 40.28 247 ALA A C 1
ATOM 1911 O O . ALA A 1 247 ? 3.427 34.417 17.192 1.00 40.28 247 ALA A O 1
ATOM 1912 N N . VAL A 1 248 ? 2.676 32.418 16.483 1.00 39.09 248 VAL A N 1
ATOM 1913 C CA . VAL A 1 248 ? 1.247 32.799 16.401 1.00 39.09 248 VAL A CA 1
ATOM 1914 C C . VAL A 1 248 ? 0.496 32.606 17.729 1.00 39.09 248 VAL A C 1
ATOM 1916 O O . VAL A 1 248 ? -0.579 33.177 17.905 1.00 39.09 248 VAL A O 1
ATOM 1919 N N . GLU A 1 249 ? 1.049 31.880 18.705 1.00 41.25 249 GLU A N 1
ATOM 1920 C CA . GLU A 1 249 ? 0.539 31.939 20.082 1.00 41.25 249 GLU A CA 1
ATOM 1921 C C . GLU A 1 249 ? 1.034 33.246 20.725 1.00 41.25 249 GLU A C 1
ATOM 1923 O O . GLU A 1 249 ? 2.154 33.330 21.221 1.00 41.25 249 GLU A O 1
ATOM 1928 N N . GLU A 1 250 ? 0.209 34.298 20.647 1.00 37.88 250 GLU A N 1
ATOM 1929 C CA . GLU A 1 250 ? 0.388 35.584 21.337 1.00 37.88 250 GLU A CA 1
ATOM 1930 C C . GLU A 1 250 ? 0.326 35.404 22.868 1.00 37.88 250 GLU A C 1
ATOM 1932 O O . GLU A 1 250 ? -0.619 35.827 23.523 1.00 37.88 250 GLU A O 1
ATOM 1937 N N . ASP A 1 251 ? 1.336 34.767 23.453 1.00 36.84 251 ASP A N 1
ATOM 1938 C CA . ASP A 1 251 ? 1.841 35.113 24.776 1.00 36.84 251 ASP A CA 1
ATOM 1939 C C . ASP A 1 251 ? 3.293 34.629 24.914 1.00 36.84 251 ASP A C 1
ATOM 1941 O O . ASP A 1 251 ? 3.690 33.562 24.451 1.00 36.84 251 ASP A O 1
ATOM 1945 N N . ALA A 1 252 ? 4.117 35.501 25.478 1.00 46.53 252 ALA A N 1
ATOM 1946 C CA . ALA A 1 252 ? 5.571 35.460 25.437 1.00 46.53 252 ALA A CA 1
ATOM 1947 C C . ALA A 1 252 ? 6.217 34.239 26.141 1.00 46.53 252 ALA A C 1
ATOM 1949 O O . ALA A 1 252 ? 5.652 33.670 27.065 1.00 46.53 252 ALA A O 1
ATOM 1950 N N . GLU A 1 253 ? 7.490 33.969 25.797 1.00 47.44 253 GLU A N 1
ATOM 1951 C CA . GLU A 1 253 ? 8.494 33.209 26.588 1.00 47.44 253 GLU A CA 1
ATOM 1952 C C . GLU A 1 253 ? 8.785 31.723 26.250 1.00 47.44 253 GLU A C 1
ATOM 1954 O O . GLU A 1 253 ? 9.430 31.047 27.051 1.00 47.44 253 GLU A O 1
ATOM 1959 N N . LEU A 1 254 ? 8.457 31.192 25.065 1.00 47.59 254 LEU A N 1
ATOM 1960 C CA . LEU A 1 254 ? 8.972 29.870 24.647 1.00 47.59 254 LEU A CA 1
ATOM 1961 C C . LEU A 1 254 ? 10.456 29.932 24.220 1.00 47.59 254 LEU A C 1
ATOM 1963 O O . LEU A 1 254 ? 10.829 30.624 23.274 1.00 47.59 254 LEU A O 1
ATOM 1967 N N . THR A 1 255 ? 11.311 29.157 24.887 1.00 51.44 255 THR A N 1
ATOM 1968 C CA . THR A 1 255 ? 12.699 28.857 24.495 1.00 51.44 255 THR A CA 1
ATOM 1969 C C . THR A 1 255 ? 12.754 27.461 23.873 1.00 51.44 255 THR A C 1
ATOM 1971 O O . THR A 1 255 ? 12.518 26.451 24.540 1.00 51.44 255 THR A O 1
ATOM 1974 N N . GLN A 1 256 ? 13.106 27.367 22.589 1.00 56.28 256 GLN A N 1
ATOM 1975 C CA . GLN A 1 256 ? 13.555 26.091 22.030 1.00 56.28 256 GLN A CA 1
ATOM 1976 C C . GLN A 1 256 ? 14.868 25.729 22.720 1.00 56.28 256 GLN A C 1
ATOM 1978 O O . GLN A 1 256 ? 15.837 26.483 22.629 1.00 56.28 256 GLN A O 1
ATOM 1983 N N . VAL A 1 257 ? 14.894 24.604 23.432 1.00 48.00 257 VAL A N 1
ATOM 1984 C CA . VAL A 1 257 ? 16.093 24.224 24.178 1.00 48.00 257 VAL A CA 1
ATOM 1985 C C . VAL A 1 257 ? 17.062 23.510 23.245 1.00 48.00 257 VAL A C 1
ATOM 1987 O O . VAL A 1 257 ? 18.184 23.980 23.102 1.00 48.00 257 VAL A O 1
ATOM 1990 N N . LEU A 1 258 ? 16.641 22.447 22.547 1.00 54.47 258 LEU A N 1
ATOM 1991 C CA . LEU A 1 258 ? 17.500 21.656 21.650 1.00 54.47 258 LEU A CA 1
ATOM 1992 C C . LEU A 1 258 ? 16.665 20.777 20.681 1.00 54.47 258 LEU A C 1
ATOM 1994 O O . LEU A 1 258 ? 15.537 20.383 20.995 1.00 54.47 258 LEU A O 1
ATOM 1998 N N . SER A 1 259 ? 17.252 20.430 19.529 1.00 44.06 259 SER A N 1
ATOM 1999 C CA . SER A 1 259 ? 16.736 19.478 18.527 1.00 44.06 259 SER A CA 1
ATOM 2000 C C . SER A 1 259 ? 17.724 18.323 18.365 1.00 44.06 259 SER A C 1
ATOM 2002 O O . SER A 1 259 ? 18.911 18.578 18.165 1.00 44.06 259 SER A O 1
ATOM 2004 N N . TYR A 1 260 ? 17.266 17.070 18.452 1.00 45.62 260 TYR A N 1
ATOM 2005 C CA . TYR A 1 260 ? 18.151 15.901 18.413 1.00 45.62 260 TYR A CA 1
ATOM 2006 C C . TYR A 1 260 ? 17.579 14.700 17.634 1.00 45.62 260 TYR A C 1
ATOM 2008 O O . TYR A 1 260 ? 16.369 14.489 17.592 1.00 45.62 260 TYR A O 1
ATOM 2016 N N . TYR A 1 261 ? 18.464 13.893 17.038 1.00 40.50 261 TYR A N 1
ATOM 2017 C CA . TYR A 1 261 ? 18.155 12.727 16.203 1.00 40.50 261 TYR A CA 1
ATOM 2018 C C . TYR A 1 261 ? 18.552 11.394 16.849 1.00 40.50 261 TYR A C 1
ATOM 2020 O O . TYR A 1 261 ? 19.744 11.117 16.954 1.00 40.50 261 TYR A O 1
ATOM 2028 N N . SER A 1 262 ? 17.598 10.531 17.213 1.00 38.91 262 SER A N 1
ATOM 2029 C CA . SER A 1 262 ? 17.920 9.196 17.735 1.00 38.91 262 SER A CA 1
ATOM 2030 C C . SER A 1 262 ? 17.778 8.108 16.664 1.00 38.91 262 SER A C 1
ATOM 2032 O O . SER A 1 262 ? 16.708 7.934 16.076 1.00 38.91 262 SER A O 1
ATOM 2034 N N . VAL A 1 263 ? 18.852 7.339 16.457 1.00 42.44 263 VAL A N 1
ATOM 2035 C CA . VAL A 1 263 ? 18.793 5.985 15.885 1.00 42.44 263 VAL A CA 1
ATOM 2036 C C . VAL A 1 263 ? 18.800 5.039 17.073 1.00 42.44 263 VAL A C 1
ATOM 2038 O O . VAL A 1 263 ? 19.743 5.076 17.864 1.00 42.44 263 VAL A O 1
ATOM 2041 N N . ASP A 1 264 ? 17.755 4.236 17.247 1.00 41.66 264 ASP A N 1
ATOM 2042 C CA . ASP A 1 264 ? 17.647 3.467 18.480 1.00 41.66 264 ASP A CA 1
ATOM 2043 C C . ASP A 1 264 ? 18.671 2.320 18.529 1.00 41.66 264 ASP A C 1
ATOM 2045 O O . ASP A 1 264 ? 18.747 1.477 17.636 1.00 41.66 264 ASP A O 1
ATOM 2049 N N . VAL A 1 265 ? 19.441 2.301 19.620 1.00 37.88 265 VAL A N 1
ATOM 2050 C CA . VAL A 1 265 ? 20.471 1.309 19.999 1.00 37.88 265 VAL A CA 1
ATOM 2051 C C . VAL A 1 265 ? 19.828 0.139 20.771 1.00 37.88 265 VAL A C 1
ATOM 2053 O O . VAL A 1 265 ? 20.485 -0.641 21.454 1.00 37.88 265 VAL A O 1
ATOM 2056 N N . PHE A 1 266 ? 18.509 -0.027 20.671 1.00 37.69 266 PHE A N 1
ATOM 2057 C CA . PHE A 1 266 ? 17.742 -1.004 21.447 1.00 37.69 266 PHE A CA 1
ATOM 2058 C C . PHE A 1 266 ? 17.800 -2.430 20.861 1.00 37.69 266 PHE A C 1
ATOM 2060 O O . PHE A 1 266 ? 16.782 -3.106 20.734 1.00 37.69 266 PHE A O 1
ATOM 2067 N N . GLN A 1 267 ? 18.999 -2.899 20.505 1.00 41.81 267 GLN A N 1
ATOM 2068 C CA . GLN A 1 267 ? 19.244 -4.284 20.079 1.00 41.81 267 GLN A CA 1
ATOM 2069 C C . GLN A 1 267 ? 19.721 -5.201 21.221 1.00 41.81 267 GLN A C 1
ATOM 2071 O O . GLN A 1 267 ? 19.574 -6.412 21.106 1.00 41.81 267 GLN A O 1
ATOM 2076 N N . ASP A 1 268 ? 20.185 -4.661 22.355 1.00 36.06 268 ASP A N 1
ATOM 2077 C CA . ASP A 1 268 ? 20.897 -5.473 23.363 1.00 36.06 268 ASP A CA 1
ATOM 2078 C C . ASP A 1 268 ? 20.073 -5.938 24.582 1.00 36.06 268 ASP A C 1
ATOM 2080 O O . ASP A 1 268 ? 20.596 -6.667 25.424 1.00 36.06 268 ASP A O 1
ATOM 2084 N N . MET A 1 269 ? 18.791 -5.564 24.722 1.00 34.44 269 MET A N 1
ATOM 2085 C CA . MET A 1 269 ? 18.040 -5.838 25.968 1.00 34.44 269 MET A CA 1
ATOM 2086 C C . MET A 1 269 ? 16.935 -6.901 25.901 1.00 34.44 269 MET A C 1
ATOM 2088 O O . MET A 1 269 ? 16.425 -7.296 26.950 1.00 34.44 269 MET A O 1
ATOM 2092 N N . LEU A 1 270 ? 16.560 -7.406 24.723 1.00 34.84 270 LEU A N 1
ATOM 2093 C CA . LEU A 1 270 ? 15.520 -8.432 24.600 1.00 34.84 270 LEU A CA 1
ATOM 2094 C C . LEU A 1 270 ? 15.985 -9.527 23.636 1.00 34.84 270 LEU A C 1
ATOM 2096 O O . LEU A 1 270 ? 16.079 -9.299 22.439 1.00 34.84 270 LEU A O 1
ATOM 2100 N N . ASN A 1 271 ? 16.251 -10.724 24.170 1.00 39.09 271 ASN A N 1
ATOM 2101 C CA . ASN A 1 271 ? 16.598 -11.953 23.438 1.00 39.09 271 ASN A CA 1
ATOM 2102 C C . ASN A 1 271 ? 15.430 -12.497 22.575 1.00 39.09 271 ASN A C 1
ATOM 2104 O O . ASN A 1 271 ? 15.119 -13.687 22.615 1.00 39.09 271 ASN A O 1
ATOM 2108 N N . SER A 1 272 ? 14.732 -11.639 21.840 1.00 37.94 272 SER A N 1
ATOM 2109 C CA . SER A 1 272 ? 13.597 -11.988 20.983 1.00 37.94 272 SER A CA 1
ATOM 2110 C C . SER A 1 272 ? 13.647 -11.170 19.698 1.00 37.94 272 SER A C 1
ATOM 2112 O O . SER A 1 272 ? 14.045 -10.008 19.745 1.00 37.94 272 SER A O 1
ATOM 2114 N N . ASP A 1 273 ? 13.245 -11.797 18.587 1.00 33.81 273 ASP A N 1
ATOM 2115 C CA . ASP A 1 273 ? 13.381 -11.287 17.217 1.00 33.81 273 ASP A CA 1
ATOM 2116 C C . ASP A 1 273 ? 13.063 -9.785 17.077 1.00 33.81 273 ASP A C 1
ATOM 2118 O O . ASP A 1 273 ? 12.044 -9.315 17.600 1.00 33.81 273 ASP A O 1
ATOM 2122 N N . PRO A 1 274 ? 13.915 -9.021 16.366 1.00 38.00 274 PRO A N 1
ATOM 2123 C CA . PRO A 1 274 ? 13.793 -7.576 16.282 1.00 38.00 274 PRO A CA 1
ATOM 2124 C C . PRO A 1 274 ? 12.533 -7.198 15.499 1.00 38.00 274 PRO A C 1
ATOM 2126 O O . PRO A 1 274 ? 12.417 -7.459 14.302 1.00 38.00 274 PRO A O 1
ATOM 2129 N N . LEU A 1 275 ? 11.594 -6.526 16.166 1.00 39.56 275 LEU A N 1
ATOM 2130 C CA . LEU A 1 275 ? 10.610 -5.716 15.454 1.00 39.56 275 LEU A CA 1
ATOM 2131 C C . LEU A 1 275 ? 11.365 -4.559 14.777 1.00 39.56 275 LEU A C 1
ATOM 2133 O O . LEU A 1 275 ? 12.199 -3.935 15.435 1.00 39.56 275 LEU A O 1
ATOM 2137 N N . PRO A 1 276 ? 11.104 -4.246 13.496 1.00 37.78 276 PRO A N 1
ATOM 2138 C CA . PRO A 1 276 ? 11.712 -3.092 12.848 1.00 37.78 276 PRO A CA 1
ATOM 2139 C C . PRO A 1 276 ? 11.246 -1.817 13.560 1.00 37.78 276 PRO A C 1
ATOM 2141 O O . PRO A 1 276 ? 10.069 -1.457 13.517 1.00 37.78 276 PRO A O 1
ATOM 2144 N N . VAL A 1 277 ? 12.170 -1.159 14.260 1.00 43.53 277 VAL A N 1
ATOM 2145 C CA . VAL A 1 277 ? 11.930 0.124 14.924 1.00 43.53 277 VAL A CA 1
ATOM 2146 C C . VAL A 1 277 ? 12.335 1.227 13.960 1.00 43.53 277 VAL A C 1
ATOM 2148 O O . VAL A 1 277 ? 13.482 1.302 13.525 1.00 43.53 277 VAL A O 1
ATOM 2151 N N . LEU A 1 278 ? 11.378 2.081 13.619 1.00 47.12 278 LEU A N 1
ATOM 2152 C CA . LEU A 1 278 ? 11.627 3.299 12.864 1.00 47.12 278 LEU A CA 1
ATOM 2153 C C . LEU A 1 278 ? 12.138 4.352 13.861 1.00 47.12 278 LEU A C 1
ATOM 2155 O O . LEU A 1 278 ? 11.519 4.542 14.910 1.00 47.12 278 LEU A O 1
ATOM 2159 N N . GLY A 1 279 ? 13.289 4.974 13.580 1.00 46.53 279 GLY A N 1
ATOM 2160 C CA . GLY A 1 279 ? 13.903 5.985 14.456 1.00 46.53 279 GLY A CA 1
ATOM 2161 C C . GLY A 1 279 ? 12.997 7.203 14.677 1.00 46.53 279 GLY A C 1
ATOM 2162 O O . GLY A 1 279 ? 11.923 7.299 14.090 1.00 46.53 279 GLY A O 1
ATOM 2163 N N . TYR A 1 280 ? 13.398 8.152 15.524 1.00 53.94 280 TYR A N 1
ATOM 2164 C CA . TYR A 1 280 ? 12.642 9.395 15.725 1.00 53.94 280 TYR A CA 1
ATOM 2165 C C . TYR A 1 280 ? 13.528 10.563 16.166 1.00 53.94 280 TYR A C 1
ATOM 2167 O O . TYR A 1 280 ? 14.549 10.395 16.833 1.00 53.94 280 TYR A O 1
ATOM 2175 N N . CYS A 1 281 ? 13.131 11.776 15.782 1.00 49.25 281 CYS A N 1
ATOM 2176 C CA . CYS A 1 281 ? 13.737 13.018 16.248 1.00 49.25 281 CYS A CA 1
ATOM 2177 C C . CYS A 1 281 ? 12.994 13.523 17.490 1.00 49.25 281 CYS A C 1
ATOM 2179 O O . CYS A 1 281 ? 11.765 13.475 17.544 1.00 49.25 281 CYS A O 1
ATOM 2181 N N . LEU A 1 282 ? 13.726 14.066 18.460 1.00 55.69 282 LEU A N 1
ATOM 2182 C CA . LEU A 1 282 ? 13.197 14.717 19.656 1.00 55.69 282 LEU A CA 1
ATOM 2183 C C . LEU A 1 282 ? 13.464 16.227 19.571 1.00 55.69 282 LEU A C 1
ATOM 2185 O O . LEU A 1 282 ? 14.611 16.655 19.469 1.00 55.69 282 LEU A O 1
ATOM 2189 N N . ASN A 1 283 ? 12.408 17.030 19.651 1.00 56.88 283 ASN A N 1
ATOM 2190 C CA . ASN A 1 283 ? 12.449 18.489 19.684 1.00 56.88 283 ASN A CA 1
ATOM 2191 C C . ASN A 1 283 ? 11.813 18.994 20.987 1.00 56.88 283 ASN A C 1
ATOM 2193 O O . ASN A 1 283 ? 10.621 18.789 21.230 1.00 56.88 283 ASN A O 1
ATOM 2197 N N . VAL A 1 284 ? 12.593 19.669 21.832 1.00 60.56 284 VAL A N 1
ATOM 2198 C CA . VAL A 1 284 ? 12.148 20.108 23.166 1.00 60.56 284 VAL A CA 1
ATOM 2199 C C . VAL A 1 284 ? 11.857 21.615 23.169 1.00 60.56 284 VAL A C 1
ATOM 2201 O O . VAL A 1 284 ? 12.764 22.422 22.947 1.00 60.56 284 VAL A O 1
ATOM 2204 N N . PHE A 1 285 ? 10.602 21.993 23.448 1.00 61.66 285 PHE A N 1
ATOM 2205 C CA . PHE A 1 285 ? 10.129 23.383 23.466 1.00 61.66 285 PHE A CA 1
ATOM 2206 C C . PHE A 1 285 ? 9.599 23.758 24.851 1.00 61.66 285 PHE A C 1
ATOM 2208 O O . PHE A 1 285 ? 8.500 23.366 25.247 1.00 61.66 285 PHE A O 1
ATOM 2215 N N . LEU A 1 286 ? 10.374 24.540 25.595 1.00 60.56 286 LEU A N 1
ATOM 2216 C CA . LEU A 1 286 ? 10.064 24.855 26.985 1.00 60.56 286 LEU A CA 1
ATOM 2217 C C . LEU A 1 286 ? 9.885 26.350 27.163 1.00 60.56 286 LEU A C 1
ATOM 2219 O O . LEU A 1 286 ? 10.634 27.142 26.601 1.00 60.56 286 LEU A O 1
ATOM 2223 N N . ASP A 1 287 ? 8.948 26.743 28.016 1.00 59.62 287 ASP A N 1
ATOM 2224 C CA . ASP A 1 287 ? 8.959 28.092 28.576 1.00 59.62 287 ASP A CA 1
ATOM 2225 C C . ASP A 1 287 ? 10.329 28.345 29.238 1.00 59.62 287 ASP A C 1
ATOM 2227 O O . ASP A 1 287 ? 10.910 27.445 29.856 1.00 59.62 287 ASP A O 1
ATOM 2231 N N . ARG A 1 288 ? 10.856 29.563 29.116 1.00 58.91 288 ARG A N 1
ATOM 2232 C CA . ARG A 1 288 ? 12.086 30.019 29.772 1.00 58.91 288 ARG A CA 1
ATOM 2233 C C . ARG A 1 288 ? 12.138 29.687 31.265 1.00 58.91 288 ARG A C 1
ATOM 2235 O O . ARG A 1 288 ? 13.200 29.319 31.756 1.00 58.91 288 ARG A O 1
ATOM 2242 N N . LYS A 1 289 ? 11.010 29.743 31.980 1.00 62.00 289 LYS A N 1
ATOM 2243 C CA . LYS A 1 289 ? 10.923 29.369 33.409 1.00 62.00 289 LYS A CA 1
ATOM 2244 C C . LYS A 1 289 ? 11.062 27.863 33.649 1.00 62.00 289 LYS A C 1
ATOM 2246 O O . LYS A 1 289 ? 11.475 27.447 34.728 1.00 62.00 289 LYS A O 1
ATOM 2251 N N . CYS A 1 290 ? 10.722 27.051 32.651 1.00 66.25 290 CYS A N 1
ATOM 2252 C CA . CYS A 1 290 ? 10.799 25.593 32.703 1.00 66.25 290 CYS A CA 1
ATOM 2253 C C . CYS A 1 290 ? 12.131 25.054 32.161 1.00 66.25 290 CYS A C 1
ATOM 2255 O O . CYS A 1 290 ? 12.516 23.939 32.511 1.00 66.25 290 CYS A O 1
ATOM 2257 N N . ALA A 1 291 ? 12.840 25.828 31.333 1.00 68.31 291 ALA A N 1
ATOM 2258 C CA . ALA A 1 291 ? 14.109 25.434 30.725 1.00 68.31 291 ALA A CA 1
ATOM 2259 C C . ALA A 1 291 ? 15.201 25.157 31.773 1.00 68.31 291 ALA A C 1
ATOM 2261 O O . ALA A 1 291 ? 15.842 24.108 31.716 1.00 68.31 291 ALA A O 1
ATOM 2262 N N . ASP A 1 292 ? 15.357 26.038 32.767 1.00 70.06 292 ASP A N 1
ATOM 2263 C CA . ASP A 1 292 ? 16.336 25.855 33.850 1.00 70.06 292 ASP A CA 1
ATOM 2264 C C . ASP A 1 292 ? 16.028 24.587 34.664 1.00 70.06 292 ASP A C 1
ATOM 2266 O O . ASP A 1 292 ? 16.893 23.733 34.863 1.00 70.06 292 ASP A O 1
ATOM 2270 N N . TRP A 1 293 ? 14.757 24.401 35.040 1.00 78.00 293 TRP A N 1
ATOM 2271 C CA . TRP A 1 293 ? 14.295 23.211 35.760 1.00 78.00 293 TRP A CA 1
ATOM 2272 C C . TRP A 1 293 ? 14.529 21.923 34.960 1.00 78.00 293 TRP A C 1
ATOM 2274 O O . TRP A 1 293 ? 14.956 20.904 35.506 1.00 78.00 293 TRP A O 1
ATOM 2284 N N . PHE A 1 294 ? 14.259 21.957 33.653 1.00 76.25 294 PHE A N 1
ATOM 2285 C CA . PHE A 1 294 ? 14.440 20.809 32.774 1.00 76.25 294 PHE A CA 1
ATOM 2286 C C . PHE A 1 294 ? 15.912 20.414 32.657 1.00 76.25 294 PHE A C 1
ATOM 2288 O O . PHE A 1 294 ? 16.215 19.225 32.759 1.00 76.25 294 PHE A O 1
ATOM 2295 N N . CYS A 1 295 ? 16.813 21.386 32.497 1.00 73.81 295 CYS A N 1
ATOM 2296 C CA . CYS A 1 295 ? 18.257 21.157 32.447 1.00 73.81 295 CYS A CA 1
ATOM 2297 C C . CYS A 1 295 ? 18.797 20.577 33.764 1.00 73.81 295 CYS A C 1
ATOM 2299 O O . CYS A 1 295 ? 19.643 19.685 33.739 1.00 73.81 295 CYS A O 1
ATOM 2301 N N . GLU A 1 296 ? 18.286 21.024 34.916 1.00 80.31 296 GLU A N 1
ATOM 2302 C CA . GLU A 1 296 ? 18.668 20.473 36.224 1.00 80.31 296 GLU A CA 1
ATOM 2303 C C . GLU A 1 296 ? 18.174 19.031 36.436 1.00 80.31 296 GLU A C 1
ATOM 2305 O O . GLU A 1 296 ? 18.876 18.207 37.027 1.00 80.31 296 GLU A O 1
ATOM 2310 N N . ARG A 1 297 ? 16.953 18.711 35.983 1.00 82.50 297 ARG A N 1
ATOM 2311 C CA . ARG A 1 297 ? 16.289 17.418 36.243 1.00 82.50 297 ARG A CA 1
ATOM 2312 C C . ARG A 1 297 ? 16.520 16.354 35.177 1.00 82.50 297 ARG A C 1
ATOM 2314 O O . ARG A 1 297 ? 16.204 15.189 35.424 1.00 82.50 297 ARG A O 1
ATOM 2321 N N . ASN A 1 298 ? 17.093 16.720 34.036 1.00 78.81 298 ASN A N 1
ATOM 2322 C CA . ASN A 1 298 ? 17.473 15.795 32.971 1.00 78.81 298 ASN A CA 1
ATOM 2323 C C . ASN A 1 298 ? 18.981 15.896 32.679 1.00 78.81 298 ASN A C 1
ATOM 2325 O O . ASN A 1 298 ? 19.370 16.349 31.601 1.00 78.81 298 ASN A O 1
ATOM 2329 N N . PRO A 1 299 ? 19.850 15.507 33.638 1.00 73.94 299 PRO A N 1
ATOM 2330 C CA . PRO A 1 299 ? 21.290 15.576 33.453 1.00 73.94 299 PRO A CA 1
ATOM 2331 C C . PRO A 1 299 ? 21.754 14.491 32.478 1.00 73.94 299 PRO A C 1
ATOM 2333 O O . PRO A 1 299 ? 21.722 13.294 32.776 1.00 73.94 299 PRO A O 1
ATOM 2336 N N . GLY A 1 300 ? 22.231 14.920 31.318 1.00 70.31 300 GLY A N 1
ATOM 2337 C CA . GLY A 1 300 ? 22.767 14.032 30.299 1.00 70.31 300 GLY A CA 1
ATOM 2338 C C . GLY A 1 300 ? 22.456 14.527 28.896 1.00 70.31 300 GLY A C 1
ATOM 2339 O O . GLY A 1 300 ? 21.745 15.520 28.723 1.00 70.31 300 GLY A O 1
ATOM 2340 N N . PRO A 1 301 ? 23.001 13.853 27.881 1.00 66.19 301 PRO A N 1
ATOM 2341 C CA . PRO A 1 301 ? 22.669 14.176 26.511 1.00 66.19 301 PRO A CA 1
ATOM 2342 C C . PRO A 1 301 ? 21.197 13.856 26.217 1.00 66.19 301 PRO A C 1
ATOM 2344 O O . PRO A 1 301 ? 20.687 12.800 26.600 1.00 66.19 301 PRO A O 1
ATOM 2347 N N . LEU A 1 302 ? 20.515 14.744 25.484 1.00 63.94 302 LEU A N 1
ATOM 2348 C CA . LEU A 1 302 ? 19.121 14.540 25.059 1.00 63.94 302 LEU A CA 1
ATOM 2349 C C . LEU A 1 302 ? 18.921 13.258 24.250 1.00 63.94 302 LEU A C 1
ATOM 2351 O O . LEU A 1 302 ? 17.826 12.706 24.246 1.00 63.94 302 LEU A O 1
ATOM 2355 N N . GLU A 1 303 ? 19.992 12.775 23.629 1.00 59.41 303 GLU A N 1
ATOM 2356 C CA . GLU A 1 303 ? 20.144 11.469 22.989 1.00 59.41 303 GLU A CA 1
ATOM 2357 C C . GLU A 1 303 ? 19.572 10.312 23.790 1.00 59.41 303 GLU A C 1
ATOM 2359 O O . GLU A 1 303 ? 18.815 9.504 23.267 1.00 59.41 303 GLU A O 1
ATOM 2364 N N . GLU A 1 304 ? 19.910 10.240 25.073 1.00 67.00 304 GLU A N 1
ATOM 2365 C CA . GLU A 1 304 ? 19.529 9.117 25.922 1.00 67.00 304 GLU A CA 1
ATOM 2366 C C . GLU A 1 304 ? 18.028 9.154 26.232 1.00 67.00 304 GLU A C 1
ATOM 2368 O O . GLU A 1 304 ? 17.384 8.117 26.369 1.00 67.00 304 GLU A O 1
ATOM 2373 N N . TYR A 1 305 ? 17.434 10.344 26.279 1.00 70.50 305 TYR A N 1
ATOM 2374 C CA . TYR A 1 305 ? 15.991 10.516 26.437 1.00 70.50 305 TYR A CA 1
ATOM 2375 C C . TYR A 1 305 ? 15.259 10.287 25.107 1.00 70.50 305 TYR A C 1
ATOM 2377 O O . TYR A 1 305 ? 14.216 9.636 25.066 1.00 70.50 305 TYR A O 1
ATOM 2385 N N . ALA A 1 306 ? 15.843 10.762 24.004 1.00 60.34 306 ALA A N 1
ATOM 2386 C CA . ALA A 1 306 ? 15.371 10.541 22.645 1.00 60.34 306 ALA A CA 1
ATOM 2387 C C . ALA A 1 306 ? 15.515 9.081 22.209 1.00 60.34 306 ALA A C 1
ATOM 2389 O O . ALA A 1 306 ? 14.756 8.653 21.374 1.00 60.34 306 ALA A O 1
ATOM 2390 N N . GLY A 1 307 ? 16.419 8.275 22.751 1.00 57.66 307 GLY A N 1
ATOM 2391 C CA . GLY A 1 307 ? 16.474 6.824 22.516 1.00 57.66 307 GLY A CA 1
ATOM 2392 C C . GLY A 1 307 ? 15.679 6.015 23.538 1.00 57.66 307 GLY A C 1
ATOM 2393 O O . GLY A 1 307 ? 15.872 4.813 23.650 1.00 57.66 307 GLY A O 1
ATOM 2394 N N . ASN A 1 308 ? 14.861 6.665 24.381 1.00 63.47 308 ASN A N 1
ATOM 2395 C CA . ASN A 1 308 ? 14.188 6.015 25.511 1.00 63.47 308 ASN A CA 1
ATOM 2396 C C . ASN A 1 308 ? 15.141 5.210 26.435 1.00 63.47 308 ASN A C 1
ATOM 2398 O O . ASN A 1 308 ? 14.699 4.323 27.165 1.00 63.47 308 ASN A O 1
ATOM 2402 N N . GLN A 1 309 ? 16.439 5.528 26.445 1.00 67.00 309 GLN A N 1
ATOM 2403 C CA . GLN A 1 309 ? 17.450 4.923 27.319 1.00 67.00 309 GLN A CA 1
ATOM 2404 C C . GLN A 1 309 ? 17.324 5.448 28.757 1.00 67.00 309 GLN A C 1
ATOM 2406 O O . GLN A 1 309 ? 17.679 4.751 29.708 1.00 67.00 309 GLN A O 1
ATOM 2411 N N . LYS A 1 310 ? 16.782 6.664 28.926 1.00 73.19 310 LYS A N 1
ATOM 2412 C CA . LYS A 1 310 ? 16.450 7.271 30.222 1.00 73.19 310 LYS A CA 1
ATOM 2413 C C . LYS A 1 310 ? 15.033 7.863 30.244 1.00 73.19 310 LYS A C 1
ATOM 2415 O O . LYS A 1 310 ? 14.555 8.358 29.220 1.00 73.19 310 LYS A O 1
ATOM 2420 N N . PRO A 1 311 ? 14.350 7.842 31.405 1.00 79.94 311 PRO A N 1
ATOM 2421 C CA . PRO A 1 311 ? 13.069 8.514 31.584 1.00 79.94 311 PRO A CA 1
ATOM 2422 C C . PRO A 1 311 ? 13.251 10.030 31.639 1.00 79.94 311 PRO A C 1
ATOM 2424 O O . PRO A 1 311 ? 14.144 10.538 32.315 1.00 79.94 311 PRO A O 1
ATOM 2427 N N . LEU A 1 312 ? 12.374 10.744 30.942 1.00 81.75 312 LEU A N 1
ATOM 2428 C CA . LEU A 1 312 ? 12.375 12.196 30.859 1.00 81.75 312 LEU A CA 1
ATOM 2429 C C . LEU A 1 312 ? 11.506 12.803 31.962 1.00 81.75 312 LEU A C 1
ATOM 2431 O O . LEU A 1 312 ? 10.386 12.345 32.192 1.00 81.75 312 LEU A O 1
ATOM 2435 N N . SER A 1 313 ? 12.004 13.861 32.598 1.00 85.94 313 SER A N 1
ATOM 2436 C CA . SER A 1 313 ? 11.295 14.634 33.619 1.00 85.94 313 SER A CA 1
ATOM 2437 C C . SER A 1 313 ? 10.776 15.960 33.059 1.00 85.94 313 SER A C 1
ATOM 2439 O O . SER A 1 313 ? 11.554 16.718 32.480 1.00 85.94 313 SER A O 1
ATOM 2441 N N . LEU A 1 314 ? 9.498 16.281 33.277 1.00 82.19 314 LEU A N 1
ATOM 2442 C CA . LEU A 1 314 ? 8.881 17.553 32.884 1.00 82.19 314 LEU A CA 1
ATOM 2443 C C . LEU A 1 314 ? 7.805 17.983 33.899 1.00 82.19 314 LEU A C 1
ATOM 2445 O O . LEU A 1 314 ? 6.940 17.188 34.236 1.00 82.19 314 LEU A O 1
ATOM 2449 N N . ASN A 1 315 ? 7.828 19.230 34.373 1.00 78.44 315 ASN A N 1
ATOM 2450 C CA . ASN A 1 315 ? 6.800 19.763 35.285 1.00 78.44 315 ASN A CA 1
ATOM 2451 C C . ASN A 1 315 ? 5.728 20.581 34.539 1.00 78.44 315 ASN A C 1
ATOM 2453 O O . ASN A 1 315 ? 4.534 20.377 34.733 1.00 78.44 315 ASN A O 1
ATOM 2457 N N . GLN A 1 316 ? 6.161 21.476 33.651 1.00 76.50 316 GLN A N 1
ATOM 2458 C CA . GLN A 1 316 ? 5.315 22.303 32.790 1.00 76.50 316 GLN A CA 1
ATOM 2459 C C . GLN A 1 316 ? 6.016 22.516 31.443 1.00 76.50 316 GLN A C 1
ATOM 2461 O O . GLN A 1 316 ? 7.247 22.518 31.372 1.00 76.50 316 GLN A O 1
ATOM 2466 N N . GLY A 1 317 ? 5.230 22.674 30.377 1.00 75.38 317 GLY A N 1
ATOM 2467 C CA . GLY A 1 317 ? 5.727 22.896 29.016 1.00 75.38 317 GLY A CA 1
ATOM 2468 C C . GLY A 1 317 ? 5.423 21.738 28.072 1.00 75.38 317 GLY A C 1
ATOM 2469 O O . GLY A 1 317 ? 4.619 20.856 28.385 1.00 75.38 317 GLY A O 1
ATOM 2470 N N . SER A 1 318 ? 6.056 21.741 26.896 1.00 76.50 318 SER A N 1
ATOM 2471 C CA . SER A 1 318 ? 5.784 20.743 25.864 1.00 76.50 318 SER A CA 1
ATOM 2472 C C . SER A 1 318 ? 7.045 20.108 25.291 1.00 76.50 318 SER A C 1
ATOM 2474 O O . SER A 1 318 ? 8.117 20.698 25.201 1.00 76.50 318 SER A O 1
ATOM 2476 N N . ILE A 1 319 ? 6.923 18.855 24.892 1.00 74.31 319 ILE A N 1
ATOM 2477 C CA . ILE A 1 319 ? 7.961 18.126 24.180 1.00 74.31 319 ILE A CA 1
ATOM 2478 C C . ILE A 1 319 ? 7.335 17.629 22.900 1.00 74.31 319 ILE A C 1
ATOM 2480 O O . ILE A 1 319 ? 6.219 17.116 22.921 1.00 74.31 319 ILE A O 1
ATOM 2484 N N . SER A 1 320 ? 8.050 17.764 21.795 1.00 73.81 320 SER A N 1
ATOM 2485 C CA . SER A 1 320 ? 7.604 17.261 20.509 1.00 73.81 320 SER A CA 1
ATOM 2486 C C . SER A 1 320 ? 8.581 16.246 19.935 1.00 73.81 320 SER A C 1
ATOM 2488 O O . SER A 1 320 ? 9.785 16.311 20.155 1.00 73.81 320 SER A O 1
ATOM 2490 N N . TRP A 1 321 ? 8.058 15.289 19.191 1.00 72.31 321 TRP A N 1
ATOM 2491 C CA . TRP A 1 321 ? 8.820 14.299 18.457 1.00 72.31 321 TRP A CA 1
ATOM 2492 C C . TRP A 1 321 ? 8.471 14.445 16.984 1.00 72.31 321 TRP A C 1
ATOM 2494 O O . TRP A 1 321 ? 7.299 14.608 16.650 1.00 72.31 321 TRP A O 1
ATOM 2504 N N . MET A 1 322 ? 9.470 14.382 16.111 1.00 67.56 322 MET A N 1
ATOM 2505 C CA . MET A 1 322 ? 9.267 14.280 14.670 1.00 67.56 322 MET A CA 1
ATOM 2506 C C . MET A 1 322 ? 9.642 12.868 14.241 1.00 67.56 322 MET A C 1
ATOM 2508 O O . MET A 1 322 ? 10.767 12.415 14.452 1.00 67.56 322 MET A O 1
ATOM 2512 N N . LEU A 1 323 ? 8.691 12.161 13.656 1.00 65.19 323 LEU A N 1
ATOM 2513 C CA . LEU A 1 323 ? 8.929 10.891 13.005 1.00 65.19 323 LEU A CA 1
ATOM 2514 C C . LEU A 1 323 ? 9.708 11.158 11.708 1.00 65.19 323 LEU A C 1
ATOM 2516 O O . LEU A 1 323 ? 9.413 12.123 11.004 1.00 65.19 323 LEU A O 1
ATOM 2520 N N . PRO A 1 324 ? 10.692 10.315 11.367 1.00 51.12 324 PRO A N 1
ATOM 2521 C CA . PRO A 1 324 ? 11.461 10.444 10.138 1.00 51.12 324 PRO A CA 1
ATOM 2522 C C . PRO A 1 324 ? 10.625 10.050 8.918 1.00 51.12 324 PRO A C 1
ATOM 2524 O O . PRO A 1 324 ? 11.115 10.176 7.806 1.00 51.12 324 PRO A O 1
ATOM 2527 N N . HIS A 1 325 ? 9.392 9.567 9.136 1.00 53.19 325 HIS A N 1
ATOM 2528 C CA . HIS A 1 325 ? 8.481 9.079 8.116 1.00 53.19 325 HIS A CA 1
ATOM 2529 C C . HIS A 1 325 ? 7.240 9.944 7.976 1.00 53.19 325 HIS A C 1
ATOM 2531 O O . HIS A 1 325 ? 6.544 10.207 8.955 1.00 53.19 325 HIS A O 1
ATOM 2537 N N . ASP A 1 326 ? 6.919 10.286 6.731 1.00 51.06 326 ASP A N 1
ATOM 2538 C CA . ASP A 1 326 ? 5.766 11.112 6.358 1.00 51.06 326 ASP A CA 1
ATOM 2539 C C . ASP A 1 326 ? 4.423 10.344 6.406 1.00 51.06 326 ASP A C 1
ATOM 2541 O O . ASP A 1 326 ? 3.411 10.818 5.898 1.00 51.06 326 ASP A O 1
ATOM 2545 N N . SER A 1 327 ? 4.377 9.126 6.972 1.00 55.44 327 SER A N 1
ATOM 2546 C CA . SER A 1 327 ? 3.246 8.201 6.761 1.00 55.44 327 SER A CA 1
ATOM 2547 C C . SER A 1 327 ? 2.886 7.299 7.946 1.00 55.44 327 SER A C 1
ATOM 2549 O O . SER A 1 327 ? 2.586 6.117 7.765 1.00 55.44 327 SER A O 1
ATOM 2551 N N . VAL A 1 328 ? 2.888 7.819 9.177 1.00 60.16 328 VAL A N 1
ATOM 2552 C CA . VAL A 1 328 ? 2.503 7.019 10.353 1.00 60.16 328 VAL A CA 1
ATOM 2553 C C . VAL A 1 328 ? 1.094 7.374 10.830 1.00 60.16 328 VAL A C 1
ATOM 2555 O O . VAL A 1 328 ? 0.832 8.500 11.249 1.00 60.16 328 VAL A O 1
ATOM 2558 N N . TYR A 1 329 ? 0.179 6.396 10.849 1.00 59.84 329 TYR A N 1
ATOM 2559 C CA . TYR A 1 329 ? -1.045 6.523 11.646 1.00 59.84 329 TYR A CA 1
ATOM 2560 C C . TYR A 1 329 ? -0.735 6.180 13.096 1.00 59.84 329 TYR A C 1
ATOM 2562 O O . TYR A 1 329 ? -0.374 5.048 13.430 1.00 59.84 329 TYR A O 1
ATOM 2570 N N . LEU A 1 330 ? -0.893 7.174 13.960 1.00 63.75 330 LEU A N 1
ATOM 2571 C CA . LEU A 1 330 ? -0.704 7.028 15.389 1.00 63.75 330 LEU A CA 1
ATOM 2572 C C . LEU A 1 330 ? -1.851 6.197 15.989 1.00 63.75 330 LEU A C 1
ATOM 2574 O O . LEU A 1 330 ? -2.985 6.660 16.082 1.00 63.75 330 LEU A O 1
ATOM 2578 N N . MET A 1 331 ? -1.549 4.963 16.390 1.00 57.50 331 MET A N 1
ATOM 2579 C CA . MET A 1 331 ? -2.518 4.004 16.933 1.00 57.50 331 MET A CA 1
ATOM 2580 C C . MET A 1 331 ? -2.652 4.096 18.451 1.00 57.50 331 MET A C 1
ATOM 2582 O O . MET A 1 331 ? -3.692 3.758 19.015 1.00 57.50 331 MET A O 1
ATOM 2586 N N . GLY A 1 332 ? -1.594 4.525 19.133 1.00 64.69 332 GLY A N 1
ATOM 2587 C CA . GLY A 1 332 ? -1.610 4.658 20.579 1.00 64.69 332 GLY A CA 1
ATOM 2588 C C . GLY A 1 332 ? -0.267 5.067 21.153 1.00 64.69 332 GLY A C 1
ATOM 2589 O O . GLY A 1 332 ? 0.745 5.112 20.455 1.00 64.69 332 GLY A O 1
ATOM 2590 N N . LEU A 1 333 ? -0.254 5.331 22.454 1.00 72.31 333 LEU A N 1
ATOM 2591 C CA . LEU A 1 333 ? 0.974 5.587 23.208 1.00 72.31 333 LEU A CA 1
ATOM 2592 C C . LEU A 1 333 ? 1.012 4.695 24.426 1.00 72.31 333 LEU A C 1
ATOM 2594 O O . LEU A 1 333 ? -0.020 4.328 24.968 1.00 72.31 333 LEU A O 1
ATOM 2598 N N . SER A 1 334 ? 2.198 4.376 24.899 1.00 70.62 334 SER A N 1
ATOM 2599 C CA . SER A 1 334 ? 2.363 3.745 26.200 1.00 70.62 334 SER A CA 1
ATOM 2600 C C . SER A 1 334 ? 3.542 4.368 26.916 1.00 70.62 334 SER A C 1
ATOM 2602 O O . SER A 1 334 ? 4.433 4.939 26.289 1.00 70.62 334 SER A O 1
ATOM 2604 N N . PHE A 1 335 ? 3.532 4.262 28.234 1.00 80.31 335 PHE A N 1
ATOM 2605 C CA . PHE A 1 335 ? 4.588 4.782 29.083 1.00 80.31 335 PHE A CA 1
ATOM 2606 C C . PHE A 1 335 ? 5.397 3.633 29.672 1.00 80.31 335 PHE A C 1
ATOM 2608 O O . PHE A 1 335 ? 4.832 2.581 29.975 1.00 80.31 335 PHE A O 1
ATOM 2615 N N . ALA A 1 336 ? 6.706 3.808 29.829 1.00 73.38 336 ALA A N 1
ATOM 2616 C CA . ALA A 1 336 ? 7.567 2.766 30.390 1.00 73.38 336 ALA A CA 1
ATOM 2617 C C . ALA A 1 336 ? 7.309 2.521 31.889 1.00 73.38 336 ALA A C 1
ATOM 2619 O O . ALA A 1 336 ? 7.455 1.394 32.359 1.00 73.38 336 ALA A O 1
ATOM 2620 N N . LEU A 1 337 ? 6.898 3.559 32.621 1.00 82.06 337 LEU A N 1
ATOM 2621 C CA . LEU A 1 337 ? 6.588 3.543 34.051 1.00 82.06 337 LEU A CA 1
ATOM 2622 C C . LEU A 1 337 ? 5.108 3.872 34.301 1.00 82.06 337 LEU A C 1
ATOM 2624 O O . LEU A 1 337 ? 4.429 4.440 33.442 1.00 82.06 337 LEU A O 1
ATOM 2628 N N . ASP A 1 338 ? 4.618 3.547 35.497 1.00 83.38 338 ASP A N 1
ATOM 2629 C CA . ASP A 1 338 ? 3.276 3.927 35.944 1.00 83.38 338 ASP A CA 1
ATOM 2630 C C . ASP A 1 338 ? 3.119 5.453 35.940 1.00 83.38 338 ASP A C 1
ATOM 2632 O O . ASP A 1 338 ? 3.873 6.166 36.600 1.00 83.38 338 ASP A O 1
ATOM 2636 N N . MET A 1 339 ? 2.095 5.953 35.253 1.00 81.81 339 MET A N 1
ATOM 2637 C CA . MET A 1 339 ? 1.751 7.372 35.266 1.00 81.81 339 MET A CA 1
ATOM 2638 C C . MET A 1 339 ? 0.791 7.664 36.425 1.00 81.81 339 MET A C 1
ATOM 2640 O O . MET A 1 339 ? -0.322 7.116 36.457 1.00 81.81 339 MET A O 1
ATOM 2644 N N . PRO A 1 340 ? 1.183 8.509 37.391 1.00 80.88 340 PRO A N 1
ATOM 2645 C CA . PRO A 1 340 ? 0.351 8.804 38.544 1.00 80.88 340 PRO A CA 1
ATOM 2646 C C . PRO A 1 340 ? -0.804 9.744 38.157 1.00 80.88 340 PRO A C 1
ATOM 2648 O O . PRO A 1 340 ? -0.675 10.617 37.302 1.00 80.88 340 PRO A O 1
ATOM 2651 N N . GLY A 1 341 ? -1.969 9.558 38.786 1.00 77.75 341 GLY A N 1
ATOM 2652 C CA . GLY A 1 341 ? -3.206 10.269 38.418 1.00 77.75 341 GLY A CA 1
ATOM 2653 C C . GLY A 1 341 ? -3.230 11.765 38.761 1.00 77.75 341 GLY A C 1
ATOM 2654 O O . GLY A 1 341 ? -4.219 12.435 38.472 1.00 77.75 341 GLY A O 1
ATOM 2655 N N . ASN A 1 342 ? -2.177 12.281 39.397 1.00 83.38 342 ASN A N 1
ATOM 2656 C CA . ASN A 1 342 ? -1.989 13.698 39.706 1.00 83.38 342 ASN A CA 1
ATOM 2657 C C . ASN A 1 342 ? -1.270 14.472 38.588 1.00 83.38 342 ASN A C 1
ATOM 2659 O O . ASN A 1 342 ? -1.211 15.693 38.680 1.00 83.38 342 ASN A O 1
ATOM 2663 N N . VAL A 1 343 ? -0.749 13.796 37.555 1.00 85.69 343 VAL A N 1
ATOM 2664 C CA . VAL A 1 343 ? -0.107 14.456 36.410 1.00 85.69 343 VAL A CA 1
ATOM 2665 C C . VAL A 1 343 ? -1.139 14.696 35.307 1.00 85.69 343 VAL A C 1
ATOM 2667 O O . VAL A 1 343 ? -1.730 13.753 34.765 1.00 85.69 343 VAL A O 1
ATOM 2670 N N . ARG A 1 344 ? -1.363 15.967 34.958 1.00 87.50 344 ARG A N 1
ATOM 2671 C CA . ARG A 1 344 ? -2.207 16.362 33.826 1.00 87.50 344 ARG A CA 1
ATOM 2672 C C . ARG A 1 344 ? -1.360 16.608 32.590 1.00 87.50 344 ARG A C 1
ATOM 2674 O O . ARG A 1 344 ? -0.407 17.373 32.656 1.00 87.50 344 ARG A O 1
ATOM 2681 N N . TYR A 1 345 ? -1.723 15.997 31.467 1.00 87.00 345 TYR A N 1
ATOM 2682 C CA . TYR A 1 345 ? -1.023 16.187 30.199 1.00 87.00 345 TYR A CA 1
ATOM 2683 C C . TYR A 1 345 ? -1.974 16.122 29.003 1.00 87.00 345 TYR A C 1
ATOM 2685 O O . TYR A 1 345 ? -3.015 15.465 29.055 1.00 87.00 345 TYR A O 1
ATOM 2693 N N . LYS A 1 346 ? -1.590 16.772 27.909 1.00 88.50 346 LYS A N 1
ATOM 2694 C CA . LYS A 1 346 ? -2.200 16.670 26.587 1.00 88.50 346 LYS A CA 1
ATOM 2695 C C . LYS A 1 346 ? -1.221 16.056 25.612 1.00 88.50 346 LYS A C 1
ATOM 2697 O O . LYS A 1 346 ? -0.010 16.183 25.728 1.00 88.50 346 LYS A O 1
ATOM 2702 N N . VAL A 1 347 ? -1.786 15.365 24.650 1.00 85.38 347 VAL A N 1
ATOM 2703 C CA . VAL A 1 347 ? -1.104 14.668 23.587 1.00 85.38 347 VAL A CA 1
ATOM 2704 C C . VAL A 1 347 ? -1.686 15.201 22.289 1.00 85.38 347 VAL A C 1
ATOM 2706 O O . VAL A 1 347 ? -2.885 15.072 22.053 1.00 85.38 347 VAL A O 1
ATOM 2709 N N . CYS A 1 348 ? -0.84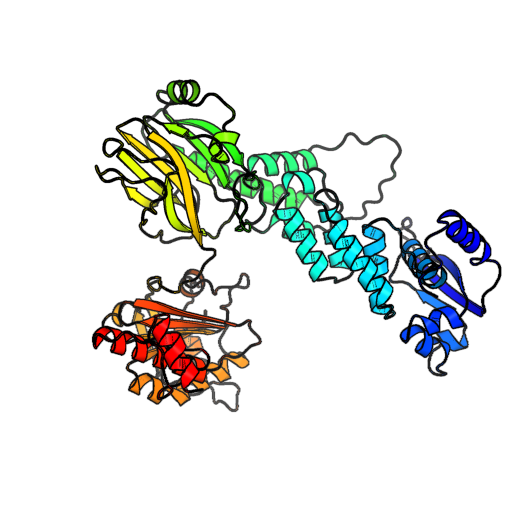5 15.782 21.448 1.00 85.00 348 CYS A N 1
ATOM 2710 C CA . CYS A 1 348 ? -1.206 16.350 20.161 1.00 85.00 348 CYS A CA 1
ATOM 2711 C C . CYS A 1 348 ? -0.395 15.694 19.043 1.00 85.00 348 CYS A C 1
ATOM 2713 O O . CYS A 1 348 ? 0.684 15.148 19.263 1.00 85.00 348 CYS A O 1
ATOM 2715 N N . CYS A 1 349 ? -0.913 15.754 17.828 1.00 82.31 349 CYS A N 1
ATOM 2716 C CA . CYS A 1 349 ? -0.263 15.246 16.629 1.00 82.31 349 CYS A CA 1
ATOM 2717 C C . CYS A 1 349 ? -0.424 16.248 15.489 1.00 82.31 349 CYS A C 1
ATOM 2719 O O . CYS A 1 349 ? -1.326 17.081 15.520 1.00 82.31 349 CYS A O 1
ATOM 2721 N N . SER A 1 350 ? 0.480 16.207 14.524 1.00 76.75 350 SER A N 1
ATOM 2722 C CA . SER A 1 350 ? 0.531 17.170 13.433 1.00 76.75 350 SER A CA 1
ATOM 2723 C C . SER A 1 350 ? 1.206 16.543 12.211 1.00 76.75 350 SER A C 1
ATOM 2725 O O . SER A 1 350 ? 2.065 15.667 12.337 1.00 76.75 350 SER A O 1
ATOM 2727 N N . GLU A 1 351 ? 0.773 16.943 11.022 1.00 69.94 351 GLU A N 1
ATOM 2728 C CA . GLU A 1 351 ? 1.416 16.587 9.753 1.00 69.94 351 GLU A CA 1
ATOM 2729 C C . GLU A 1 351 ? 2.626 17.490 9.478 1.00 69.94 351 GLU A C 1
ATOM 2731 O O . GLU A 1 351 ? 3.671 17.040 9.018 1.00 69.94 351 GLU A O 1
ATOM 2736 N N . ASP A 1 352 ? 2.509 18.770 9.821 1.00 65.12 352 ASP A N 1
ATOM 2737 C CA . ASP A 1 352 ? 3.423 19.838 9.415 1.00 65.12 352 ASP A CA 1
ATOM 2738 C C . ASP A 1 352 ? 4.245 20.421 10.581 1.00 65.12 352 ASP A C 1
ATOM 2740 O O . ASP A 1 352 ? 5.160 21.211 10.359 1.00 65.12 352 ASP A O 1
ATOM 2744 N N . GLY A 1 353 ? 3.934 20.034 11.821 1.00 68.50 353 GLY A N 1
ATOM 2745 C CA . GLY A 1 353 ? 4.530 20.569 13.048 1.00 68.50 353 GLY A CA 1
ATOM 2746 C C . GLY A 1 353 ? 3.980 21.941 13.453 1.00 68.50 353 GLY A C 1
ATOM 2747 O O . GLY A 1 353 ? 4.403 22.490 14.471 1.00 68.50 353 GLY A O 1
ATOM 2748 N N . ALA A 1 354 ? 3.032 22.482 12.685 1.00 64.50 354 ALA A N 1
ATOM 2749 C CA . ALA A 1 354 ? 2.433 23.798 12.871 1.00 64.50 354 ALA A CA 1
ATOM 2750 C C . ALA A 1 354 ? 0.975 23.698 13.331 1.00 64.50 354 ALA A C 1
ATOM 2752 O O . ALA A 1 354 ? 0.560 24.342 14.296 1.00 64.50 354 ALA A O 1
ATOM 2753 N N . SER A 1 355 ? 0.212 22.838 12.665 1.00 71.50 355 SER A N 1
ATOM 2754 C CA . SER A 1 355 ? -1.205 22.602 12.898 1.00 71.50 355 SER A CA 1
ATOM 2755 C C . SER A 1 355 ? -1.363 21.398 13.821 1.00 71.50 355 SER A C 1
ATOM 2757 O O . SER A 1 355 ? -1.152 20.255 13.413 1.00 71.50 355 SER A O 1
ATOM 2759 N N . TRP A 1 356 ? -1.690 21.640 15.091 1.00 80.56 356 TRP A N 1
ATOM 2760 C CA . TRP A 1 356 ? -1.762 20.592 16.112 1.00 80.56 356 TRP A CA 1
ATOM 2761 C C . TRP A 1 356 ? -3.194 20.109 16.347 1.00 80.56 356 TRP A C 1
ATOM 2763 O O . TRP A 1 356 ? -4.078 20.875 16.722 1.00 80.56 356 TRP A O 1
ATOM 2773 N N . HIS A 1 357 ? -3.400 18.802 16.222 1.00 81.19 357 HIS A N 1
ATOM 2774 C CA . HIS A 1 357 ? -4.647 18.118 16.540 1.00 81.19 357 HIS A CA 1
ATOM 2775 C C . HIS A 1 357 ? -4.532 17.393 17.880 1.00 81.19 357 HIS A C 1
ATOM 2777 O O . HIS A 1 357 ? -3.605 16.608 18.094 1.00 81.19 357 HIS A O 1
ATOM 2783 N N . LEU A 1 358 ? -5.486 17.629 18.785 1.00 85.56 358 LEU A N 1
ATOM 2784 C CA . LEU A 1 358 ? -5.538 16.960 20.085 1.00 85.56 358 LEU A CA 1
ATOM 2785 C C . LEU A 1 358 ? -5.840 15.463 19.906 1.00 85.56 358 LEU A C 1
ATOM 2787 O O . LEU A 1 358 ? -6.959 15.071 19.574 1.00 85.56 358 LEU A O 1
ATOM 2791 N N . ALA A 1 359 ? -4.842 14.630 20.178 1.00 79.19 359 ALA A N 1
ATOM 2792 C CA . ALA A 1 359 ? -4.921 13.179 20.102 1.00 79.19 359 ALA A CA 1
ATOM 2793 C C . ALA A 1 359 ? -5.370 12.553 21.435 1.00 79.19 359 ALA A C 1
ATOM 2795 O O . ALA A 1 359 ? -6.159 11.615 21.428 1.00 79.19 359 ALA A O 1
ATOM 2796 N N . ALA A 1 360 ? -4.949 13.065 22.591 1.00 80.50 360 ALA A N 1
ATOM 2797 C CA . ALA A 1 360 ? -5.514 12.664 23.883 1.00 80.50 360 ALA A CA 1
ATOM 2798 C C . ALA A 1 360 ? -5.283 13.712 24.970 1.00 80.50 360 ALA A C 1
ATOM 2800 O O . ALA A 1 360 ? -4.388 14.542 24.884 1.00 80.50 360 ALA A O 1
ATOM 2801 N N . GLU A 1 361 ? -6.070 13.630 26.036 1.00 86.44 361 GLU A N 1
ATOM 2802 C CA . GLU A 1 361 ? -5.870 14.399 27.259 1.00 86.44 361 GLU A CA 1
ATOM 2803 C C . GLU A 1 361 ? -5.983 13.457 28.456 1.00 86.44 361 GLU A C 1
ATOM 2805 O O . GLU A 1 361 ? -6.820 12.545 28.478 1.00 86.44 361 GLU A O 1
ATOM 2810 N N . SER A 1 362 ? -5.101 13.633 29.436 1.00 82.25 362 SER A N 1
ATOM 2811 C CA . SER A 1 362 ? -5.030 12.737 30.576 1.00 82.25 362 SER A CA 1
ATOM 2812 C C . SER A 1 362 ? -6.256 12.884 31.476 1.00 82.25 362 SER A C 1
ATOM 2814 O O . SER A 1 362 ? -6.769 13.972 31.744 1.00 82.25 362 SER A O 1
ATOM 2816 N N . ARG A 1 363 ? -6.743 11.744 31.966 1.00 74.62 363 ARG A N 1
ATOM 2817 C CA . ARG A 1 363 ? -7.771 11.682 33.009 1.00 74.62 363 ARG A CA 1
ATOM 2818 C C . ARG A 1 363 ? -7.058 11.597 34.359 1.00 74.62 363 ARG A C 1
ATOM 2820 O O . ARG A 1 363 ? -5.980 11.012 34.426 1.00 74.62 363 ARG A O 1
ATOM 2827 N N . ARG A 1 364 ? -7.643 12.145 35.436 1.00 74.25 364 ARG A N 1
ATOM 2828 C CA . ARG A 1 364 ? -7.115 12.060 36.822 1.00 74.25 364 ARG A CA 1
ATOM 2829 C C . ARG A 1 364 ? -7.205 10.630 37.385 1.00 74.25 364 ARG A C 1
ATOM 2831 O O . ARG A 1 364 ? -7.867 10.365 38.382 1.00 74.25 364 ARG A O 1
ATOM 2838 N N . SER A 1 365 ? -6.587 9.685 36.694 1.00 74.00 365 SER A N 1
ATOM 2839 C CA . SER A 1 365 ? -6.610 8.250 36.940 1.00 74.00 365 SER A CA 1
ATOM 2840 C C . SER A 1 365 ? -5.224 7.694 36.662 1.00 74.00 365 SER A C 1
ATOM 2842 O O . SER A 1 365 ? -4.594 8.072 35.676 1.00 74.00 365 SER A O 1
ATOM 2844 N N . LYS A 1 366 ? -4.755 6.787 37.518 1.00 79.56 366 LYS A N 1
ATOM 2845 C CA . LYS A 1 366 ? -3.456 6.136 37.343 1.00 79.56 366 LYS A CA 1
ATOM 2846 C C . LYS A 1 366 ? -3.462 5.299 36.057 1.00 79.56 366 LYS A C 1
ATOM 2848 O O . LYS A 1 366 ? -4.395 4.527 35.846 1.00 79.56 366 LYS A O 1
ATOM 2853 N N . ILE A 1 367 ? -2.428 5.428 35.230 1.00 79.00 367 ILE A N 1
ATOM 2854 C CA . ILE A 1 367 ? -2.221 4.579 34.048 1.00 79.00 367 ILE A CA 1
ATOM 2855 C C . ILE A 1 367 ? -1.063 3.637 34.361 1.00 79.00 367 ILE A C 1
ATOM 2857 O O . ILE A 1 367 ? 0.002 4.081 34.787 1.00 79.00 367 ILE A O 1
ATOM 2861 N N . GLN A 1 368 ? -1.282 2.337 34.186 1.00 79.75 368 GLN A N 1
ATOM 2862 C CA . GLN A 1 368 ? -0.248 1.332 34.416 1.00 79.75 368 GLN A CA 1
ATOM 2863 C C . GLN A 1 368 ? 0.804 1.363 33.303 1.00 79.75 368 GLN A C 1
ATOM 2865 O O . GLN A 1 368 ? 0.475 1.586 32.132 1.00 79.75 368 GLN A O 1
ATOM 2870 N N . ALA A 1 369 ? 2.055 1.088 33.664 1.00 77.81 369 ALA A N 1
ATOM 2871 C CA . ALA A 1 369 ? 3.160 0.930 32.728 1.00 77.81 369 ALA A CA 1
ATOM 2872 C C . ALA A 1 369 ? 2.791 -0.003 31.559 1.00 77.81 369 ALA A C 1
ATOM 2874 O O . ALA A 1 369 ? 2.099 -1.006 31.731 1.00 77.81 369 ALA A O 1
ATOM 2875 N N . ASN A 1 370 ? 3.268 0.325 30.358 1.00 62.97 370 ASN A N 1
ATOM 2876 C CA . ASN A 1 370 ? 3.068 -0.407 29.102 1.00 62.97 370 ASN A CA 1
ATOM 2877 C C . ASN A 1 370 ? 1.607 -0.576 28.644 1.00 62.97 370 ASN A C 1
ATOM 2879 O O . ASN A 1 370 ? 1.352 -1.254 27.645 1.00 62.97 370 ASN A O 1
ATOM 2883 N N . THR A 1 371 ? 0.650 0.069 29.312 1.00 67.38 371 THR A N 1
ATOM 2884 C CA . THR A 1 371 ? -0.744 0.089 28.862 1.00 67.38 371 THR A CA 1
ATOM 2885 C C . THR A 1 371 ? -0.885 1.064 27.700 1.00 67.38 371 THR A C 1
ATOM 2887 O O . THR A 1 371 ? -0.479 2.222 27.800 1.00 67.38 371 THR A O 1
ATOM 2890 N N . ALA A 1 372 ? -1.450 0.594 26.587 1.00 61.31 372 ALA A N 1
ATOM 2891 C CA . ALA A 1 372 ? -1.685 1.431 25.422 1.00 61.31 372 ALA A CA 1
ATOM 2892 C C . ALA A 1 372 ? -2.860 2.386 25.673 1.00 61.31 372 ALA A C 1
ATOM 2894 O O . ALA A 1 372 ? -3.998 1.966 25.880 1.00 61.31 372 ALA A O 1
ATOM 2895 N N . LEU A 1 373 ? -2.573 3.679 25.622 1.00 69.19 373 LEU A N 1
ATOM 2896 C CA . LEU A 1 373 ? -3.550 4.745 25.543 1.00 69.19 373 LEU A CA 1
ATOM 2897 C C . LEU A 1 373 ? -4.095 4.822 24.126 1.00 69.19 373 LEU A C 1
ATOM 2899 O O . LEU A 1 373 ? -3.345 5.039 23.172 1.00 69.19 373 LEU A O 1
ATOM 2903 N N . CYS A 1 374 ? -5.410 4.657 24.017 1.00 63.72 374 CYS A N 1
ATOM 2904 C CA . CYS A 1 374 ? -6.141 4.928 22.790 1.00 63.72 374 CYS A CA 1
ATOM 2905 C C . CYS A 1 374 ? -6.146 6.436 22.542 1.00 63.72 374 CYS A C 1
ATOM 2907 O O . CYS A 1 374 ? -6.475 7.210 23.444 1.00 63.72 374 CYS A O 1
ATOM 2909 N N . LEU A 1 375 ? -5.797 6.833 21.324 1.00 68.56 375 LEU A N 1
ATOM 2910 C CA . LEU A 1 375 ? -5.806 8.226 20.903 1.00 68.56 375 LEU A CA 1
ATOM 2911 C C . LEU A 1 375 ? -6.945 8.478 19.927 1.00 68.56 375 LEU A C 1
ATOM 2913 O O . LEU A 1 375 ? -7.344 7.596 19.168 1.00 68.56 375 LEU A O 1
ATOM 2917 N N . ASN A 1 376 ? -7.443 9.706 19.934 1.00 67.69 376 ASN A N 1
ATOM 2918 C CA . ASN A 1 376 ? -8.300 10.221 18.887 1.00 67.69 376 ASN A CA 1
ATOM 2919 C C . ASN A 1 376 ? -7.502 10.252 17.584 1.00 67.69 376 ASN A C 1
ATOM 2921 O O . ASN A 1 376 ? -6.399 10.799 17.531 1.00 67.69 376 ASN A O 1
ATOM 2925 N N . ARG A 1 377 ? -8.064 9.638 16.541 1.00 62.12 377 ARG A N 1
ATOM 2926 C CA . ARG A 1 377 ? -7.404 9.520 15.244 1.00 62.12 377 ARG A CA 1
ATOM 2927 C C . ARG A 1 377 ? -7.260 10.912 14.602 1.00 62.12 377 ARG A C 1
ATOM 2929 O O . ARG A 1 377 ? -8.281 11.588 14.450 1.00 62.12 377 ARG A O 1
ATOM 2936 N N . PRO A 1 378 ? -6.047 11.330 14.203 1.00 63.00 378 PRO A N 1
ATOM 2937 C CA . PRO A 1 378 ? -5.874 12.545 13.418 1.00 63.00 378 PRO A CA 1
ATOM 2938 C C . PRO A 1 378 ? -6.506 12.405 12.028 1.00 63.00 378 PRO A C 1
ATOM 2940 O O . PRO A 1 378 ? -6.579 11.292 11.499 1.00 63.00 378 PRO A O 1
ATOM 2943 N N . PRO A 1 379 ? -6.945 13.518 11.415 1.00 57.88 379 PRO A N 1
ATOM 2944 C CA . PRO A 1 379 ? -7.474 13.503 10.053 1.00 57.88 379 PRO A CA 1
ATOM 2945 C C . PRO A 1 379 ? -6.389 13.250 8.991 1.00 57.88 379 PRO A C 1
ATOM 2947 O O . PRO A 1 379 ? -6.725 12.893 7.869 1.00 57.88 379 PRO A O 1
ATOM 2950 N N . HIS A 1 380 ? -5.114 13.399 9.352 1.00 64.19 380 HIS A N 1
ATOM 2951 C CA . HIS A 1 380 ? -3.950 13.298 8.473 1.00 64.19 380 HIS A CA 1
ATOM 2952 C C . HIS A 1 380 ? -2.937 12.265 9.003 1.00 64.19 380 HIS A C 1
ATOM 2954 O O . HIS A 1 380 ? -3.044 11.771 10.133 1.00 64.19 380 HIS A O 1
ATOM 2960 N N . LEU A 1 381 ? -1.928 11.952 8.190 1.00 66.62 381 LEU A N 1
ATOM 2961 C CA . LEU A 1 381 ? -0.763 11.176 8.615 1.00 66.62 381 LEU A CA 1
ATOM 2962 C C . LEU A 1 381 ? 0.049 11.983 9.637 1.00 66.62 381 LEU A C 1
ATOM 2964 O O . LEU A 1 381 ? 0.113 13.211 9.584 1.00 66.62 381 LEU A O 1
ATOM 2968 N N . VAL A 1 382 ? 0.614 11.306 10.633 1.00 69.94 382 VAL A N 1
ATOM 2969 C CA . VAL A 1 382 ? 1.357 11.966 11.708 1.00 69.94 382 VAL A CA 1
ATOM 2970 C C . VAL A 1 382 ? 2.833 11.944 11.366 1.00 69.94 382 VAL A C 1
ATOM 2972 O O . VAL A 1 382 ? 3.438 10.877 11.312 1.00 69.94 382 VAL A O 1
ATOM 2975 N N . LYS A 1 383 ? 3.409 13.133 11.211 1.00 70.50 383 LYS A N 1
ATOM 2976 C CA . LYS A 1 383 ? 4.859 13.339 11.180 1.00 70.50 383 LYS A CA 1
ATOM 2977 C C . LYS A 1 383 ? 5.361 13.883 12.511 1.00 70.50 383 LYS A C 1
ATOM 2979 O O . LYS A 1 383 ? 6.470 13.584 12.928 1.00 70.50 383 LYS A O 1
ATOM 2984 N N . TRP A 1 384 ? 4.528 14.632 13.221 1.00 74.56 384 TRP A N 1
ATOM 2985 C CA . TRP A 1 384 ? 4.873 15.300 14.466 1.00 74.56 384 TRP A CA 1
ATOM 2986 C C . TRP A 1 384 ? 3.946 14.884 15.596 1.00 74.56 384 TRP A C 1
ATOM 2988 O O . TRP A 1 384 ? 2.731 14.795 15.444 1.00 74.56 384 TRP A O 1
ATOM 2998 N N . PHE A 1 385 ? 4.515 14.685 16.772 1.00 78.44 385 PHE A N 1
ATOM 2999 C CA . PHE A 1 385 ? 3.805 14.360 17.995 1.00 78.44 385 PHE A CA 1
ATOM 3000 C C . PHE A 1 385 ? 4.207 15.344 19.091 1.00 78.44 385 PHE A C 1
ATOM 3002 O O . PHE A 1 385 ? 5.357 15.755 19.125 1.00 78.44 385 PHE A O 1
ATOM 3009 N N . LYS A 1 386 ? 3.300 15.733 19.986 1.00 81.56 386 LYS A N 1
ATOM 3010 C CA . LYS A 1 386 ? 3.578 16.661 21.090 1.00 81.56 386 LYS A CA 1
ATOM 3011 C C . LYS A 1 386 ? 2.927 16.177 22.377 1.00 81.56 386 LYS A C 1
ATOM 3013 O O . LYS A 1 386 ? 1.737 15.895 22.392 1.00 81.56 386 LYS A O 1
ATOM 3018 N N . LEU A 1 387 ? 3.700 16.101 23.453 1.00 84.19 387 LEU A N 1
ATOM 3019 C CA . LEU A 1 387 ? 3.233 15.904 24.820 1.00 84.19 387 LEU A CA 1
ATOM 3020 C C . LEU A 1 387 ? 3.370 17.232 25.560 1.00 84.19 387 LEU A C 1
ATOM 3022 O O . LEU A 1 387 ? 4.468 17.762 25.674 1.00 84.19 387 LEU A O 1
ATOM 3026 N N . GLU A 1 388 ? 2.274 17.749 26.086 1.00 85.69 388 GLU A N 1
ATOM 3027 C CA . GLU A 1 388 ? 2.225 18.978 26.870 1.00 85.69 388 GLU A CA 1
ATOM 3028 C C . GLU A 1 388 ? 1.823 18.636 28.303 1.00 85.69 388 GLU A C 1
ATOM 3030 O O . GLU A 1 388 ? 0.768 18.043 28.520 1.00 85.69 388 GLU A O 1
ATOM 3035 N N . VAL A 1 389 ? 2.652 18.973 29.288 1.00 86.25 389 VAL A N 1
ATOM 3036 C CA . VAL A 1 389 ? 2.344 18.746 30.705 1.00 86.25 389 VAL A CA 1
ATOM 3037 C C . VAL A 1 389 ? 1.691 20.005 31.262 1.00 86.25 389 VAL A C 1
ATOM 3039 O O . VAL A 1 389 ? 2.278 21.083 31.252 1.00 86.25 389 VAL A O 1
ATOM 3042 N N . LEU A 1 390 ? 0.456 19.849 31.734 1.00 84.44 390 LEU A N 1
ATOM 3043 C CA . LEU A 1 390 ? -0.367 20.927 32.274 1.00 84.44 390 LEU A CA 1
ATOM 3044 C C . LEU A 1 390 ? -0.156 21.098 33.783 1.00 84.44 390 LEU A C 1
ATOM 3046 O O . LEU A 1 390 ? -0.130 22.219 34.282 1.00 84.44 390 LEU A O 1
ATOM 3050 N N . GLU A 1 391 ? -0.049 19.989 34.525 1.00 84.69 391 GLU A N 1
ATOM 3051 C CA . GLU A 1 391 ? 0.147 19.991 35.981 1.00 84.69 391 GLU A CA 1
ATOM 3052 C C . GLU A 1 391 ? 0.914 18.748 36.445 1.00 84.69 391 GLU A C 1
ATOM 3054 O O . GLU A 1 391 ? 0.654 17.643 35.966 1.00 84.69 391 GLU A O 1
ATOM 3059 N N . GLY A 1 392 ? 1.750 18.912 37.473 1.00 84.50 392 GLY A N 1
ATOM 3060 C CA . GLY A 1 392 ? 2.454 17.822 38.152 1.00 84.50 392 GLY A CA 1
ATOM 3061 C C . GLY A 1 392 ? 3.774 17.426 37.489 1.00 84.50 392 GLY A C 1
ATOM 3062 O O . GLY A 1 392 ? 4.079 17.833 36.377 1.00 84.50 392 GLY A O 1
ATOM 3063 N N . ASP A 1 393 ? 4.561 16.606 38.185 1.00 85.38 393 ASP A N 1
ATOM 3064 C CA . ASP A 1 393 ? 5.867 16.159 37.697 1.00 85.38 393 ASP A CA 1
ATOM 3065 C C . ASP A 1 393 ? 5.711 14.898 36.831 1.00 85.38 393 ASP A C 1
ATOM 3067 O O . ASP A 1 393 ? 5.547 13.786 37.340 1.00 85.38 393 ASP A O 1
ATOM 3071 N N . PHE A 1 394 ? 5.763 15.061 35.511 1.00 86.44 394 PHE A N 1
ATOM 3072 C CA . PHE A 1 394 ? 5.936 13.958 34.571 1.00 86.44 394 PHE A CA 1
ATOM 3073 C C . PHE A 1 394 ? 7.349 13.384 34.718 1.00 86.44 394 PHE A C 1
ATOM 3075 O O . PHE A 1 394 ? 8.321 14.131 34.672 1.00 86.44 394 PHE A O 1
ATOM 3082 N N . HIS A 1 395 ? 7.475 12.066 34.871 1.00 87.81 395 HIS A N 1
ATOM 3083 C CA . HIS A 1 395 ? 8.758 11.359 34.852 1.00 87.81 395 HIS A CA 1
ATOM 3084 C C . HIS A 1 395 ? 8.587 10.004 34.164 1.00 87.81 395 HIS A C 1
ATOM 3086 O O . HIS A 1 395 ? 8.120 9.043 34.783 1.00 87.81 395 HIS A O 1
ATOM 3092 N N . ASN A 1 396 ? 8.874 9.931 32.862 1.00 83.81 396 ASN A N 1
ATOM 3093 C CA . ASN A 1 396 ? 8.626 8.716 32.090 1.00 83.81 396 ASN A CA 1
ATOM 3094 C C . ASN A 1 396 ? 9.350 8.672 30.738 1.00 83.81 396 ASN A C 1
ATOM 3096 O O . ASN A 1 396 ? 9.820 9.686 30.230 1.00 83.81 396 ASN A O 1
ATOM 3100 N N . SER A 1 397 ? 9.360 7.490 30.124 1.00 77.31 397 SER A N 1
ATOM 3101 C CA . SER A 1 397 ? 9.712 7.290 28.713 1.00 77.31 397 SER A CA 1
ATOM 3102 C C . SER A 1 397 ? 8.443 7.016 27.908 1.00 77.31 397 SER A C 1
ATOM 3104 O O . SER A 1 397 ? 7.527 6.342 28.393 1.00 77.31 397 SER A O 1
ATOM 3106 N N . LEU A 1 398 ? 8.379 7.535 26.683 1.00 72.19 398 LEU A N 1
ATOM 3107 C CA . LEU A 1 398 ? 7.198 7.470 25.826 1.00 72.19 398 LEU A CA 1
ATOM 3108 C C . LEU A 1 398 ? 7.429 6.486 24.682 1.00 72.19 398 LEU A C 1
ATOM 3110 O O . LEU A 1 398 ? 8.389 6.606 23.929 1.00 72.19 398 LEU A O 1
ATOM 3114 N N . ARG A 1 399 ? 6.505 5.545 24.503 1.00 67.94 399 ARG A N 1
ATOM 3115 C CA . ARG A 1 399 ? 6.489 4.635 23.357 1.00 67.94 399 ARG A CA 1
ATOM 3116 C C . ARG A 1 399 ? 5.312 4.950 22.462 1.00 67.94 399 ARG A C 1
ATOM 3118 O O . ARG A 1 399 ? 4.159 4.804 22.871 1.00 67.94 399 ARG A O 1
ATOM 3125 N N . VAL A 1 400 ? 5.625 5.326 21.232 1.00 64.00 400 VAL A N 1
ATOM 3126 C CA . VAL A 1 400 ? 4.652 5.525 20.165 1.00 64.00 400 VAL A CA 1
ATOM 3127 C C . VAL A 1 400 ? 4.324 4.177 19.530 1.00 64.00 400 VAL A C 1
ATOM 3129 O O . VAL A 1 400 ? 5.219 3.431 19.147 1.00 64.00 400 VAL A O 1
ATOM 3132 N N . ARG A 1 401 ? 3.034 3.853 19.413 1.00 56.00 401 ARG A N 1
ATOM 3133 C CA . ARG A 1 401 ? 2.557 2.764 18.557 1.00 56.00 401 ARG A CA 1
ATOM 3134 C C . ARG A 1 401 ? 1.962 3.379 17.301 1.00 56.00 401 ARG A C 1
ATOM 3136 O O . ARG A 1 401 ? 0.924 4.035 17.367 1.00 56.00 401 ARG A O 1
ATOM 3143 N N . GLY A 1 402 ? 2.619 3.156 16.172 1.00 54.09 402 GLY A N 1
ATOM 3144 C CA . GLY A 1 402 ? 2.123 3.506 14.847 1.00 54.09 402 GLY A CA 1
ATOM 3145 C C . GLY A 1 402 ? 2.047 2.273 13.956 1.00 54.09 402 GLY A C 1
ATOM 3146 O O . GLY A 1 402 ? 2.798 1.322 14.162 1.00 54.09 402 GLY A O 1
ATOM 3147 N N . SER A 1 403 ? 1.134 2.275 12.988 1.00 50.69 403 SER A N 1
ATOM 3148 C CA . SER A 1 403 ? 1.121 1.282 11.908 1.00 50.69 403 SER A CA 1
ATOM 3149 C C . SER A 1 403 ? 1.554 1.964 10.617 1.00 50.69 403 SER A C 1
ATOM 3151 O O . SER A 1 403 ? 0.952 2.967 10.231 1.00 50.69 403 SER A O 1
ATOM 3153 N N . LEU A 1 404 ? 2.533 1.381 9.920 1.00 48.94 404 LEU A N 1
ATOM 3154 C CA . LEU A 1 404 ? 2.591 1.477 8.460 1.00 48.94 404 LEU A CA 1
ATOM 3155 C C . LEU A 1 404 ? 1.310 0.777 7.961 1.00 48.94 404 LEU A C 1
ATOM 3157 O O . LEU A 1 404 ? 1.004 -0.331 8.401 1.00 48.94 404 LEU A O 1
ATOM 3161 N N . SER A 1 405 ? 0.451 1.508 7.255 1.00 59.12 405 SER A N 1
ATOM 3162 C CA . SER A 1 405 ? -1.014 1.367 7.318 1.00 59.12 405 SER A CA 1
ATOM 3163 C C . SER A 1 405 ? -1.595 -0.012 6.957 1.00 59.12 405 SER A C 1
ATOM 3165 O O . SER A 1 405 ? -1.334 -0.528 5.873 1.00 59.12 405 SER A O 1
ATOM 3167 N N . THR A 1 406 ? -2.527 -0.497 7.785 1.00 67.69 406 THR A N 1
ATOM 3168 C CA . THR A 1 406 ? -3.677 -1.311 7.352 1.00 67.69 406 THR A CA 1
ATOM 3169 C C . THR A 1 406 ? -4.958 -0.636 7.838 1.00 67.69 406 THR A C 1
ATOM 3171 O O . THR A 1 406 ? -4.986 -0.100 8.949 1.00 67.69 406 THR A O 1
ATOM 3174 N N . LEU A 1 407 ? -6.022 -0.632 7.030 1.00 79.31 407 LEU A N 1
ATOM 3175 C CA . LEU A 1 407 ? -7.328 -0.147 7.490 1.00 79.31 407 LEU A CA 1
ATOM 3176 C C . LEU A 1 407 ? -8.125 -1.221 8.229 1.00 79.31 407 LEU A C 1
ATOM 3178 O O . LEU A 1 407 ? -9.135 -0.907 8.854 1.00 79.31 407 LEU A O 1
ATOM 3182 N N . VAL A 1 408 ? -7.695 -2.483 8.186 1.00 89.06 408 VAL A N 1
ATOM 3183 C CA . VAL A 1 408 ? -8.445 -3.594 8.775 1.00 89.06 408 VAL A CA 1
ATOM 3184 C C . VAL A 1 408 ? -8.598 -3.402 10.291 1.00 89.06 408 VAL A C 1
ATOM 3186 O O . VAL A 1 408 ? -7.663 -3.038 11.000 1.00 89.06 408 VAL A O 1
ATOM 3189 N N . GLN A 1 409 ? -9.810 -3.655 10.789 1.00 83.94 409 GLN A N 1
ATOM 3190 C CA . GLN A 1 409 ? -10.294 -3.371 12.148 1.00 83.94 409 GLN A CA 1
ATOM 3191 C C . GLN A 1 409 ? -10.466 -1.884 12.497 1.00 83.94 409 GLN A C 1
ATOM 3193 O O . GLN A 1 409 ? -10.917 -1.582 13.601 1.00 83.94 409 GLN A O 1
ATOM 3198 N N . GLN A 1 410 ? -10.178 -0.961 11.577 1.00 81.62 410 GLN A N 1
ATOM 3199 C CA . GLN A 1 410 ? -10.395 0.470 11.781 1.00 81.62 410 GLN A CA 1
ATOM 3200 C C . GLN A 1 410 ? -11.722 0.928 11.167 1.00 81.62 410 GLN A C 1
ATOM 3202 O O . GLN A 1 410 ? -12.172 0.362 10.166 1.00 81.62 410 GLN A O 1
ATOM 3207 N N . PRO A 1 411 ? -12.349 1.986 11.711 1.00 78.31 411 PRO A N 1
ATOM 3208 C CA . PRO A 1 411 ? -13.408 2.691 11.006 1.00 78.31 411 PRO A CA 1
ATOM 3209 C C . PRO A 1 411 ? -12.925 3.133 9.621 1.00 78.31 411 PRO A C 1
ATOM 3211 O O . PRO A 1 411 ? -11.854 3.737 9.490 1.00 78.31 411 PRO A O 1
ATOM 3214 N N . ALA A 1 412 ? -13.724 2.840 8.600 1.00 79.94 412 ALA A N 1
ATOM 3215 C CA . ALA A 1 412 ? -13.464 3.262 7.236 1.00 79.94 412 ALA A CA 1
ATOM 3216 C C . ALA A 1 412 ? -13.458 4.803 7.158 1.00 79.94 412 ALA A C 1
ATOM 3218 O O . ALA A 1 412 ? -14.383 5.427 7.705 1.00 79.94 412 ALA A O 1
ATOM 3219 N N . PRO A 1 413 ? -12.449 5.429 6.516 1.00 82.62 413 PRO A N 1
ATOM 3220 C CA . PRO A 1 413 ? -12.444 6.870 6.283 1.00 82.62 413 PRO A CA 1
ATOM 3221 C C . PRO A 1 413 ? -13.736 7.300 5.582 1.00 82.62 413 PRO A C 1
ATOM 3223 O O . PRO A 1 413 ? -14.136 6.714 4.572 1.00 82.62 413 PRO A O 1
ATOM 3226 N N . ASN A 1 414 ? -14.434 8.282 6.154 1.00 86.88 414 ASN A N 1
ATOM 3227 C CA . ASN A 1 414 ? -15.698 8.746 5.589 1.00 86.88 414 ASN A CA 1
ATOM 3228 C C . ASN A 1 414 ? -15.444 9.540 4.305 1.00 86.88 414 ASN A C 1
ATOM 3230 O O . ASN A 1 414 ? -14.421 10.205 4.177 1.00 86.88 414 ASN A O 1
ATOM 3234 N N . PHE A 1 415 ? -16.406 9.513 3.390 1.00 88.69 415 PHE A N 1
ATOM 3235 C CA . PHE A 1 415 ? -16.383 10.333 2.187 1.00 88.69 415 PHE A CA 1
ATOM 3236 C C . PHE A 1 415 ? -17.795 10.716 1.771 1.00 88.69 415 PHE A C 1
ATOM 3238 O O . PHE A 1 415 ? -18.767 10.036 2.114 1.00 88.69 415 PHE A O 1
ATOM 3245 N N . LYS A 1 416 ? -17.870 11.788 0.986 1.00 95.56 416 LYS A N 1
ATOM 3246 C CA . LYS A 1 416 ? -19.075 12.276 0.331 1.00 95.56 416 LYS A CA 1
ATOM 3247 C C . LYS A 1 416 ? -18.687 12.728 -1.071 1.00 95.56 416 LYS A C 1
ATOM 3249 O O . LYS A 1 416 ? -18.014 13.743 -1.218 1.00 95.56 416 LYS A O 1
ATOM 3254 N N . LEU A 1 417 ? -19.033 11.928 -2.074 1.00 97.50 417 LEU A N 1
ATOM 3255 C CA . LEU A 1 417 ? -18.592 12.129 -3.455 1.00 97.50 417 LEU A CA 1
ATOM 3256 C C . LEU A 1 417 ? -19.779 12.174 -4.406 1.00 97.50 417 LEU A C 1
ATOM 3258 O O . LEU A 1 417 ? -20.804 11.529 -4.177 1.00 97.50 417 LEU A O 1
ATOM 3262 N N . MET A 1 418 ? -19.614 12.904 -5.506 1.00 98.62 418 MET A N 1
ATOM 3263 C CA . MET A 1 418 ? -20.519 12.772 -6.638 1.00 98.62 418 MET A CA 1
ATOM 3264 C C . MET A 1 418 ? -20.339 11.412 -7.307 1.00 98.62 418 MET A C 1
ATOM 3266 O O . MET A 1 418 ? -19.225 10.909 -7.429 1.00 98.62 418 MET A O 1
ATOM 3270 N N . ALA A 1 419 ? -21.448 10.817 -7.736 1.00 98.62 419 ALA A N 1
ATOM 3271 C CA . ALA A 1 419 ? -21.475 9.518 -8.378 1.00 98.62 419 ALA A CA 1
ATOM 3272 C C . ALA A 1 419 ? -22.313 9.535 -9.657 1.00 98.62 419 ALA A C 1
ATOM 3274 O O . ALA A 1 419 ? -23.387 10.143 -9.703 1.00 98.62 419 ALA A O 1
ATOM 3275 N N . CYS A 1 420 ? -21.868 8.790 -10.668 1.00 98.62 420 CYS A N 1
ATOM 3276 C CA . CYS A 1 420 ? -22.727 8.351 -11.758 1.00 98.62 420 CYS A CA 1
ATOM 3277 C C . CYS A 1 420 ? -23.500 7.106 -11.309 1.00 98.62 420 CYS A C 1
ATOM 3279 O O . CYS A 1 420 ? -22.926 6.045 -11.058 1.00 98.62 420 CYS A O 1
ATOM 3281 N N . MET A 1 421 ? -24.814 7.250 -11.181 1.00 98.44 421 MET A N 1
ATOM 3282 C CA . MET A 1 421 ? -25.716 6.209 -10.695 1.00 98.44 421 MET A CA 1
ATOM 3283 C C . MET A 1 421 ? -26.035 5.182 -11.791 1.00 98.44 421 MET A C 1
ATOM 3285 O O . MET A 1 421 ? -25.808 5.460 -12.972 1.00 98.44 421 MET A O 1
ATOM 3289 N N . PRO A 1 422 ? -26.603 4.007 -11.452 1.00 97.62 422 PRO A N 1
ATOM 3290 C CA . PRO A 1 422 ? -26.961 2.989 -12.444 1.00 97.62 422 PRO A CA 1
ATOM 3291 C C . PRO A 1 422 ? -27.863 3.513 -13.570 1.00 97.62 422 PRO A C 1
ATOM 3293 O O . PRO A 1 422 ? -27.640 3.182 -14.731 1.00 97.62 422 PRO A O 1
ATOM 3296 N N . ASP A 1 423 ? -28.795 4.410 -13.238 1.00 97.44 423 ASP A N 1
ATOM 3297 C CA . ASP A 1 423 ? -29.736 5.078 -14.151 1.00 97.44 423 ASP A CA 1
ATOM 3298 C C . ASP A 1 423 ? -29.143 6.286 -14.911 1.00 97.44 423 ASP A C 1
ATOM 3300 O O . ASP A 1 423 ? -29.885 7.078 -15.487 1.00 97.44 423 ASP A O 1
ATOM 3304 N N . ASP A 1 424 ? -27.816 6.456 -14.890 1.00 97.19 424 ASP A N 1
ATOM 3305 C CA . ASP A 1 424 ? -27.073 7.579 -15.486 1.00 97.19 424 ASP A CA 1
ATOM 3306 C C . ASP A 1 424 ? -27.402 8.966 -14.907 1.00 97.19 424 ASP A C 1
ATOM 3308 O O . ASP A 1 424 ? -26.987 9.993 -15.471 1.00 97.19 424 ASP A O 1
ATOM 3312 N N . SER A 1 425 ? -28.129 9.023 -13.787 1.00 98.19 425 SER A N 1
ATOM 3313 C CA . SER A 1 425 ? -28.278 10.246 -13.002 1.00 98.19 425 SER A CA 1
ATOM 3314 C C . SER A 1 425 ? -27.014 10.527 -12.188 1.00 98.19 425 SER A C 1
ATOM 3316 O O . SER A 1 425 ? -26.225 9.628 -11.896 1.00 98.19 425 SER A O 1
ATOM 3318 N N . PHE A 1 426 ? -26.816 11.790 -11.817 1.00 98.62 426 PHE A N 1
ATOM 3319 C CA . PHE A 1 426 ? -25.744 12.183 -10.910 1.00 98.62 426 PHE A CA 1
ATOM 3320 C C . PHE A 1 426 ? -26.322 12.389 -9.517 1.00 98.62 426 PHE A C 1
ATOM 3322 O O . PHE A 1 426 ? -27.273 13.156 -9.352 1.00 98.62 426 PHE A O 1
ATOM 3329 N N . LYS A 1 427 ? -25.775 11.686 -8.522 1.00 98.19 427 LYS A N 1
ATOM 3330 C CA . LYS A 1 427 ? -26.177 11.830 -7.117 1.00 98.19 427 LYS A CA 1
ATOM 3331 C C . LYS A 1 427 ? -24.964 11.807 -6.208 1.00 98.19 427 LYS A C 1
ATOM 3333 O O . LYS A 1 427 ? -23.965 11.164 -6.505 1.00 98.19 427 LYS A O 1
ATOM 3338 N N . GLU A 1 428 ? -25.081 12.504 -5.094 1.00 98.06 428 GLU A N 1
ATOM 3339 C CA . GLU A 1 428 ? -24.072 12.490 -4.050 1.00 98.06 428 GLU A CA 1
ATOM 3340 C C . GLU A 1 428 ? -24.245 11.233 -3.186 1.00 98.06 428 GLU A C 1
ATOM 3342 O O . GLU A 1 428 ? -25.355 10.912 -2.751 1.00 98.06 428 GLU A O 1
ATOM 3347 N N . VAL A 1 429 ? -23.151 10.512 -2.960 1.00 98.25 429 VAL A N 1
ATOM 3348 C CA . VAL A 1 429 ? -23.105 9.288 -2.159 1.00 98.25 429 VAL A CA 1
ATOM 3349 C C . VAL A 1 429 ? -22.195 9.527 -0.963 1.00 98.25 429 VAL A C 1
ATOM 3351 O O . VAL A 1 429 ? -21.046 9.940 -1.115 1.00 98.25 429 VAL A O 1
ATOM 3354 N N . GLU A 1 430 ? -22.712 9.246 0.233 1.00 96.50 430 GLU A N 1
ATOM 3355 C CA . GLU A 1 430 ? -21.980 9.378 1.491 1.00 96.50 430 GLU A CA 1
ATOM 3356 C C . GLU A 1 430 ? -21.845 8.020 2.183 1.00 96.50 430 GLU A C 1
ATOM 3358 O O . GLU A 1 430 ? -22.848 7.340 2.426 1.00 96.50 430 GLU A O 1
ATOM 3363 N N . LEU A 1 431 ? -20.618 7.638 2.558 1.00 95.81 431 LEU A N 1
ATOM 3364 C CA . LEU A 1 431 ? -20.351 6.343 3.193 1.00 95.81 431 LEU A CA 1
ATOM 3365 C C . LEU A 1 431 ? -21.114 6.175 4.516 1.00 95.81 431 LEU A C 1
ATOM 3367 O O . LEU A 1 431 ? -21.681 5.113 4.789 1.00 95.81 431 LEU A O 1
ATOM 3371 N N . ALA A 1 432 ? -21.180 7.235 5.326 1.00 90.69 432 ALA A N 1
ATOM 3372 C CA . ALA A 1 432 ? -21.923 7.241 6.583 1.00 90.69 432 ALA A CA 1
ATOM 3373 C C . ALA A 1 432 ? -23.408 6.863 6.409 1.00 90.69 432 ALA A C 1
ATOM 3375 O O . ALA A 1 432 ? -24.005 6.298 7.327 1.00 90.69 432 ALA A O 1
ATOM 3376 N N . GLY A 1 433 ? -23.992 7.092 5.225 1.00 93.31 433 GLY A N 1
ATOM 3377 C CA . GLY A 1 433 ? -25.383 6.760 4.913 1.00 93.31 433 GLY A CA 1
ATOM 3378 C C . GLY A 1 433 ? -25.713 5.261 4.971 1.00 93.31 433 GLY A C 1
ATOM 3379 O O . GLY A 1 433 ? -26.887 4.910 5.170 1.00 93.31 433 GLY A O 1
ATOM 3380 N N . TYR A 1 434 ? -24.701 4.393 4.849 1.00 95.94 434 TYR A N 1
ATOM 3381 C CA . TYR A 1 434 ? -24.831 2.930 4.868 1.00 95.94 434 TYR A CA 1
ATOM 3382 C C . TYR A 1 434 ? -24.691 2.306 6.261 1.00 95.94 434 TYR A C 1
ATOM 3384 O O . TYR A 1 434 ? -25.157 1.177 6.463 1.00 95.94 434 TYR A O 1
ATOM 3392 N N . ARG A 1 435 ? -24.107 3.029 7.229 1.00 92.06 435 ARG A N 1
ATOM 3393 C CA . ARG A 1 435 ? -23.916 2.532 8.601 1.00 92.06 435 ARG A CA 1
ATOM 3394 C C . ARG A 1 435 ? -25.243 2.088 9.219 1.00 92.06 435 ARG A C 1
ATOM 3396 O O . ARG A 1 435 ? -26.279 2.734 9.061 1.00 92.06 435 ARG A O 1
ATOM 3403 N N . GLY A 1 436 ? -25.211 0.944 9.892 1.00 93.94 436 GLY A N 1
ATOM 3404 C CA . GLY A 1 436 ? -26.358 0.263 10.489 1.00 93.94 436 GLY A CA 1
ATOM 3405 C C . GLY A 1 436 ? -27.317 -0.396 9.491 1.00 93.94 436 GLY A C 1
ATOM 3406 O O . GLY A 1 436 ? -28.242 -1.082 9.921 1.00 93.94 436 GLY A O 1
ATOM 3407 N N . LYS A 1 437 ? -27.130 -0.219 8.173 1.00 96.25 437 LYS A N 1
ATOM 3408 C CA . LYS A 1 437 ? -28.079 -0.680 7.143 1.00 96.25 437 LYS A CA 1
ATOM 3409 C C . LYS A 1 437 ? -27.492 -1.780 6.267 1.00 96.25 437 LYS A C 1
ATOM 3411 O O . LYS A 1 437 ? -28.067 -2.865 6.181 1.00 96.25 437 LYS A O 1
ATOM 3416 N N . LYS A 1 438 ? -26.352 -1.513 5.629 1.00 97.69 438 LYS A N 1
ATOM 3417 C CA . LYS A 1 438 ? -25.717 -2.402 4.648 1.00 97.69 438 LYS A CA 1
ATOM 3418 C C . LYS A 1 438 ? -24.228 -2.560 4.942 1.00 97.69 438 LYS A C 1
ATOM 3420 O O . LYS A 1 438 ? -23.619 -1.674 5.532 1.00 97.69 438 LYS A O 1
ATOM 3425 N N . TYR A 1 439 ? -23.662 -3.684 4.509 1.00 98.69 439 TYR A N 1
ATOM 3426 C CA . TYR A 1 439 ? -22.213 -3.775 4.299 1.00 98.69 439 TYR A CA 1
ATOM 3427 C C . TYR A 1 439 ? -21.860 -2.958 3.055 1.00 98.69 439 TYR A C 1
ATOM 3429 O O . TYR A 1 439 ? -22.714 -2.774 2.187 1.00 98.69 439 TYR A O 1
ATOM 3437 N N . VAL A 1 440 ? -20.617 -2.510 2.934 1.00 98.81 440 VAL A N 1
ATOM 3438 C CA . VAL A 1 440 ? -20.144 -1.791 1.747 1.00 98.81 440 VAL A CA 1
ATOM 3439 C C . VAL A 1 440 ? -18.911 -2.487 1.190 1.00 98.81 440 VAL A C 1
ATOM 3441 O O . VAL A 1 440 ? -17.975 -2.793 1.922 1.00 98.81 440 VAL A O 1
ATOM 3444 N N . VAL A 1 441 ? -18.907 -2.731 -0.115 1.00 98.81 441 VAL A N 1
ATOM 3445 C CA . VAL A 1 441 ? -17.713 -3.062 -0.889 1.00 98.81 441 VAL A CA 1
ATOM 3446 C C . VAL A 1 441 ? -17.330 -1.815 -1.664 1.00 98.81 441 VAL A C 1
ATOM 3448 O O . VAL A 1 441 ? -17.985 -1.469 -2.644 1.00 98.81 441 VAL A O 1
ATOM 3451 N N . LEU A 1 442 ? -16.274 -1.142 -1.218 1.00 98.69 442 LEU A N 1
ATOM 3452 C CA . LEU A 1 442 ? -15.654 -0.055 -1.967 1.00 98.69 442 LEU A CA 1
ATOM 3453 C C . LEU A 1 442 ? -14.492 -0.634 -2.762 1.00 98.69 442 LEU A C 1
ATOM 3455 O O . LEU A 1 442 ? -13.584 -1.217 -2.171 1.00 98.69 442 LEU A O 1
ATOM 3459 N N . TYR A 1 443 ? -14.494 -0.464 -4.079 1.00 98.56 443 TYR A N 1
ATOM 3460 C CA . TYR A 1 443 ? -13.362 -0.857 -4.904 1.00 98.56 443 TYR A CA 1
ATOM 3461 C C . TYR A 1 443 ? -12.872 0.302 -5.766 1.00 98.56 443 TYR A C 1
ATOM 3463 O O . TYR A 1 443 ? -13.652 0.992 -6.417 1.00 98.56 443 TYR A O 1
ATOM 3471 N N . THR A 1 444 ? -11.559 0.497 -5.783 1.00 98.19 444 THR A N 1
ATOM 3472 C CA . THR A 1 444 ? -10.903 1.538 -6.571 1.00 98.19 444 THR A CA 1
ATOM 3473 C C . THR A 1 444 ? -10.355 0.963 -7.868 1.00 98.19 444 THR A C 1
ATOM 3475 O O . THR A 1 444 ? -10.032 -0.230 -7.951 1.00 98.19 444 THR A O 1
ATOM 3478 N N . TYR A 1 445 ? -10.255 1.783 -8.903 1.00 98.00 445 TYR A N 1
ATOM 3479 C CA . TYR A 1 445 ? -9.567 1.430 -10.136 1.00 98.00 445 TYR A CA 1
ATOM 3480 C C . TYR A 1 445 ? -8.825 2.650 -10.712 1.00 98.00 445 TYR A C 1
ATOM 3482 O O . TYR A 1 445 ? -9.233 3.779 -10.448 1.00 98.00 445 TYR A O 1
ATOM 3490 N N . PRO A 1 446 ? -7.736 2.440 -11.479 1.00 94.44 446 PRO A N 1
ATOM 3491 C CA . PRO A 1 446 ? -6.831 3.522 -11.871 1.00 94.44 446 PRO A CA 1
ATOM 3492 C C . PRO A 1 446 ? -7.473 4.690 -12.620 1.00 94.44 446 PRO A C 1
ATOM 3494 O O . PRO A 1 446 ? -7.290 5.832 -12.211 1.00 94.44 446 PRO A O 1
ATOM 3497 N N . ALA A 1 447 ? -8.177 4.402 -13.717 1.00 95.31 447 ALA A N 1
ATOM 3498 C CA . ALA A 1 447 ? -8.791 5.404 -14.585 1.00 95.31 447 ALA A CA 1
ATOM 3499 C C . ALA A 1 447 ? -9.837 4.776 -15.519 1.00 95.31 447 ALA A C 1
ATOM 3501 O O . ALA A 1 447 ? -9.757 3.583 -15.854 1.00 95.31 447 ALA A O 1
ATOM 3502 N N . ASP A 1 448 ? -10.771 5.597 -15.982 1.00 96.88 448 ASP A N 1
ATOM 3503 C CA . ASP A 1 448 ? -11.732 5.284 -17.032 1.00 96.88 448 ASP A CA 1
ATOM 3504 C C . ASP A 1 448 ? -11.066 5.114 -18.411 1.00 96.88 448 ASP A C 1
ATOM 3506 O O . ASP A 1 448 ? -9.951 5.568 -18.656 1.00 96.88 448 ASP A O 1
ATOM 3510 N N . PHE A 1 449 ? -11.751 4.426 -19.334 1.00 93.94 449 PHE A N 1
ATOM 3511 C CA . PHE A 1 449 ? -11.259 4.116 -20.689 1.00 93.94 449 PHE A CA 1
ATOM 3512 C C . PHE A 1 449 ? -9.928 3.339 -20.721 1.00 93.94 449 PHE A C 1
ATOM 3514 O O . PHE A 1 449 ? -9.142 3.450 -21.663 1.00 93.94 449 PHE A O 1
ATOM 3521 N N . THR A 1 450 ? -9.692 2.494 -19.712 1.00 87.75 450 THR A N 1
ATOM 3522 C CA . THR A 1 450 ? -8.514 1.614 -19.623 1.00 87.75 450 THR A CA 1
ATOM 3523 C C . THR A 1 450 ? -8.888 0.126 -19.564 1.00 87.75 450 THR A C 1
ATOM 3525 O O . THR A 1 450 ? -10.038 -0.252 -19.335 1.00 87.75 450 THR A O 1
ATOM 3528 N N . PHE A 1 451 ? -7.902 -0.747 -19.795 1.00 86.12 451 PHE A N 1
ATOM 3529 C CA . PHE A 1 451 ? -8.118 -2.148 -20.183 1.00 86.12 451 PHE A CA 1
ATOM 3530 C C . PHE A 1 451 ? -8.683 -3.044 -19.066 1.00 86.12 451 PHE A C 1
ATOM 3532 O O . PHE A 1 451 ? -9.825 -3.495 -19.135 1.00 86.12 451 PHE A O 1
ATOM 3539 N N . VAL A 1 452 ? -7.897 -3.312 -18.018 1.00 86.69 452 VAL A N 1
ATOM 3540 C CA . VAL A 1 452 ? -8.292 -4.244 -16.942 1.00 86.69 452 VAL A CA 1
ATOM 3541 C C . VAL A 1 452 ? -9.472 -3.688 -16.136 1.00 86.69 452 VAL A C 1
ATOM 3543 O O . VAL A 1 452 ? -10.349 -4.448 -15.730 1.00 86.69 452 VAL A O 1
ATOM 3546 N N . CYS A 1 453 ? -9.556 -2.364 -15.979 1.00 90.31 453 CYS A N 1
ATOM 3547 C CA . CYS A 1 453 ? -10.636 -1.680 -15.264 1.00 90.31 453 CYS A CA 1
ATOM 3548 C C . CYS A 1 453 ? -12.017 -2.020 -15.838 1.00 90.31 453 CYS A C 1
ATOM 3550 O O . CYS A 1 453 ? -12.927 -2.346 -15.077 1.00 90.31 453 CYS A O 1
ATOM 3552 N N . ALA A 1 454 ? -12.149 -2.025 -17.172 1.00 92.00 454 ALA A N 1
ATOM 3553 C CA . ALA A 1 454 ? -13.396 -2.379 -17.844 1.00 92.00 454 ALA A CA 1
ATOM 3554 C C . ALA A 1 454 ? -13.877 -3.785 -17.453 1.00 92.00 454 ALA A C 1
ATOM 3556 O O . ALA A 1 454 ? -15.053 -3.988 -17.149 1.00 92.00 454 ALA A O 1
ATOM 3557 N N . SER A 1 455 ? -12.954 -4.752 -17.409 1.00 93.19 455 SER A N 1
ATOM 3558 C CA . SER A 1 455 ? -13.283 -6.135 -17.054 1.00 93.19 455 SER A CA 1
ATOM 3559 C C . SER A 1 455 ? -13.786 -6.269 -15.611 1.00 93.19 455 SER A C 1
ATOM 3561 O O . SER A 1 455 ? -14.748 -6.996 -15.367 1.00 93.19 455 SER A O 1
ATOM 3563 N N . GLU A 1 456 ? -13.198 -5.523 -14.670 1.00 94.62 456 GLU A N 1
ATOM 3564 C CA . GLU A 1 456 ? -13.571 -5.556 -13.252 1.00 94.62 456 GLU A CA 1
ATOM 3565 C C . GLU A 1 456 ? -14.935 -4.900 -13.015 1.00 94.62 456 GLU A C 1
ATOM 3567 O O . GLU A 1 456 ? -15.794 -5.495 -12.366 1.00 94.62 456 GLU A O 1
ATOM 3572 N N . LEU A 1 457 ? -15.170 -3.719 -13.599 1.00 96.44 457 LEU A N 1
ATOM 3573 C CA . LEU A 1 457 ? -16.454 -3.007 -13.540 1.00 96.44 457 LEU A CA 1
ATOM 3574 C C . LEU A 1 457 ? -17.613 -3.899 -14.005 1.00 96.44 457 LEU A C 1
ATOM 3576 O O . LEU A 1 457 ? -18.622 -4.043 -13.308 1.00 96.44 457 LEU A O 1
ATOM 3580 N N . VAL A 1 458 ? -17.436 -4.556 -15.154 1.00 95.69 458 VAL A N 1
ATOM 3581 C CA . VAL A 1 458 ? -18.429 -5.480 -15.713 1.00 95.69 458 VAL A CA 1
ATOM 3582 C C . VAL A 1 458 ? -18.588 -6.732 -14.843 1.00 95.69 458 VAL A C 1
ATOM 3584 O O . VAL A 1 458 ? -19.708 -7.216 -14.679 1.00 95.69 458 VAL A O 1
ATOM 3587 N N . ALA A 1 459 ? -17.508 -7.266 -14.264 1.00 96.75 459 ALA A N 1
ATOM 3588 C CA . ALA A 1 459 ? -17.572 -8.443 -13.396 1.00 96.75 459 ALA A CA 1
ATOM 3589 C C . ALA A 1 459 ? -18.355 -8.174 -12.098 1.00 96.75 459 ALA A C 1
ATOM 3591 O O . ALA A 1 459 ? -19.231 -8.968 -11.749 1.00 96.75 459 ALA A O 1
ATOM 3592 N N . PHE A 1 460 ? -18.110 -7.042 -11.427 1.00 97.94 460 PHE A N 1
ATOM 3593 C CA . PHE A 1 460 ? -18.905 -6.617 -10.267 1.00 97.94 460 PHE A CA 1
ATOM 3594 C C . PHE A 1 460 ? -20.378 -6.422 -10.645 1.00 97.94 460 PHE A C 1
ATOM 3596 O O . PHE A 1 460 ? -21.257 -6.971 -9.985 1.00 97.94 460 PHE A O 1
ATOM 3603 N N . SER A 1 461 ? -20.651 -5.734 -11.760 1.00 97.12 461 SER A N 1
ATOM 3604 C CA . SER A 1 461 ? -22.019 -5.471 -12.228 1.00 97.12 461 SER A CA 1
ATOM 3605 C C . SER A 1 461 ? -22.797 -6.749 -12.569 1.00 97.12 461 SER A C 1
ATOM 3607 O O . SER A 1 461 ? -23.981 -6.850 -12.239 1.00 97.12 461 SER A O 1
ATOM 3609 N N . LYS A 1 462 ? -22.150 -7.758 -13.173 1.00 97.44 462 LYS A N 1
ATOM 3610 C CA . LYS A 1 462 ? -22.764 -9.072 -13.451 1.00 97.44 462 LYS A CA 1
ATOM 3611 C C . LYS A 1 462 ? -23.154 -9.824 -12.179 1.00 97.44 462 LYS A C 1
ATOM 3613 O O . LYS A 1 462 ? -24.141 -10.555 -12.188 1.00 97.44 462 LYS A O 1
ATOM 3618 N N . LEU A 1 463 ? -22.391 -9.647 -11.103 1.00 97.56 463 LEU A N 1
ATOM 3619 C CA . LEU A 1 463 ? -22.633 -10.280 -9.807 1.00 97.56 463 LEU A CA 1
ATOM 3620 C C . LEU A 1 463 ? -23.448 -9.396 -8.851 1.00 97.56 463 LEU A C 1
ATOM 3622 O O . LEU A 1 463 ? -23.608 -9.769 -7.693 1.00 97.56 463 LEU A O 1
ATOM 3626 N N . GLN A 1 464 ? -24.019 -8.273 -9.311 1.00 97.75 464 GLN A N 1
ATOM 3627 C CA . GLN A 1 464 ? -24.758 -7.332 -8.456 1.00 97.75 464 GLN A CA 1
ATOM 3628 C C . GLN A 1 464 ? -25.827 -8.022 -7.599 1.00 97.75 464 GLN A C 1
ATOM 3630 O O . GLN A 1 464 ? -25.906 -7.786 -6.397 1.00 97.75 464 GLN A O 1
ATOM 3635 N N . LYS A 1 465 ? -26.589 -8.947 -8.193 1.00 98.00 465 LYS A N 1
ATOM 3636 C CA . LYS A 1 465 ? -27.627 -9.701 -7.480 1.00 98.00 465 LYS A CA 1
ATOM 3637 C C . LYS A 1 465 ? -27.069 -10.492 -6.287 1.00 98.00 465 LYS A C 1
ATOM 3639 O O . LYS A 1 465 ? -27.718 -10.567 -5.251 1.00 98.00 465 LYS A O 1
ATOM 3644 N N . GLU A 1 466 ? -25.868 -11.056 -6.404 1.00 98.31 466 GLU A N 1
ATOM 3645 C CA . GLU A 1 466 ? -25.226 -11.794 -5.310 1.00 98.31 466 GLU A CA 1
ATOM 3646 C C . GLU A 1 466 ? -24.837 -10.874 -4.142 1.00 98.31 466 GLU A C 1
ATOM 3648 O O . GLU A 1 466 ? -24.890 -11.298 -2.984 1.00 98.31 466 GLU A O 1
ATOM 3653 N N . PHE A 1 467 ? -24.467 -9.620 -4.425 1.00 98.50 467 PHE A N 1
ATOM 3654 C CA . PHE A 1 467 ? -24.217 -8.599 -3.404 1.00 98.50 467 PHE A CA 1
ATOM 3655 C C . PHE A 1 467 ? -25.523 -8.115 -2.761 1.00 98.50 467 PHE A C 1
ATOM 3657 O O . PHE A 1 467 ? -25.610 -8.041 -1.531 1.00 98.50 467 PHE A O 1
ATOM 3664 N N . ASP A 1 468 ? -26.560 -7.879 -3.568 1.00 98.00 468 ASP A N 1
ATOM 3665 C CA . ASP A 1 468 ? -27.884 -7.466 -3.095 1.00 98.00 468 ASP A CA 1
ATOM 3666 C C . ASP A 1 468 ? -28.499 -8.516 -2.156 1.00 98.00 468 ASP A C 1
ATOM 3668 O O . ASP A 1 468 ? -28.941 -8.179 -1.055 1.00 98.00 468 ASP A O 1
ATOM 3672 N N . ASP A 1 469 ? -28.436 -9.800 -2.532 1.00 98.00 469 ASP A N 1
ATOM 3673 C CA . ASP A 1 469 ? -28.927 -10.934 -1.732 1.00 98.00 469 ASP A CA 1
ATOM 3674 C C . ASP A 1 469 ? -28.189 -11.058 -0.376 1.00 98.00 469 ASP A C 1
ATOM 3676 O O . ASP A 1 469 ? -28.701 -11.658 0.574 1.00 98.00 469 ASP A O 1
ATOM 3680 N N . ARG A 1 470 ? -26.994 -10.461 -0.253 1.00 97.75 470 ARG A N 1
ATOM 3681 C CA . ARG A 1 470 ? -26.186 -10.389 0.980 1.00 97.75 470 ARG A CA 1
ATOM 3682 C C . ARG A 1 470 ? -26.357 -9.071 1.740 1.00 97.75 470 ARG A C 1
ATOM 3684 O O . ARG A 1 470 ? -25.737 -8.894 2.791 1.00 97.75 470 ARG A O 1
ATOM 3691 N N . GLY A 1 471 ? -27.180 -8.145 1.246 1.00 98.00 471 GLY A N 1
ATOM 3692 C CA . GLY A 1 471 ? -27.360 -6.821 1.842 1.00 98.00 471 GLY A CA 1
ATOM 3693 C C . GLY A 1 471 ? -26.091 -5.965 1.787 1.00 98.00 471 GLY A C 1
ATOM 3694 O O . GLY A 1 471 ? -25.770 -5.275 2.761 1.00 98.00 471 GLY A O 1
ATOM 3695 N N . VAL A 1 472 ? -25.355 -6.053 0.679 1.00 98.75 472 VAL A N 1
ATOM 3696 C CA . VAL A 1 472 ? -24.098 -5.339 0.432 1.00 98.75 472 VAL A CA 1
ATOM 3697 C C . VAL A 1 472 ? -24.332 -4.260 -0.620 1.00 98.75 472 VAL A C 1
ATOM 3699 O O . VAL A 1 472 ? -24.936 -4.523 -1.654 1.00 98.75 472 VAL A O 1
ATOM 3702 N N . GLU A 1 473 ? -23.850 -3.048 -0.370 1.00 98.56 473 GLU A N 1
ATOM 3703 C CA . GLU A 1 473 ? -23.728 -2.017 -1.398 1.00 98.56 473 GLU A CA 1
ATOM 3704 C C . GLU A 1 473 ? -22.356 -2.113 -2.069 1.00 98.56 473 GLU A C 1
ATOM 3706 O O . GLU A 1 473 ? -21.340 -2.193 -1.379 1.00 98.56 473 GLU A O 1
ATOM 3711 N N . VAL A 1 474 ? -22.314 -2.074 -3.398 1.00 98.69 474 VAL A N 1
ATOM 3712 C CA . VAL A 1 474 ? -21.064 -2.041 -4.166 1.00 98.69 474 VAL A CA 1
ATOM 3713 C C . VAL A 1 474 ? -20.834 -0.620 -4.666 1.00 98.69 474 VAL A C 1
ATOM 3715 O O . VAL A 1 474 ? -21.743 -0.010 -5.215 1.00 98.69 474 VAL A O 1
ATOM 3718 N N . LEU A 1 475 ? -19.626 -0.093 -4.489 1.00 98.81 475 LEU A N 1
ATOM 3719 C CA . LEU A 1 475 ? -19.232 1.244 -4.922 1.00 98.81 475 LEU A CA 1
ATOM 3720 C C . LEU A 1 475 ? -17.925 1.140 -5.710 1.00 98.81 475 LEU A C 1
ATOM 3722 O O . LEU A 1 475 ? -16.905 0.721 -5.160 1.00 98.81 475 LEU A O 1
ATOM 3726 N N . GLY A 1 476 ? -17.960 1.505 -6.992 1.00 98.50 476 GLY A N 1
ATOM 3727 C CA . GLY A 1 476 ? -16.748 1.682 -7.793 1.00 98.50 476 GLY A CA 1
ATOM 3728 C C . GLY A 1 476 ? -16.221 3.100 -7.627 1.00 98.50 476 GLY A C 1
ATOM 3729 O O . GLY A 1 476 ? -17.023 4.021 -7.537 1.00 98.50 476 GLY A O 1
ATOM 3730 N N . LEU A 1 477 ? -14.907 3.292 -7.580 1.00 98.69 477 LEU A N 1
ATOM 3731 C CA . LEU A 1 477 ? -14.290 4.609 -7.411 1.00 98.69 477 LEU A CA 1
ATOM 3732 C C . LEU A 1 477 ? -13.062 4.756 -8.309 1.00 98.69 477 LEU A C 1
ATOM 3734 O O . LEU A 1 477 ? -12.224 3.856 -8.372 1.00 98.69 477 LEU A O 1
ATOM 3738 N N . SER A 1 478 ? -12.929 5.903 -8.963 1.00 98.25 478 SER A N 1
ATOM 3739 C CA . SER A 1 478 ? -11.672 6.324 -9.588 1.00 98.25 478 SER A CA 1
ATOM 3740 C C . SER A 1 478 ? -11.506 7.837 -9.486 1.00 98.25 478 SER A C 1
ATOM 3742 O O . SER A 1 478 ? -12.362 8.533 -8.941 1.00 98.25 478 SER A O 1
ATOM 3744 N N . ILE A 1 479 ? -10.381 8.340 -9.989 1.00 96.44 479 ILE A N 1
ATOM 3745 C CA . ILE A 1 479 ? -10.043 9.767 -9.959 1.00 96.44 479 ILE A CA 1
ATOM 3746 C C . ILE A 1 479 ? -10.778 10.592 -11.031 1.00 96.44 479 ILE A C 1
ATOM 3748 O O . ILE A 1 479 ? -10.619 11.813 -11.086 1.00 96.44 479 ILE A O 1
ATOM 3752 N N . ASP A 1 480 ? -11.534 9.938 -11.916 1.00 98.06 480 ASP A N 1
ATOM 3753 C CA . ASP A 1 480 ? -12.259 10.593 -13.001 1.00 98.06 480 ASP A CA 1
ATOM 3754 C C . ASP A 1 480 ? -13.531 11.300 -12.502 1.00 98.06 480 ASP A C 1
ATOM 3756 O O . ASP A 1 480 ? -14.006 11.090 -11.389 1.00 98.06 480 ASP A O 1
ATOM 3760 N N . THR A 1 481 ? -14.095 12.173 -13.340 1.00 98.31 481 THR A N 1
ATOM 3761 C CA . THR A 1 481 ? -15.364 12.857 -13.034 1.00 98.31 481 THR A CA 1
ATOM 3762 C C . THR A 1 481 ? -16.570 11.964 -13.334 1.00 98.31 481 THR A C 1
ATOM 3764 O O . THR A 1 481 ? -16.528 11.095 -14.208 1.00 98.31 481 THR A O 1
ATOM 3767 N N . GLU A 1 482 ? -17.713 12.256 -12.717 1.00 98.38 482 GLU A N 1
ATOM 3768 C CA . GLU A 1 482 ? -18.982 11.566 -12.955 1.00 98.38 482 GLU A CA 1
ATOM 3769 C C . GLU A 1 482 ? -19.439 11.650 -14.422 1.00 98.38 482 GLU A C 1
ATOM 3771 O O . GLU A 1 482 ? -20.110 10.749 -14.936 1.00 98.38 482 GLU A O 1
ATOM 3776 N N . HIS A 1 483 ? -19.037 12.712 -15.126 1.00 98.50 483 HIS A N 1
ATOM 3777 C CA . HIS A 1 483 ? -19.299 12.886 -16.550 1.00 98.50 483 HIS A CA 1
ATOM 3778 C C . HIS A 1 483 ? -18.510 11.894 -17.411 1.00 98.50 483 HIS A C 1
ATOM 3780 O O . HIS A 1 483 ? -19.061 11.367 -18.381 1.00 98.50 483 HIS A O 1
ATOM 3786 N N . VAL A 1 484 ? -17.255 11.615 -17.049 1.00 98.19 484 VAL A N 1
ATOM 3787 C CA . VAL A 1 484 ? -16.411 10.625 -17.736 1.00 98.19 484 VAL A CA 1
ATOM 3788 C C . VAL A 1 484 ? -16.969 9.222 -17.496 1.00 98.19 484 VAL A C 1
ATOM 3790 O O . VAL A 1 484 ? -17.180 8.495 -18.469 1.00 98.19 484 VAL A O 1
ATOM 3793 N N . HIS A 1 485 ? -17.382 8.909 -16.260 1.00 98.31 485 HIS A N 1
ATOM 3794 C CA . HIS A 1 485 ? -18.064 7.647 -15.947 1.00 98.31 485 HIS A CA 1
ATOM 3795 C C . HIS A 1 485 ? -19.302 7.441 -16.823 1.00 98.31 485 HIS A C 1
ATOM 3797 O O . HIS A 1 485 ? -19.474 6.390 -17.445 1.00 98.31 485 HIS A O 1
ATOM 3803 N N . LYS A 1 486 ? -20.163 8.464 -16.926 1.00 98.44 486 LYS A N 1
ATOM 3804 C CA . LYS A 1 486 ? -21.363 8.412 -17.770 1.00 98.44 486 LYS A CA 1
ATOM 3805 C C . LYS A 1 486 ? -21.019 8.218 -19.244 1.00 98.44 486 LYS A C 1
ATOM 3807 O O . LYS A 1 486 ? -21.700 7.455 -19.930 1.00 98.44 486 LYS A O 1
ATOM 3812 N N . ALA A 1 487 ? -19.992 8.896 -19.751 1.00 98.19 487 ALA A N 1
ATOM 3813 C CA . ALA A 1 487 ? -19.546 8.719 -21.130 1.00 98.19 487 ALA A CA 1
ATOM 3814 C C . ALA A 1 487 ? -19.073 7.277 -21.384 1.00 98.19 487 ALA A C 1
ATOM 3816 O O . ALA A 1 487 ? -19.422 6.681 -22.406 1.00 98.19 487 ALA A O 1
ATOM 3817 N N . TRP A 1 488 ? -18.347 6.682 -20.435 1.00 97.75 488 TRP A N 1
ATOM 3818 C CA . TRP A 1 488 ? -17.848 5.318 -20.572 1.00 97.75 488 TRP A CA 1
ATOM 3819 C C . TRP A 1 488 ? -18.958 4.263 -20.481 1.00 97.75 488 TRP A C 1
ATOM 3821 O O . TRP A 1 488 ? -18.988 3.340 -21.300 1.00 97.75 488 TRP A O 1
ATOM 3831 N N . LYS A 1 489 ? -19.932 4.445 -19.574 1.00 97.75 489 LYS A N 1
ATOM 3832 C CA . LYS A 1 489 ? -21.158 3.623 -19.498 1.00 97.75 489 LYS A CA 1
ATOM 3833 C C . LYS A 1 489 ? -21.967 3.648 -20.797 1.00 97.75 489 LYS A C 1
ATOM 3835 O O . LYS A 1 489 ? -22.488 2.621 -21.224 1.00 97.75 489 LYS A O 1
ATOM 3840 N N . ASN A 1 490 ? -22.043 4.809 -21.448 1.00 96.69 490 ASN A N 1
ATOM 3841 C CA . ASN A 1 490 ? -22.751 4.983 -22.720 1.00 96.69 490 ASN A CA 1
ATOM 3842 C C . ASN A 1 490 ? -21.956 4.506 -23.944 1.00 96.69 490 ASN A C 1
ATOM 3844 O O . ASN A 1 490 ? -22.492 4.463 -25.052 1.00 96.69 490 ASN A O 1
ATOM 3848 N N . THR A 1 491 ? -20.689 4.133 -23.765 1.00 95.94 491 THR A N 1
ATOM 3849 C CA . THR A 1 491 ? -19.879 3.555 -24.835 1.00 95.94 491 THR A CA 1
ATOM 3850 C C . THR A 1 491 ? -20.167 2.046 -24.930 1.00 95.94 491 THR A C 1
ATOM 3852 O O . THR A 1 491 ? -20.097 1.344 -23.917 1.00 95.94 491 THR A O 1
ATOM 3855 N N . PRO A 1 492 ? -20.495 1.508 -26.120 1.00 93.56 492 PRO A N 1
ATOM 3856 C CA . PRO A 1 492 ? -20.680 0.069 -26.317 1.00 93.56 492 PRO A CA 1
ATOM 3857 C C . PRO A 1 492 ? -19.422 -0.752 -25.989 1.00 93.56 492 PRO A C 1
ATOM 3859 O O . PRO A 1 492 ? -18.301 -0.312 -26.251 1.00 93.56 492 PRO A O 1
ATOM 3862 N N . GLN A 1 493 ? -19.595 -1.963 -25.446 1.00 91.56 493 GLN A N 1
ATOM 3863 C CA . GLN A 1 493 ? -18.471 -2.823 -25.035 1.00 91.56 493 GLN A CA 1
ATOM 3864 C C . GLN A 1 493 ? -17.575 -3.245 -26.209 1.00 91.56 493 GLN A C 1
ATOM 3866 O O . GLN A 1 493 ? -16.355 -3.284 -26.073 1.00 91.56 493 GLN A O 1
ATOM 3871 N N . ASP A 1 494 ? -18.156 -3.476 -27.388 1.00 92.62 494 ASP A N 1
ATOM 3872 C CA . ASP A 1 494 ? -17.433 -3.765 -28.635 1.00 92.62 494 ASP A CA 1
ATOM 3873 C C . ASP A 1 494 ? -16.610 -2.571 -29.155 1.00 92.62 494 ASP A C 1
ATOM 3875 O O . ASP A 1 494 ? -15.793 -2.726 -30.060 1.00 92.62 494 ASP A O 1
ATOM 3879 N N . LYS A 1 495 ? -16.784 -1.386 -28.557 1.00 92.06 495 LYS A N 1
ATOM 3880 C CA . LYS A 1 495 ? -16.029 -0.158 -28.840 1.00 92.06 495 LYS A CA 1
ATOM 3881 C C . LYS A 1 495 ? -15.137 0.283 -27.673 1.00 92.06 495 LYS A C 1
ATOM 3883 O O . LYS A 1 495 ? -14.738 1.442 -27.622 1.00 92.06 495 LYS A O 1
ATOM 3888 N N . GLY A 1 496 ? -14.832 -0.616 -26.734 1.00 87.44 496 GLY A N 1
ATOM 3889 C CA . GLY A 1 496 ? -13.980 -0.318 -25.573 1.00 87.44 496 GLY A CA 1
ATOM 3890 C C . GLY A 1 496 ? -14.701 0.383 -24.416 1.00 87.44 496 GLY A C 1
ATOM 3891 O O . GLY A 1 496 ? -14.057 0.905 -23.505 1.00 87.44 496 GLY A O 1
ATOM 3892 N N . GLY A 1 497 ? -16.034 0.411 -24.443 1.00 93.12 497 GLY A N 1
ATOM 3893 C CA . GLY A 1 497 ? -16.855 0.870 -23.331 1.00 93.12 497 GLY A CA 1
ATOM 3894 C C . GLY A 1 497 ? -17.132 -0.206 -22.283 1.00 93.12 497 GLY A C 1
ATOM 3895 O O . GLY A 1 497 ? -16.740 -1.363 -22.437 1.00 93.12 497 GLY A O 1
ATOM 3896 N N . ILE A 1 498 ? -17.855 0.166 -21.227 1.00 95.69 498 ILE A N 1
ATOM 3897 C CA . ILE A 1 498 ? -18.276 -0.769 -20.166 1.00 95.69 498 ILE A CA 1
ATOM 3898 C C . ILE A 1 498 ? -19.766 -1.119 -20.231 1.00 95.69 498 ILE A C 1
ATOM 3900 O O . ILE A 1 498 ? -20.183 -2.126 -19.655 1.00 95.69 498 ILE A O 1
ATOM 3904 N N . GLY A 1 499 ? -20.558 -0.364 -20.998 1.00 94.50 499 GLY A N 1
ATOM 3905 C CA . GLY A 1 499 ? -22.012 -0.507 -21.024 1.00 94.50 499 GLY A CA 1
ATOM 3906 C C . GLY A 1 499 ? -22.670 -0.131 -19.685 1.00 94.50 499 GLY A C 1
ATOM 3907 O O . GLY A 1 499 ? -22.030 0.460 -18.811 1.00 94.50 499 GLY A O 1
ATOM 3908 N N . PRO A 1 500 ? -23.958 -0.466 -19.496 1.00 95.25 500 PRO A N 1
ATOM 3909 C CA . PRO A 1 500 ? -24.659 -0.205 -18.243 1.00 95.25 500 PRO A CA 1
ATOM 3910 C C . PRO A 1 500 ? -24.007 -0.931 -17.058 1.00 95.25 500 PRO A C 1
ATOM 3912 O O . PRO A 1 500 ? -23.778 -2.138 -17.116 1.00 95.25 500 PRO A O 1
ATOM 3915 N N . ILE A 1 501 ? -23.758 -0.192 -15.975 1.00 97.69 501 ILE A N 1
ATOM 3916 C CA . ILE A 1 501 ? -23.216 -0.701 -14.708 1.00 97.69 501 ILE A CA 1
ATOM 3917 C C . ILE A 1 501 ? -24.299 -0.626 -13.630 1.00 97.69 501 ILE A C 1
ATOM 3919 O O . ILE A 1 501 ? -24.987 0.387 -13.505 1.00 97.69 501 ILE A O 1
ATOM 3923 N N . SER A 1 502 ? -24.446 -1.710 -12.868 1.00 97.75 502 SER A N 1
ATOM 3924 C CA . SER A 1 502 ? -25.555 -1.928 -11.923 1.00 97.75 502 SER A CA 1
ATOM 3925 C C . SER A 1 502 ? -25.408 -1.207 -10.580 1.00 97.75 502 SER A C 1
ATOM 3927 O O . SER A 1 502 ? -26.331 -1.244 -9.769 1.00 97.75 502 SER A O 1
ATOM 3929 N N . HIS A 1 503 ? -24.275 -0.554 -10.338 1.00 98.31 503 HIS A N 1
ATOM 3930 C CA . HIS A 1 503 ? -23.937 0.102 -9.077 1.00 98.31 503 HIS A CA 1
ATOM 3931 C C . HIS A 1 503 ? -23.303 1.488 -9.304 1.00 98.31 503 HIS A C 1
ATOM 3933 O O . HIS A 1 503 ? -22.890 1.792 -10.426 1.00 98.31 503 HIS A O 1
ATOM 3939 N N . PRO A 1 504 ? -23.254 2.362 -8.280 1.00 98.50 504 PRO A N 1
ATOM 3940 C CA . PRO A 1 504 ? -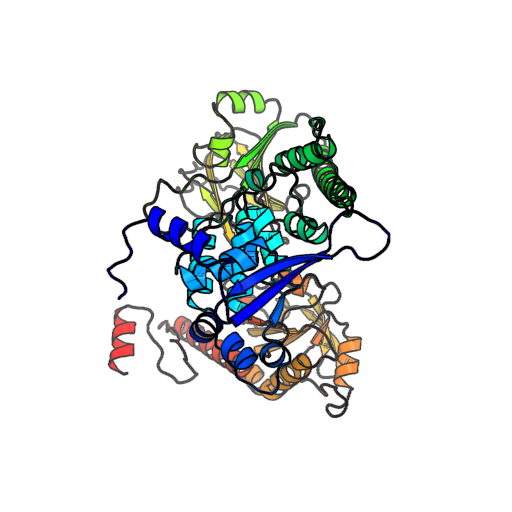22.685 3.702 -8.415 1.00 98.50 504 PRO A CA 1
ATOM 3941 C C . PRO A 1 504 ? -21.183 3.703 -8.736 1.00 98.50 504 PRO A C 1
ATOM 3943 O O . PRO A 1 504 ? -20.415 2.921 -8.166 1.00 98.50 504 PRO A O 1
ATOM 3946 N N . LEU A 1 505 ? -20.771 4.638 -9.598 1.00 98.75 505 LEU A N 1
ATOM 3947 C CA . LEU A 1 505 ? -19.370 4.978 -9.870 1.00 98.75 505 LEU A CA 1
ATOM 3948 C C . LEU A 1 505 ? -19.058 6.355 -9.281 1.00 98.75 505 LEU A C 1
ATOM 3950 O O . LEU A 1 505 ? -19.631 7.351 -9.720 1.00 98.75 505 LEU A O 1
ATOM 3954 N N . LEU A 1 506 ? -18.208 6.385 -8.260 1.00 98.81 506 LEU A N 1
ATOM 3955 C CA . LEU A 1 506 ? -17.817 7.549 -7.471 1.00 98.81 506 LEU A CA 1
ATOM 3956 C C . LEU A 1 506 ? -16.652 8.296 -8.127 1.00 98.81 506 LEU A C 1
ATOM 3958 O O . LEU A 1 506 ? -15.636 7.683 -8.458 1.00 98.81 506 LEU A O 1
ATOM 3962 N N . ALA A 1 507 ? -16.786 9.618 -8.201 1.00 98.62 507 ALA A N 1
ATOM 3963 C CA . ALA A 1 507 ? -15.808 10.529 -8.775 1.00 98.62 507 ALA A CA 1
ATOM 3964 C C . ALA A 1 507 ? -14.917 11.156 -7.690 1.00 98.62 507 ALA A C 1
ATOM 3966 O O . ALA A 1 507 ? -15.299 12.132 -7.037 1.00 98.62 507 ALA A O 1
ATOM 3967 N N . ASP A 1 508 ? -13.715 10.615 -7.495 1.00 97.69 508 ASP A N 1
ATOM 3968 C CA . ASP A 1 508 ? -12.719 11.109 -6.537 1.00 97.69 508 ASP A CA 1
ATOM 3969 C C . ASP A 1 508 ? -11.749 12.106 -7.191 1.00 97.69 508 ASP A C 1
ATOM 3971 O O . ASP A 1 508 ? -10.530 11.945 -7.190 1.00 97.69 508 ASP A O 1
ATOM 3975 N N . VAL A 1 509 ? -12.305 13.171 -7.770 1.00 94.56 509 VAL A N 1
ATOM 3976 C CA . VAL A 1 509 ? -11.557 14.169 -8.561 1.00 94.56 509 VAL A CA 1
ATOM 3977 C C . VAL A 1 509 ? -10.444 14.841 -7.749 1.00 94.56 509 VAL A C 1
ATOM 3979 O O . VAL A 1 509 ? -9.396 15.201 -8.286 1.00 94.56 509 VAL A O 1
ATOM 3982 N N . LYS A 1 510 ? -10.666 15.010 -6.440 1.00 82.00 510 LYS A N 1
ATOM 3983 C CA . LYS A 1 510 ? -9.683 15.588 -5.516 1.00 82.00 510 LYS A CA 1
ATOM 3984 C C . LYS A 1 510 ? -8.657 14.582 -5.000 1.00 82.00 510 LYS A C 1
ATOM 3986 O O . LYS A 1 510 ? -7.678 15.004 -4.397 1.00 82.00 510 LYS A O 1
ATOM 3991 N N . LYS A 1 511 ? -8.866 13.283 -5.244 1.00 83.50 511 LYS A N 1
ATOM 3992 C CA . LYS A 1 511 ? -7.994 12.174 -4.826 1.00 83.50 511 LYS A CA 1
ATOM 3993 C C . LYS A 1 511 ? -7.902 11.971 -3.309 1.00 83.50 511 LYS A C 1
ATOM 3995 O O . LYS A 1 511 ? -7.123 11.142 -2.848 1.00 83.50 511 LYS A O 1
ATOM 4000 N N . GLU A 1 512 ? -8.709 12.702 -2.540 1.00 73.75 512 GLU A N 1
ATOM 4001 C CA . GLU A 1 512 ? -8.727 12.689 -1.074 1.00 73.75 512 GLU A CA 1
ATOM 4002 C C . GLU A 1 512 ? -9.180 11.324 -0.540 1.00 73.75 512 GLU A C 1
ATOM 4004 O O . GLU A 1 512 ? -8.683 10.859 0.484 1.00 73.75 512 GLU A O 1
ATOM 4009 N N . VAL A 1 513 ? -10.105 10.645 -1.233 1.00 81.94 513 VAL A N 1
ATOM 4010 C CA . VAL A 1 513 ? -10.577 9.321 -0.802 1.00 81.94 513 VAL A CA 1
ATOM 4011 C C . VAL A 1 513 ? -9.543 8.255 -1.136 1.00 81.94 513 VAL A C 1
ATOM 4013 O O . VAL A 1 513 ? -9.222 7.424 -0.292 1.00 81.94 513 VAL A O 1
ATOM 4016 N N . SER A 1 514 ? -8.974 8.288 -2.336 1.00 80.31 514 SER A N 1
ATOM 4017 C CA . SER A 1 514 ? -7.918 7.363 -2.749 1.00 80.31 514 SER A CA 1
ATOM 4018 C C . SER A 1 514 ? -6.700 7.459 -1.826 1.00 80.31 514 SER A C 1
ATOM 4020 O O . SER A 1 514 ? -6.139 6.425 -1.447 1.00 80.31 514 SER A O 1
ATOM 4022 N N . ASP A 1 515 ? -6.338 8.676 -1.414 1.00 73.44 515 ASP A N 1
ATOM 4023 C CA . ASP A 1 515 ? -5.274 8.950 -0.446 1.00 73.44 515 ASP A CA 1
ATOM 4024 C C . ASP A 1 515 ? -5.627 8.459 0.965 1.00 73.44 515 ASP A C 1
ATOM 4026 O O . ASP A 1 515 ? -4.901 7.648 1.539 1.00 73.44 515 ASP A O 1
ATOM 4030 N N . ALA A 1 516 ? -6.804 8.821 1.491 1.00 70.19 516 ALA A N 1
ATOM 4031 C CA . ALA A 1 516 ? -7.251 8.389 2.818 1.00 70.19 516 ALA A CA 1
ATOM 4032 C C . ALA A 1 516 ? -7.380 6.860 2.946 1.00 70.19 516 ALA A C 1
ATOM 4034 O O . ALA A 1 516 ? -7.250 6.303 4.041 1.00 70.19 516 ALA A O 1
ATOM 4035 N N . TYR A 1 517 ? -7.640 6.172 1.831 1.00 82.94 517 TYR A N 1
ATOM 4036 C CA . TYR A 1 517 ? -7.669 4.714 1.768 1.00 82.94 517 TYR A CA 1
ATOM 4037 C C . TYR A 1 517 ? -6.280 4.083 1.511 1.00 82.94 517 TYR A C 1
ATOM 4039 O O . TYR A 1 517 ? -6.119 2.859 1.524 1.00 82.94 517 TYR A O 1
ATOM 4047 N N . GLY A 1 518 ? -5.241 4.900 1.324 1.00 74.50 518 GLY A N 1
ATOM 4048 C CA . GLY A 1 518 ? -3.857 4.480 1.110 1.00 74.50 518 GLY A CA 1
ATOM 4049 C C . GLY A 1 518 ? -3.666 3.735 -0.208 1.00 74.50 518 GLY A C 1
ATOM 4050 O O . GLY A 1 518 ? -2.958 2.727 -0.252 1.00 74.50 518 GLY A O 1
ATOM 4051 N N . CYS A 1 519 ? -4.389 4.136 -1.253 1.00 83.00 519 CYS A N 1
ATOM 4052 C CA . CYS A 1 519 ? -4.307 3.529 -2.580 1.00 83.00 519 CYS A CA 1
ATOM 4053 C C . CYS A 1 519 ? -3.974 4.525 -3.692 1.00 83.00 519 CYS A C 1
ATOM 4055 O O . CYS A 1 519 ? -3.919 4.109 -4.843 1.00 83.00 519 CYS A O 1
ATOM 4057 N N . LEU A 1 520 ? -3.730 5.797 -3.377 1.00 81.19 520 LEU A N 1
ATOM 4058 C CA . LEU A 1 520 ? -3.223 6.774 -4.335 1.00 81.19 520 LEU A CA 1
ATOM 4059 C C . LEU A 1 520 ? -1.729 6.533 -4.610 1.00 81.19 520 LEU A C 1
ATOM 4061 O O . LEU A 1 520 ? -0.950 6.323 -3.687 1.00 81.19 520 LEU A O 1
ATOM 4065 N N . LEU A 1 521 ? -1.348 6.548 -5.884 1.00 64.38 521 LEU A N 1
ATOM 4066 C CA . LEU A 1 521 ? 0.037 6.503 -6.349 1.00 64.38 521 LEU A CA 1
ATOM 4067 C C . LEU A 1 521 ? 0.553 7.917 -6.635 1.00 64.38 521 LEU A C 1
ATOM 4069 O O . LEU A 1 521 ? -0.227 8.807 -6.975 1.00 64.38 521 LEU A O 1
ATOM 4073 N N . ASP A 1 522 ? 1.875 8.093 -6.630 1.00 60.50 522 ASP A N 1
ATOM 4074 C CA . ASP A 1 522 ? 2.537 9.381 -6.909 1.00 60.50 522 ASP A CA 1
ATOM 4075 C C . ASP A 1 522 ? 2.218 9.942 -8.303 1.00 60.50 522 ASP A C 1
ATOM 4077 O O . ASP A 1 522 ? 2.187 11.153 -8.518 1.00 60.50 522 ASP A O 1
ATOM 4081 N N . ASN A 1 523 ? 1.918 9.065 -9.265 1.00 68.81 523 ASN A N 1
ATOM 4082 C CA . ASN A 1 523 ? 1.466 9.463 -10.602 1.00 68.81 523 ASN A CA 1
ATOM 4083 C C . ASN A 1 523 ? 0.011 9.975 -10.626 1.00 68.81 523 ASN A C 1
ATOM 4085 O O . ASN A 1 523 ? -0.511 10.341 -11.680 1.00 68.81 523 ASN A O 1
ATOM 4089 N N . GLY A 1 524 ? -0.652 9.994 -9.471 1.00 71.12 524 GLY A N 1
ATOM 4090 C CA . GLY A 1 524 ? -1.989 10.515 -9.282 1.00 71.12 524 GLY A CA 1
ATOM 4091 C C . GLY A 1 524 ? -3.118 9.555 -9.648 1.00 71.12 524 GLY A C 1
ATOM 4092 O O . GLY A 1 524 ? -4.248 10.036 -9.714 1.00 71.12 524 GLY A O 1
ATOM 4093 N N . LEU A 1 525 ? -2.840 8.270 -9.899 1.00 84.69 525 LEU A N 1
ATOM 4094 C CA . LEU A 1 525 ? -3.833 7.212 -10.131 1.00 84.69 525 LEU A CA 1
ATOM 4095 C C . LEU A 1 525 ? -4.064 6.381 -8.865 1.00 84.69 525 LEU A C 1
ATOM 4097 O O . LEU A 1 525 ? -3.192 6.294 -8.005 1.00 84.69 525 LEU A O 1
ATOM 4101 N N . ALA A 1 526 ? -5.210 5.708 -8.773 1.00 85.56 526 ALA A N 1
ATOM 4102 C CA . ALA A 1 526 ? -5.462 4.752 -7.698 1.00 85.56 526 ALA A CA 1
ATOM 4103 C C . ALA A 1 526 ? -4.971 3.334 -8.059 1.00 85.56 526 ALA A C 1
ATOM 4105 O O . ALA A 1 526 ? -5.154 2.859 -9.181 1.00 85.56 526 ALA A O 1
ATOM 4106 N N . LEU A 1 527 ? -4.415 2.609 -7.088 1.00 88.81 527 LEU A N 1
ATOM 4107 C CA . LEU A 1 527 ? -4.217 1.160 -7.145 1.00 88.81 527 LEU A CA 1
ATOM 4108 C C . LEU A 1 527 ? -5.556 0.427 -7.297 1.00 88.81 527 LEU A C 1
ATOM 4110 O O . LEU A 1 527 ? -6.635 0.969 -7.038 1.00 88.81 527 LEU A O 1
ATOM 4114 N N . ARG A 1 528 ? -5.495 -0.858 -7.658 1.00 96.75 528 ARG A N 1
ATOM 4115 C CA . ARG A 1 528 ? -6.667 -1.743 -7.681 1.00 96.75 528 ARG A CA 1
ATOM 4116 C C . ARG A 1 528 ? -6.954 -2.260 -6.275 1.00 96.75 528 ARG A C 1
ATOM 4118 O O . ARG A 1 528 ? -6.574 -3.380 -5.934 1.00 96.75 528 ARG A O 1
ATOM 4125 N N . ALA A 1 529 ? -7.620 -1.452 -5.455 1.00 95.81 529 ALA A N 1
ATOM 4126 C CA . ALA A 1 529 ? -7.916 -1.794 -4.068 1.00 95.81 529 ALA A CA 1
ATOM 4127 C C . ALA A 1 529 ? -9.383 -2.194 -3.856 1.00 95.81 529 ALA A C 1
ATOM 4129 O O . ALA A 1 529 ? -10.274 -1.665 -4.512 1.00 95.81 529 ALA A O 1
ATOM 4130 N N . VAL A 1 530 ? -9.656 -3.134 -2.954 1.00 98.12 530 VAL A N 1
ATOM 4131 C CA . VAL A 1 530 ? -11.005 -3.470 -2.466 1.00 98.12 530 VAL A CA 1
ATOM 4132 C C . VAL A 1 530 ? -11.008 -3.373 -0.954 1.00 98.12 530 VAL A C 1
ATOM 4134 O O . VAL A 1 530 ? -10.120 -3.924 -0.309 1.00 98.12 530 VAL A O 1
ATOM 4137 N N . TYR A 1 531 ? -12.041 -2.745 -0.407 1.00 98.12 531 TYR A N 1
ATOM 4138 C CA . TYR A 1 531 ? -12.305 -2.646 1.020 1.00 98.12 531 TYR A CA 1
ATOM 4139 C C . TYR A 1 531 ? -13.690 -3.211 1.310 1.00 98.12 531 TYR A C 1
ATOM 4141 O O . TYR A 1 531 ? -14.686 -2.775 0.729 1.00 98.12 531 TYR A O 1
ATOM 4149 N N . ILE A 1 532 ? -13.750 -4.182 2.218 1.00 98.69 532 ILE A N 1
ATOM 4150 C CA . ILE A 1 532 ? -15.003 -4.748 2.720 1.00 98.69 532 ILE A CA 1
ATOM 4151 C C . ILE A 1 532 ? -15.282 -4.102 4.070 1.00 98.69 532 ILE A C 1
ATOM 4153 O O . ILE A 1 532 ? -14.538 -4.315 5.028 1.00 98.69 532 ILE A O 1
ATOM 4157 N N . ILE A 1 533 ? -16.342 -3.309 4.131 1.00 98.56 533 ILE A N 1
ATOM 4158 C CA . ILE A 1 533 ? -16.738 -2.495 5.277 1.00 98.56 533 ILE A CA 1
ATOM 4159 C C . ILE A 1 533 ? -18.017 -3.090 5.860 1.00 98.56 533 ILE A C 1
ATOM 4161 O O . ILE A 1 533 ? -18.984 -3.351 5.138 1.00 98.56 533 ILE A O 1
ATOM 4165 N N . ASP A 1 534 ? -18.023 -3.330 7.166 1.00 98.19 534 ASP A N 1
ATOM 4166 C CA . ASP A 1 534 ? -19.192 -3.863 7.851 1.00 98.19 534 ASP A CA 1
ATOM 4167 C C . ASP A 1 534 ? -20.269 -2.809 8.139 1.00 98.19 534 ASP A C 1
ATOM 4169 O O . ASP A 1 534 ? -20.136 -1.623 7.828 1.00 98.19 534 ASP A O 1
ATOM 4173 N N . LYS A 1 535 ? -21.371 -3.255 8.747 1.00 97.44 535 LYS A N 1
ATOM 4174 C CA . LYS A 1 535 ? -22.494 -2.381 9.108 1.00 97.44 535 LYS A CA 1
ATOM 4175 C C . LYS A 1 535 ? -22.136 -1.357 10.185 1.00 97.44 535 LYS A C 1
ATOM 4177 O O . LYS A 1 535 ? -22.793 -0.321 10.244 1.00 97.44 535 LYS A O 1
ATOM 4182 N N . ASP A 1 536 ? -21.109 -1.597 10.990 1.00 91.81 536 ASP A N 1
ATOM 4183 C CA . ASP A 1 536 ? -20.618 -0.635 11.980 1.00 91.81 536 ASP A CA 1
ATOM 4184 C C . ASP A 1 536 ? -19.671 0.400 11.343 1.00 91.81 536 ASP A C 1
ATOM 4186 O O . ASP A 1 536 ? -19.243 1.361 11.986 1.00 91.81 536 ASP A O 1
ATOM 4190 N N . GLY A 1 537 ? -19.390 0.258 10.043 1.00 89.50 537 GLY A N 1
ATOM 4191 C CA . GLY A 1 537 ? -18.500 1.131 9.295 1.00 89.50 537 GLY A CA 1
ATOM 4192 C C . GLY A 1 537 ? -17.027 0.811 9.526 1.00 89.50 537 GLY A C 1
ATOM 4193 O O . GLY A 1 537 ? -16.196 1.699 9.349 1.00 89.50 537 GLY A O 1
ATOM 4194 N N . VAL A 1 538 ? -16.702 -0.414 9.942 1.00 92.31 538 VAL A N 1
ATOM 4195 C CA . VAL A 1 538 ? -15.340 -0.895 10.188 1.00 92.31 538 VAL A CA 1
ATOM 4196 C C . VAL A 1 538 ? -14.860 -1.714 8.993 1.00 92.31 538 VAL A C 1
ATOM 4198 O O . VAL A 1 538 ? -15.572 -2.585 8.495 1.00 92.31 538 VAL A O 1
ATOM 4201 N N . VAL A 1 539 ? -13.637 -1.464 8.526 1.00 94.06 539 VAL A N 1
ATOM 4202 C CA . VAL A 1 539 ? -13.018 -2.260 7.459 1.00 94.06 539 VAL A CA 1
ATOM 4203 C C . VAL A 1 539 ? -12.648 -3.634 8.017 1.00 94.06 539 VAL A C 1
ATOM 4205 O O . VAL A 1 539 ? -11.942 -3.755 9.017 1.00 94.06 539 VAL A O 1
ATOM 4208 N N . ARG A 1 540 ? -13.120 -4.697 7.373 1.00 97.12 540 ARG A N 1
ATOM 4209 C CA . ARG A 1 540 ? -12.886 -6.095 7.772 1.00 97.12 540 ARG A CA 1
ATOM 4210 C C . ARG A 1 540 ? -11.915 -6.826 6.860 1.00 97.12 540 ARG A C 1
ATOM 4212 O O . ARG A 1 540 ? -11.332 -7.823 7.273 1.00 97.12 540 ARG A O 1
ATOM 4219 N N . SER A 1 541 ? -11.719 -6.328 5.647 1.00 97.25 541 SER A N 1
ATOM 4220 C CA . SER A 1 541 ? -10.737 -6.849 4.705 1.00 97.25 541 SER A CA 1
ATOM 4221 C C . SER A 1 541 ? -10.324 -5.749 3.740 1.00 97.25 541 SER A C 1
ATOM 4223 O O . SER A 1 541 ? -11.161 -4.951 3.316 1.00 97.25 541 SER A O 1
ATOM 4225 N N . GLU A 1 542 ? -9.040 -5.736 3.401 1.00 94.44 542 GLU A N 1
ATOM 4226 C CA . GLU A 1 542 ? -8.481 -4.933 2.323 1.00 94.44 542 GLU A CA 1
ATOM 4227 C C . GLU A 1 542 ? -7.646 -5.828 1.398 1.00 94.44 542 GLU A C 1
ATOM 4229 O O . GLU A 1 542 ? -6.984 -6.761 1.856 1.00 94.44 542 GLU A O 1
ATOM 4234 N N . MET A 1 543 ? -7.698 -5.566 0.095 1.00 94.31 543 MET A N 1
ATOM 4235 C CA . MET A 1 543 ? -6.908 -6.256 -0.929 1.00 94.31 543 MET A CA 1
ATOM 4236 C C . MET A 1 543 ? -6.404 -5.208 -1.916 1.00 94.31 543 MET A C 1
ATOM 4238 O O . MET A 1 543 ? -7.225 -4.466 -2.449 1.00 94.31 543 MET A O 1
ATOM 4242 N N . LYS A 1 544 ? -5.091 -5.128 -2.158 1.00 91.56 544 LYS A N 1
ATOM 4243 C CA . LYS A 1 544 ? -4.473 -4.154 -3.075 1.00 91.56 544 LYS A CA 1
ATOM 4244 C C . LYS A 1 544 ? -3.650 -4.890 -4.124 1.00 91.56 544 LYS A C 1
ATOM 4246 O O . LYS A 1 544 ? -2.686 -5.569 -3.785 1.00 91.56 544 LYS A O 1
ATOM 4251 N N . ASN A 1 545 ? -4.034 -4.731 -5.383 1.00 90.69 545 ASN A N 1
ATOM 4252 C CA . ASN A 1 545 ? -3.309 -5.269 -6.522 1.00 90.69 545 ASN A CA 1
ATOM 4253 C C . ASN A 1 545 ? -2.589 -4.141 -7.269 1.00 90.69 545 ASN A C 1
ATOM 4255 O O . ASN A 1 545 ? -3.114 -3.027 -7.387 1.00 90.69 545 ASN A O 1
ATOM 4259 N N . ASP A 1 546 ? -1.420 -4.461 -7.823 1.00 84.88 546 ASP A N 1
ATOM 4260 C CA . ASP A 1 546 ? -0.746 -3.601 -8.794 1.00 84.88 546 ASP A CA 1
ATOM 4261 C C . ASP A 1 546 ? -1.591 -3.449 -10.081 1.00 84.88 546 ASP A C 1
ATOM 4263 O O . ASP A 1 546 ? -2.488 -4.247 -10.379 1.00 84.88 546 ASP A O 1
ATOM 4267 N N . LEU A 1 547 ? -1.304 -2.411 -10.866 1.00 86.56 547 LEU A N 1
ATOM 4268 C CA . LEU A 1 547 ? -2.052 -1.990 -12.048 1.00 86.56 547 LEU A CA 1
ATOM 4269 C C . LEU A 1 547 ? -2.304 -3.088 -13.104 1.00 86.56 547 LEU A C 1
ATOM 4271 O O . LEU A 1 547 ? -3.402 -3.068 -13.676 1.00 86.56 547 LEU A O 1
ATOM 4275 N N . PRO A 1 548 ? -1.390 -4.040 -13.395 1.00 90.56 548 PRO A N 1
ATOM 4276 C CA . PRO A 1 548 ? -1.650 -5.077 -14.394 1.00 90.56 548 PRO A CA 1
ATOM 4277 C C . PRO A 1 548 ? -2.480 -6.260 -13.863 1.00 90.56 548 PRO A C 1
ATOM 4279 O O . PRO A 1 548 ? -2.912 -7.098 -14.654 1.00 90.56 548 PRO A O 1
ATOM 4282 N N . LEU A 1 549 ? -2.731 -6.351 -12.551 1.00 91.38 549 LEU A N 1
ATOM 4283 C CA . LEU A 1 549 ? -3.299 -7.541 -11.912 1.00 91.38 549 LEU A CA 1
ATOM 4284 C C . LEU A 1 549 ? -4.786 -7.355 -11.569 1.00 91.38 549 LEU A C 1
ATOM 4286 O O . LEU A 1 549 ? -5.139 -6.794 -10.531 1.00 91.38 549 LEU A O 1
ATOM 4290 N N . GLY A 1 550 ? -5.675 -7.867 -12.423 1.00 91.62 550 GLY A N 1
ATOM 4291 C CA . GLY A 1 550 ? -7.120 -7.862 -12.165 1.00 91.62 550 GLY A CA 1
ATOM 4292 C C . GLY A 1 550 ? -7.521 -8.681 -10.928 1.00 91.62 550 GLY A C 1
ATOM 4293 O O . GLY A 1 550 ? -6.887 -9.682 -10.590 1.00 91.62 550 GLY A O 1
ATOM 4294 N N . ARG A 1 551 ? -8.583 -8.253 -10.242 1.00 96.12 551 ARG A N 1
ATOM 4295 C CA . ARG A 1 551 ? -9.106 -8.889 -9.023 1.00 96.12 551 ARG A CA 1
ATOM 4296 C C . ARG A 1 551 ? -10.095 -10.010 -9.327 1.00 96.12 551 ARG A C 1
ATOM 4298 O O . ARG A 1 551 ? -10.805 -9.996 -10.330 1.00 96.12 551 ARG A O 1
ATOM 4305 N N . ASN A 1 552 ? -10.205 -10.944 -8.384 1.00 96.00 552 ASN A N 1
ATOM 4306 C CA . ASN A 1 552 ? -11.236 -11.975 -8.397 1.00 96.00 552 ASN A CA 1
ATOM 4307 C C . ASN A 1 552 ? -12.455 -11.539 -7.563 1.00 96.00 552 ASN A C 1
ATOM 4309 O O . ASN A 1 552 ? -12.399 -11.527 -6.334 1.00 96.00 552 ASN A O 1
ATOM 4313 N N . VAL A 1 553 ? -13.572 -11.221 -8.222 1.00 96.88 553 VAL A N 1
ATOM 4314 C CA . VAL A 1 553 ? -14.817 -10.789 -7.555 1.00 96.88 553 VAL A CA 1
ATOM 4315 C C . VAL A 1 553 ? -15.433 -11.906 -6.699 1.00 96.88 553 VAL A C 1
ATOM 4317 O O . VAL A 1 553 ? -16.037 -11.631 -5.661 1.00 96.88 553 VAL A O 1
ATOM 4320 N N . GLU A 1 554 ? -15.233 -13.175 -7.061 1.00 96.25 554 GLU A N 1
ATOM 4321 C CA . GLU A 1 554 ? -15.717 -14.304 -6.255 1.00 96.25 554 GLU A CA 1
ATOM 4322 C C . GLU A 1 554 ? -15.003 -14.397 -4.903 1.00 96.25 554 GLU A C 1
ATOM 4324 O O . GLU A 1 554 ? -15.603 -14.829 -3.919 1.00 96.25 554 GLU A O 1
ATOM 4329 N N . GLU A 1 555 ? -13.745 -13.954 -4.822 1.00 97.62 555 GLU A N 1
ATOM 4330 C CA . GLU A 1 555 ? -13.018 -13.904 -3.552 1.00 97.62 555 GLU A CA 1
ATOM 4331 C C . GLU A 1 555 ? -13.603 -12.834 -2.623 1.00 97.62 555 GLU A C 1
ATOM 4333 O O . GLU A 1 555 ? -13.753 -13.069 -1.425 1.00 97.62 555 GLU A O 1
ATOM 4338 N N . VAL A 1 556 ? -14.047 -11.700 -3.177 1.00 98.06 556 VAL A N 1
ATOM 4339 C CA . VAL A 1 556 ? -14.770 -10.667 -2.418 1.00 98.06 556 VAL A CA 1
ATOM 4340 C C . VAL A 1 556 ? -16.065 -11.240 -1.831 1.00 98.06 556 VAL A C 1
ATOM 4342 O O . VAL A 1 556 ? -16.325 -11.078 -0.637 1.00 98.06 556 VAL A O 1
ATOM 4345 N N . LEU A 1 557 ? -16.846 -11.976 -2.632 1.00 98.19 557 LEU A N 1
ATOM 4346 C CA . LEU A 1 557 ? -18.052 -12.671 -2.159 1.00 98.19 557 LEU A CA 1
ATOM 4347 C C . LEU A 1 557 ? -17.732 -13.723 -1.087 1.00 98.19 557 LEU A C 1
ATOM 4349 O O . LEU A 1 557 ? -18.451 -13.824 -0.092 1.00 98.19 557 LEU A O 1
ATOM 4353 N N . ARG A 1 558 ? -16.640 -14.479 -1.247 1.00 98.25 558 ARG A N 1
ATOM 4354 C CA . ARG A 1 558 ? -16.205 -15.487 -0.270 1.00 98.25 558 ARG A CA 1
ATOM 4355 C C . ARG A 1 558 ? -15.855 -14.859 1.079 1.00 98.25 558 ARG A C 1
ATOM 4357 O O . ARG A 1 558 ? -16.247 -15.396 2.116 1.00 98.25 558 ARG A O 1
ATOM 4364 N N . ILE A 1 559 ? -15.133 -13.736 1.080 1.00 98.31 559 ILE A N 1
ATOM 4365 C CA . ILE A 1 559 ? -14.788 -13.007 2.307 1.00 98.31 559 ILE A CA 1
ATOM 4366 C C . ILE A 1 559 ? -16.043 -12.421 2.966 1.00 98.31 559 ILE A C 1
ATOM 4368 O O . ILE A 1 559 ? -16.190 -12.539 4.182 1.00 98.31 559 ILE A O 1
ATOM 4372 N N . LEU A 1 560 ? -16.978 -11.863 2.188 1.00 98.31 560 LEU A N 1
ATOM 4373 C CA . LEU A 1 560 ? -18.278 -11.403 2.695 1.00 98.31 560 LEU A CA 1
ATOM 4374 C C . LEU A 1 560 ? -19.063 -12.535 3.369 1.00 98.31 560 LEU A C 1
ATOM 4376 O O . LEU A 1 560 ? -19.543 -12.367 4.489 1.00 98.31 560 LEU A O 1
ATOM 4380 N N . ASP A 1 561 ? -19.152 -13.700 2.721 1.00 98.31 561 ASP A N 1
ATOM 4381 C CA . ASP A 1 561 ? -19.818 -14.877 3.285 1.00 98.31 561 ASP A CA 1
ATOM 4382 C C . ASP A 1 561 ? -19.157 -15.317 4.603 1.00 98.31 561 ASP A C 1
ATOM 4384 O O . ASP A 1 561 ? -19.851 -15.690 5.552 1.00 98.31 561 ASP A O 1
ATOM 4388 N N . ALA A 1 562 ? -17.824 -15.256 4.683 1.00 98.31 562 ALA A N 1
ATOM 4389 C CA . ALA A 1 562 ? -17.072 -15.625 5.881 1.00 98.31 562 ALA A CA 1
ATOM 4390 C C . ALA A 1 562 ? -17.297 -14.635 7.030 1.00 98.31 562 ALA A C 1
ATOM 4392 O O . ALA A 1 562 ? -17.504 -15.059 8.169 1.00 98.31 562 ALA A O 1
ATOM 4393 N N . LEU A 1 563 ? -17.293 -13.335 6.726 1.00 98.12 563 LEU A N 1
ATOM 4394 C CA . LEU A 1 563 ? -17.561 -12.268 7.684 1.00 98.12 563 LEU A CA 1
ATOM 4395 C C . LEU A 1 563 ? -18.971 -12.401 8.268 1.00 98.12 563 LEU A C 1
ATOM 4397 O O . LEU A 1 563 ? -19.131 -12.493 9.484 1.00 98.12 563 LEU A O 1
ATOM 4401 N N . GLN A 1 564 ? -19.987 -12.491 7.408 1.00 98.00 564 GLN A N 1
ATOM 4402 C CA . GLN A 1 564 ? -21.382 -12.592 7.840 1.00 98.00 564 GLN A CA 1
ATOM 4403 C C . GLN A 1 564 ? -21.651 -13.877 8.632 1.00 98.00 564 GLN A C 1
ATOM 4405 O O . GLN A 1 564 ? -22.414 -13.863 9.600 1.00 98.00 564 GLN A O 1
ATOM 4410 N N . PHE A 1 565 ? -21.016 -14.993 8.254 1.00 98.19 565 PHE A N 1
ATOM 4411 C CA . PHE A 1 565 ? -21.088 -16.234 9.022 1.00 98.19 565 PHE A CA 1
ATOM 4412 C C . PHE A 1 565 ? -20.499 -16.065 10.427 1.00 98.19 565 PHE A C 1
ATOM 4414 O O . PHE A 1 565 ? -21.143 -16.449 11.407 1.00 98.19 565 PHE A O 1
ATOM 4421 N N . HIS A 1 566 ? -19.305 -15.474 10.534 1.00 96.81 566 HIS A N 1
ATOM 4422 C CA . HIS A 1 566 ? -18.653 -15.229 11.816 1.00 96.81 566 HIS A CA 1
ATOM 4423 C C . HIS A 1 566 ? -19.513 -14.336 12.718 1.00 96.81 566 HIS A C 1
ATOM 4425 O O . HIS A 1 566 ? -19.848 -14.740 13.832 1.00 96.81 566 HIS A O 1
ATOM 4431 N N . GLU A 1 567 ? -19.953 -13.177 12.224 1.00 96.19 567 GLU A N 1
ATOM 4432 C CA . GLU A 1 567 ? -20.792 -12.236 12.979 1.00 96.19 567 GLU A CA 1
ATOM 4433 C C . GLU A 1 567 ? -22.090 -12.885 13.468 1.00 96.19 567 GLU A C 1
ATOM 4435 O O . GLU A 1 567 ? -22.478 -12.730 14.629 1.00 96.19 567 GLU A O 1
ATOM 4440 N N . LYS A 1 568 ? -22.740 -13.677 12.605 1.00 96.69 568 LYS A N 1
ATOM 4441 C CA . LYS A 1 568 ? -23.929 -14.439 12.987 1.00 96.69 568 LYS A CA 1
ATOM 4442 C C . LYS A 1 568 ? -23.617 -15.443 14.098 1.00 96.69 568 LYS A C 1
ATOM 4444 O O . LYS A 1 568 ? -24.347 -15.494 15.079 1.00 96.69 568 LYS A O 1
ATOM 4449 N N . SER A 1 569 ? -22.527 -16.200 13.984 1.00 96.75 569 SER A N 1
ATOM 4450 C CA . SER A 1 569 ? -22.142 -17.197 14.994 1.00 96.75 569 SER A CA 1
ATOM 4451 C C . SER A 1 569 ? -21.865 -16.575 16.370 1.00 96.75 569 SER A C 1
ATOM 4453 O O . SER A 1 569 ? -22.253 -17.132 17.397 1.00 96.75 569 SER A O 1
ATOM 4455 N N . VAL A 1 570 ? -21.257 -15.383 16.392 1.00 94.81 570 VAL A N 1
ATOM 4456 C CA . VAL A 1 570 ? -21.028 -14.605 17.615 1.00 94.81 570 VAL A CA 1
ATOM 4457 C C . VAL A 1 570 ? -22.362 -14.172 18.220 1.00 94.81 570 VAL A C 1
ATOM 4459 O O . VAL A 1 570 ? -22.580 -14.361 19.415 1.00 94.81 570 VAL A O 1
ATOM 4462 N N . LYS A 1 571 ? -23.281 -13.652 17.396 1.00 94.31 571 LYS A N 1
ATOM 4463 C CA . LYS A 1 571 ? -24.625 -13.249 17.833 1.00 94.31 571 LYS A CA 1
ATOM 4464 C C . LYS A 1 571 ? -25.452 -14.423 18.370 1.00 94.31 571 LYS A C 1
ATOM 4466 O O . LYS A 1 571 ? -26.200 -14.246 19.327 1.00 94.31 571 LYS A O 1
ATOM 4471 N N . ASP A 1 572 ? -25.285 -15.606 17.788 1.00 96.31 572 ASP A N 1
ATOM 4472 C CA . ASP A 1 572 ? -25.953 -16.843 18.205 1.00 96.31 572 ASP A CA 1
ATOM 4473 C C . ASP A 1 572 ? -25.331 -17.454 19.486 1.00 96.31 572 ASP A C 1
ATOM 4475 O O . ASP A 1 572 ? -25.791 -18.489 19.968 1.00 96.31 572 ASP A O 1
ATOM 4479 N N . GLY A 1 573 ? -24.291 -16.834 20.060 1.00 95.06 573 GLY A N 1
ATOM 4480 C CA . GLY A 1 573 ? -23.653 -17.271 21.307 1.00 95.06 573 GLY A CA 1
ATOM 4481 C C . GLY A 1 573 ? -22.680 -18.445 21.154 1.00 95.06 573 GLY A C 1
ATOM 4482 O O . GLY A 1 573 ? -22.207 -18.982 22.154 1.00 95.06 573 GLY A O 1
ATOM 4483 N N . ASN A 1 574 ? -22.346 -18.838 19.922 1.00 93.69 574 ASN A N 1
ATOM 4484 C CA . ASN A 1 574 ? -21.360 -19.877 19.624 1.00 93.69 574 ASN A CA 1
ATOM 4485 C C . ASN A 1 574 ? -20.365 -19.356 18.575 1.00 93.69 574 ASN A C 1
ATOM 4487 O O . ASN A 1 574 ? -20.514 -19.675 17.394 1.00 93.69 574 ASN A O 1
ATOM 4491 N N . PRO A 1 575 ? -19.370 -18.545 18.980 1.00 93.75 575 PRO A N 1
ATOM 4492 C CA . PRO A 1 575 ? -18.406 -17.953 18.062 1.00 93.75 575 PRO A CA 1
ATOM 4493 C C . PRO A 1 575 ? -17.663 -19.020 17.255 1.00 93.75 575 PRO A C 1
ATOM 4495 O O . PRO A 1 575 ? -17.003 -19.898 17.811 1.00 93.75 575 PRO A O 1
ATOM 4498 N N . MET A 1 576 ? -17.745 -18.918 15.934 1.00 95.88 576 MET A N 1
ATOM 4499 C CA . MET A 1 576 ? -17.055 -19.784 14.984 1.00 95.88 576 MET A CA 1
ATOM 4500 C C . MET A 1 576 ? -16.132 -18.945 14.107 1.00 95.88 576 MET A C 1
ATOM 4502 O O . MET A 1 576 ? -16.476 -17.833 13.719 1.00 95.88 576 MET A O 1
ATOM 4506 N N . VAL A 1 577 ? -14.977 -19.490 13.747 1.00 95.56 577 VAL A N 1
ATOM 4507 C CA . VAL A 1 577 ? -14.024 -18.888 12.810 1.00 95.56 577 VAL A CA 1
ATOM 4508 C C . VAL A 1 577 ? -13.944 -19.696 11.518 1.00 95.56 577 VAL A C 1
ATOM 4510 O O . VAL A 1 577 ? -14.134 -20.918 11.501 1.00 95.56 577 VAL A O 1
ATOM 4513 N N . CYS A 1 578 ? -13.669 -18.993 10.423 1.00 96.69 578 CYS A N 1
ATOM 4514 C CA . CYS A 1 578 ? -13.595 -19.555 9.079 1.00 96.69 578 CYS A CA 1
ATOM 4515 C C . CYS A 1 578 ? -12.140 -19.956 8.763 1.00 96.69 578 CYS A C 1
ATOM 4517 O O . CYS A 1 578 ? -11.275 -19.081 8.732 1.00 96.69 578 CYS A O 1
ATOM 4519 N N . PRO A 1 579 ? -11.833 -21.249 8.543 1.00 94.69 579 PRO A N 1
ATOM 4520 C CA . PRO A 1 579 ? -10.483 -21.702 8.200 1.00 94.69 579 PRO A CA 1
ATOM 4521 C C . PRO A 1 579 ? -10.040 -21.242 6.798 1.00 94.69 579 PRO A C 1
ATOM 4523 O O . PRO A 1 579 ? -10.830 -20.731 6.002 1.00 94.69 579 PRO A O 1
ATOM 4526 N N . ALA A 1 580 ? -8.767 -21.472 6.462 1.00 92.56 580 ALA A N 1
ATOM 4527 C CA . ALA A 1 580 ? -8.253 -21.233 5.114 1.00 92.56 580 ALA A CA 1
ATOM 4528 C C . ALA A 1 580 ? -9.103 -21.956 4.051 1.00 92.56 580 ALA A C 1
ATOM 4530 O O . ALA A 1 580 ? -9.550 -23.086 4.267 1.00 92.56 580 ALA A O 1
ATOM 4531 N N . MET A 1 581 ? -9.314 -21.297 2.906 1.00 91.62 581 MET A N 1
ATOM 4532 C CA . MET A 1 581 ? -10.150 -21.781 1.795 1.00 91.62 581 MET A CA 1
ATOM 4533 C C . MET A 1 581 ? -11.632 -22.010 2.143 1.00 91.62 581 MET A C 1
ATOM 4535 O O . MET A 1 581 ? -12.351 -22.651 1.374 1.00 91.62 581 MET A O 1
ATOM 4539 N N . TRP A 1 582 ? -12.118 -21.503 3.282 1.00 97.12 582 TRP A N 1
ATOM 4540 C CA . TRP A 1 582 ? -13.519 -21.660 3.663 1.00 97.12 582 TRP A CA 1
ATOM 4541 C C . TRP A 1 582 ? -14.454 -21.006 2.640 1.00 97.12 582 TRP A C 1
ATOM 4543 O O . TRP A 1 582 ? -14.230 -19.876 2.197 1.00 97.12 582 TRP A O 1
ATOM 4553 N N . LYS A 1 583 ? -15.524 -21.727 2.301 1.00 95.56 583 LYS A N 1
ATOM 4554 C CA . LYS A 1 583 ? -16.645 -21.271 1.477 1.00 95.56 583 LYS A CA 1
ATOM 4555 C C . LYS A 1 583 ? -17.944 -21.516 2.239 1.00 95.56 583 LYS A C 1
ATOM 4557 O O . LYS A 1 583 ? -18.005 -22.409 3.086 1.00 95.56 583 LYS A O 1
ATOM 4562 N N . LYS A 1 584 ? -18.992 -20.760 1.909 1.00 93.44 584 LYS A N 1
ATOM 4563 C CA . LYS A 1 584 ? -20.322 -20.911 2.510 1.00 93.44 584 LYS A CA 1
ATOM 4564 C C . LYS A 1 584 ? -20.774 -22.378 2.489 1.00 93.44 584 LYS A C 1
ATOM 4566 O O . LYS A 1 584 ? -20.769 -23.019 1.444 1.00 93.44 584 LYS A O 1
ATOM 4571 N N . GLY A 1 585 ? -21.144 -22.902 3.659 1.00 93.31 585 GLY A N 1
ATOM 4572 C CA . GLY A 1 585 ? -21.541 -24.303 3.856 1.00 93.31 585 GLY A CA 1
ATOM 4573 C C . GLY A 1 585 ? -20.409 -25.256 4.265 1.00 93.31 585 GLY A C 1
ATOM 4574 O O . GLY A 1 585 ? -20.696 -26.363 4.714 1.00 93.31 585 GLY A O 1
ATOM 4575 N N . ALA A 1 586 ? -19.138 -24.848 4.175 1.00 94.12 586 ALA A N 1
ATOM 4576 C CA . ALA A 1 586 ? -18.014 -25.656 4.644 1.00 94.12 586 ALA A CA 1
ATOM 4577 C C . ALA A 1 586 ? -17.904 -25.669 6.179 1.00 94.12 586 ALA A C 1
ATOM 4579 O O . ALA A 1 586 ? -18.363 -24.756 6.873 1.00 94.12 586 ALA A O 1
ATOM 4580 N N . LYS A 1 587 ? -17.235 -26.701 6.712 1.00 93.56 587 LYS A N 1
ATOM 4581 C CA . LYS A 1 587 ? -16.988 -26.855 8.152 1.00 93.56 587 LYS A CA 1
ATOM 4582 C C . LYS A 1 587 ? -16.181 -25.658 8.681 1.00 93.56 587 LYS A C 1
ATOM 4584 O O . LYS A 1 587 ? -15.104 -25.357 8.169 1.00 93.56 587 LYS A O 1
ATOM 4589 N N . ALA A 1 588 ? -16.712 -24.990 9.702 1.00 94.75 588 ALA A N 1
ATOM 4590 C CA . ALA A 1 588 ? -16.032 -23.939 10.457 1.00 94.75 588 ALA A CA 1
ATOM 4591 C C . ALA A 1 588 ? -15.378 -24.515 11.725 1.00 94.75 588 ALA A C 1
ATOM 4593 O O . ALA A 1 588 ? -15.508 -25.706 12.017 1.00 94.75 588 ALA A O 1
ATOM 4594 N N . MET A 1 589 ? -14.679 -23.676 12.484 1.00 94.56 589 MET A N 1
ATOM 4595 C CA . MET A 1 589 ? -13.914 -24.093 13.659 1.00 94.56 589 MET A CA 1
ATOM 4596 C C . MET A 1 589 ? -14.267 -23.230 14.871 1.00 94.56 589 MET A C 1
ATOM 4598 O O . MET A 1 589 ? -14.454 -22.026 14.732 1.00 94.56 589 MET A O 1
ATOM 4602 N N . LYS A 1 590 ? -14.349 -23.820 16.068 1.00 95.25 590 LYS A N 1
ATOM 4603 C CA . LYS A 1 590 ? -14.412 -23.033 17.309 1.00 95.25 590 LYS A CA 1
ATOM 4604 C C . LYS A 1 590 ? -13.024 -22.452 17.600 1.00 95.25 590 LYS A C 1
ATOM 4606 O O . LYS A 1 590 ? -12.053 -23.196 17.465 1.00 95.25 590 LYS A O 1
ATOM 4611 N N . PRO A 1 591 ? -12.896 -21.181 18.016 1.00 92.62 591 PRO A N 1
ATOM 4612 C CA . PRO A 1 591 ? -11.606 -20.551 18.290 1.00 92.62 591 PRO A CA 1
ATOM 4613 C C . PRO A 1 591 ? -11.021 -20.998 19.646 1.00 92.62 591 PRO A C 1
ATOM 4615 O O . PRO A 1 591 ? -10.718 -20.179 20.507 1.00 92.62 591 PRO A O 1
ATOM 4618 N N . THR A 1 592 ? -10.885 -22.311 19.851 1.00 93.50 592 THR A N 1
ATOM 4619 C CA . THR A 1 592 ? -10.235 -22.931 21.015 1.00 93.50 592 THR A CA 1
ATOM 4620 C C . THR A 1 592 ? -9.320 -24.061 20.558 1.00 93.50 592 THR A C 1
ATOM 4622 O O . THR A 1 592 ? -9.488 -24.604 19.463 1.00 93.50 592 THR A O 1
ATOM 4625 N N . THR A 1 593 ? -8.370 -24.460 21.401 1.00 92.50 593 THR A N 1
ATOM 4626 C CA . THR A 1 593 ? -7.451 -25.571 21.113 1.00 92.50 593 THR A CA 1
ATOM 4627 C C . THR A 1 593 ? -8.200 -26.880 20.837 1.00 92.50 593 THR A C 1
ATOM 4629 O O . THR A 1 593 ? -7.875 -27.609 19.900 1.00 92.50 593 THR A O 1
ATOM 4632 N N . GLU A 1 594 ? -9.262 -27.160 21.592 1.00 93.62 594 GLU A N 1
ATOM 4633 C CA . GLU A 1 594 ? -10.122 -28.331 21.391 1.00 93.62 594 GLU A CA 1
ATOM 4634 C C . GLU A 1 594 ? -10.904 -28.228 20.078 1.00 93.62 594 GLU A C 1
ATOM 4636 O O . GLU A 1 594 ? -11.038 -29.222 19.365 1.00 93.62 594 GLU A O 1
ATOM 4641 N N . GLY A 1 595 ? -11.372 -27.025 19.727 1.00 91.69 595 GLY A N 1
ATOM 4642 C CA . GLY A 1 595 ? -12.047 -26.748 18.461 1.00 91.69 595 GLY A CA 1
ATOM 4643 C C . GLY A 1 595 ? -11.159 -27.014 17.247 1.00 91.69 595 GLY A C 1
ATOM 4644 O O . GLY A 1 595 ? -11.626 -27.575 16.254 1.00 91.69 595 GLY A O 1
ATOM 4645 N N . VAL A 1 596 ? -9.866 -26.687 17.345 1.00 91.75 596 VAL A N 1
ATOM 4646 C CA . VAL A 1 596 ? -8.858 -27.040 16.334 1.00 91.75 596 VAL A CA 1
ATOM 4647 C C . VAL A 1 596 ? -8.727 -28.561 16.216 1.00 91.75 596 VAL A C 1
ATOM 4649 O O . VAL A 1 596 ? -8.818 -29.105 15.113 1.00 91.75 596 VAL A O 1
ATOM 4652 N N . ALA A 1 597 ? -8.578 -29.272 17.339 1.00 92.19 597 ALA A N 1
ATOM 4653 C CA . ALA A 1 597 ? -8.466 -30.732 17.340 1.00 92.19 597 ALA A CA 1
ATOM 4654 C C . ALA A 1 597 ? -9.715 -31.419 16.750 1.00 92.19 597 ALA A C 1
ATOM 4656 O O . ALA A 1 597 ? -9.600 -32.360 15.966 1.00 92.19 597 ALA A O 1
ATOM 4657 N N . GLU A 1 598 ? -10.916 -30.941 17.083 1.00 92.50 598 GLU A N 1
ATOM 4658 C CA . GLU A 1 598 ? -12.184 -31.441 16.535 1.00 92.50 598 GLU A CA 1
ATOM 4659 C C . GLU A 1 598 ? -12.324 -31.162 15.030 1.00 92.50 598 GLU A C 1
ATOM 4661 O O . GLU A 1 598 ? -12.841 -31.991 14.269 1.00 92.50 598 GLU A O 1
ATOM 4666 N N . TYR A 1 599 ? -11.852 -30.001 14.573 1.00 92.00 599 TYR A N 1
ATOM 4667 C CA . TYR A 1 599 ? -11.859 -29.662 13.158 1.00 92.00 599 TYR A CA 1
ATOM 4668 C C . TYR A 1 599 ? -11.025 -30.664 12.350 1.00 92.00 599 TYR A C 1
ATOM 4670 O O . TYR A 1 599 ? -11.556 -31.240 11.393 1.00 92.00 599 TYR A O 1
ATOM 4678 N N . PHE A 1 600 ? -9.789 -30.936 12.787 1.00 91.38 600 PHE A N 1
ATOM 4679 C CA . PHE A 1 600 ? -8.850 -31.831 12.102 1.00 91.38 600 PHE A CA 1
ATOM 4680 C C . PHE A 1 600 ? -9.151 -33.324 12.253 1.00 91.38 600 PHE A C 1
ATOM 4682 O O . PHE A 1 600 ? -8.819 -34.071 11.348 1.00 91.38 600 PHE A O 1
ATOM 4689 N N . LYS A 1 601 ? -9.836 -33.778 13.311 1.00 88.12 601 LYS A N 1
ATOM 4690 C CA . LYS A 1 601 ? -10.275 -35.189 13.422 1.00 88.12 601 LYS A CA 1
ATOM 4691 C C . LYS A 1 601 ? -11.220 -35.642 12.301 1.00 88.12 601 LYS A C 1
ATOM 4693 O O . LYS A 1 601 ? -11.404 -36.839 12.116 1.00 88.12 601 LYS A O 1
ATOM 4698 N N . GLY A 1 602 ? -11.880 -34.697 11.628 1.00 65.12 602 GLY A N 1
ATOM 4699 C CA . GLY A 1 602 ? -12.819 -34.966 10.535 1.00 65.12 602 GLY A CA 1
ATOM 4700 C C . GLY A 1 602 ? -12.276 -34.654 9.139 1.00 65.12 602 GLY A C 1
ATOM 4701 O O . GLY A 1 602 ? -13.077 -34.589 8.209 1.00 65.12 602 GLY A O 1
ATOM 4702 N N . LYS A 1 603 ? -10.973 -34.386 9.012 1.00 58.53 603 LYS A N 1
ATOM 4703 C CA . LYS A 1 603 ? -10.237 -34.354 7.744 1.00 58.53 603 LYS A CA 1
ATOM 4704 C C . LYS A 1 603 ? -9.363 -35.594 7.669 1.00 58.53 603 LYS A C 1
ATOM 4706 O O . LYS A 1 603 ? -9.191 -36.085 6.536 1.00 58.53 603 LYS A O 1
#

Radius of gyration: 31.61 Å; chains: 1; bounding box: 82×71×77 Å

Secondary structure (DSSP, 8-state):
-TTS-SS-HHHHHHHHHHHSSS--SEEEEEEEE-TT-SSS--EEEEEEEE-HHHHHHH-HHHHHHHH-TT-HHHHHTEEEE-SS-HHHHHHHHHHHHHS-----HHHHHHHHHHHHHTT-HHHHHHHHHHHHHH--TTTHHHHHHHHHHTT-HHHHHHHHHHHHHTHHHHTSS-----HHHHHHHHSSTT--S-HHHHHHHHHHHHT---PPTT------S--SHHHHHHHHHHHHHHHHHHHHHTTSS-S--EEEEEEEEEPP-TTSS--S-------EEEEEEEEHHHHHHHHHHS-S-HHHHHTTSSPEEESSEEEEEE-S-S-BEEEEEEESSPBPTT-EEEEEEESSSSS-EEEEE--SS-B-TTPPEE-PPPSS-BSEEEEEEEES-EEE-EEEEEES---TTSBPPP-EEEEE-TTS-EEEEEGGGGTTT-EEEEEE-S-TT-HHHHHHHHHHHHTHHHHHTTTEEEEEEESS-HHHHHHHHTS-GGGT-----SS-EEE-TT-HHHHHTT-B-TTSPBPEEEEEE-TTSBEEEEEEE-TT----HHHHHHHHHHHHHHHHHHHTT---BPPTT--TTS--B-SSHHHHHHHHTT-

pLDDT: mean 77.63, std 18.5, range [26.28, 98.81]